Protein AF-0000000081339773 (afdb_homodimer)

Solvent-accessible surface area (backbone atoms only — not comparable to full-atom values): 35121 Å² total; per-residue (Å²): 126,81,76,62,92,57,57,43,80,43,74,49,51,43,60,60,54,52,21,23,49,39,43,53,26,52,77,70,65,38,32,59,22,33,52,34,40,26,33,59,46,64,55,74,63,57,89,65,24,71,65,46,47,41,47,45,46,28,40,67,64,67,34,52,70,58,42,56,58,70,48,53,78,47,64,78,37,86,85,46,57,55,56,63,50,50,35,49,50,44,49,55,50,37,54,53,37,49,47,33,49,47,38,88,58,91,56,30,76,31,64,63,53,51,51,53,38,51,52,37,50,58,51,39,66,75,43,42,92,42,71,65,58,40,51,54,58,56,55,57,73,74,47,73,45,69,50,76,38,83,92,23,56,84,66,44,67,50,48,52,30,51,50,46,44,56,57,46,45,76,64,43,45,88,80,38,63,60,47,72,71,58,62,71,38,80,82,70,81,42,46,54,57,59,45,44,62,37,26,42,51,32,12,25,40,34,52,11,42,43,51,23,49,51,17,55,45,73,64,37,62,70,41,47,73,61,41,56,43,64,56,64,91,52,57,91,57,78,56,74,52,38,76,75,40,49,55,58,36,44,61,74,68,53,60,71,70,63,48,61,54,87,64,72,80,43,41,57,45,77,42,76,45,74,64,74,65,45,54,71,44,59,68,56,51,60,63,69,69,46,77,67,67,36,32,43,99,58,56,68,63,76,66,66,78,79,77,77,80,75,83,122,127,80,78,62,92,57,55,44,81,44,75,50,50,43,60,59,54,50,22,23,50,39,42,51,27,53,77,70,66,38,31,61,22,33,52,34,40,26,33,58,46,64,54,75,64,57,90,66,24,72,65,45,48,42,48,46,46,29,41,66,67,65,32,51,69,58,41,57,58,68,48,52,78,48,64,77,38,88,85,47,58,54,58,63,49,51,35,50,52,44,50,55,50,36,56,52,37,49,46,33,47,48,38,86,58,91,54,30,78,30,63,64,52,52,52,52,39,49,51,40,51,58,52,39,66,75,44,42,93,42,72,66,59,40,50,56,57,58,55,56,73,74,48,73,44,69,50,76,39,84,94,24,57,84,66,45,68,51,49,52,29,51,52,45,43,56,57,44,45,77,64,42,47,88,79,37,64,61,48,73,71,58,62,71,38,82,82,70,80,42,46,56,58,59,44,44,62,36,26,40,50,32,11,26,41,34,53,10,42,42,50,23,49,52,16,54,45,72,64,37,63,70,41,48,72,61,41,56,42,66,54,64,91,53,58,89,56,79,55,76,50,38,77,74,41,50,56,57,37,46,62,74,68,52,61,72,71,63,49,61,56,86,65,71,82,42,42,57,45,77,43,76,45,74,64,72,64,44,53,71,45,58,68,56,50,59,63,68,70,46,78,69,66,36,34,44,101,58,57,68,64,76,65,67,79,77,76,76,78,76,80,122

InterPro domains:
  IPR006594 LIS1 homology motif [PS50896] (13-45)
  IPR006595 CTLH, C-terminal LisH motif [PS50897] (48-105)
  IPR006595 CTLH, C-terminal LisH motif [SM00668] (48-105)
  IPR040067 WDR47 [PTHR19863] (1-302)
  IPR057749 WDR47, cross-over region [PF25602] (193-263)

Organism: NCBI:txid860376

pLDDT: mean 90.43, std 14.97, range [18.44, 98.94]

Nearest PDB structures (foldseek):
  7wej-assembly1_A  TM=8.672E-01  e=3.872E-17  Mus musculus
  7wek-assembly1_B  TM=8.702E-01  e=2.540E-16  Mus musculus
  7wej-assembly1_B  TM=8.259E-01  e=8.843E-17  Mus musculus
  7wek-assembly1_A  TM=9.006E-01  e=6.910E-15  Mus musculus
  8jgg-assembly1_R  TM=1.680E-01  e=5.539E+00  Homo sapiens

Radius of gyration: 28.13 Å; Cα contacts (8 Å, |Δi|>4): 835; chains: 2; bounding box: 81×75×68 Å

Secondary structure (DSSP, 8-state):
----TTEEEEEEEHHHHHHHHHHHHHHTT-HHHHHHHHHHH----S---HHHHHHHHHHHTT-HHHHHHHTGGGGG-TT--HHHHHHHHHHHHHHHHHHHHHS-STTTT-HHHHHHHHHHHHHHHHH-SSHHHHHHHHHGGG-S-GGGSGGGTT--HHHHHHHHHHHHHHHHGGGSPPPHHHHHSPPPP---SSHHHHHHHHHHHHHHHHHHHHHHHHT-HHHHHH-SPPPPTT---PPS-GGGGHHHHHHTTS-HHHHTS--PPPEEEEEEE---PPPEE--HHHHHHSPPPEETTT-TTSS---------/----TTEEEEEEEHHHHHHHHHHHHHHTT-HHHHHHHHHHH----S---HHHHHHHHHHHTT-HHHHHHHTGGGGG-TT--HHHHHHHHHHHHHHHHHHHHHS-STTTT-HHHHHHHHHHHHHHHHH-SSHHHHHHHHHGGG-S-GGGSGGGTT--HHHHHHHHHHHHHHHHGGGSPPPHHHHHSPPPP---SSHHHHHHHHHHHHHHHHHHHHHHHHT-HHHHHH-SPPPPTT---PPS-GGGGHHHHHHTTS-HHHHTS--PPPEEEEEEE---PPPEE--HHHHHHSPPPEETTT-TTSS---------

Sequence (624 aa):
MSKTANSYAFSIREKDVIKVILEFLESRGLHIAQLSLERETGVINGEYSDDLLFLRQLILDGQWDNALDFVEPLKSCKEFDFRSFRYNITKYKFFELLCVKLEPGPLHDNDFAVEELVECLKDLEHICPTPEDYRQLCALLTLPKLSDHDDFKSWNPSAARCECFHKILTLCAHLLPPTAKEKSRQKEEHSQNDRLLGLLAKGQFYEGCVDFCQAQAIGDVKGIENGPASTGLLNIRPKLGSTDLSLICWLEIVGKEQFAQPFKQKQLELRVENVKKPKLEAPWTETIMATPIKPGNKFPTQSGPIFQAEIRMSKTANSYAFSIREKDVIKVILEFLESRGLHIAQLSLERETGVINGEYSDDLLFLRQLILDGQWDNALDFVEPLKSCKEFDFRSFRYNITKYKFFELLCVKLEPGPLHDNDFAVEELVECLKDLEHICPTPEDYRQLCALLTLPKLSDHDDFKSWNPSAARCECFHKILTLCAHLLPPTAKEKSRQKEEHSQNDRLLGLLAKGQFYEGCVDFCQAQAIGDVKGIENGPASTGLLNIRPKLGSTDLSLICWLEIVGKEQFAQPFKQKQLELRVENVKKPKLEAPWTETIMATPIKPGNKFPTQSGPIFQAEIR

Foldseek 3Di:
DPPPPPDDDDDDDVLQVLQLVLVVCVVQLVQVVNVVSCFVPVRDFDDAALLLLQLLVCLLQLVLVVNLVSCVVVVVPPLAPSLQLNLLSLLLNLVLLLLQCLDDDPCVPPPVSVVSNVVSLVSNCVRPPDVVVSVVSVVCNPDNHNCVDPVCVQPFSRSSSVVSSVSNCVRCRVVRDHDPVRVPPPDDHGDDDSVVVVVLQVVQLLVLQLQCVVCVVVVPPVSVVVHSDGDDSPDDDDDDDPSSCVVVVVVVVDDPVVVVDDDDDDDDDDDDDDDDDDRDDDSSNCVSPDRDRHDPPDRSPPPSDPPPPPPD/DPPPPPDDDDDDDVLQVLQLVLVVCVVQLVQVVNVVSCFVPVRDFDDAALLLLQLLVCLLQLVLVVNLVSCVVVVVPPLAPSLQLNLLSLLLNLVLLLLQCLDDDPCVPPVVSVVSNVVSLVSNCVRPPDVVRSVVSVVCNPDNHNCVDPVCVQPFSRSSSVVSSVSNCVRCRVVRDHDPVRVPPPDDHGDDDSVVVVVLQVVQLLVLQLQCVVCVVVVPPVSVVVHSDGDDSPDDDDDDDDSSCVVVVVVVPDDPVVVVDDDDDDDDDDDDDDDDDDRDDDSSNCVSPDRDRHDPPDRSPPPSDPPPPPPD

Structure (mmCIF, N/CA/C/O backbone):
data_AF-0000000081339773-model_v1
#
loop_
_entity.id
_entity.type
_entity.pdbx_description
1 polymer 'CTLH domain-containing protein'
#
loop_
_atom_site.group_PDB
_atom_site.id
_atom_site.type_symbol
_atom_site.label_atom_id
_atom_site.label_alt_id
_atom_site.label_comp_id
_atom_site.label_asym_id
_atom_site.label_entity_id
_atom_site.label_seq_id
_atom_site.pdbx_PDB_ins_code
_atom_site.Cartn_x
_atom_site.Cartn_y
_atom_site.Cartn_z
_atom_site.occupancy
_atom_site.B_iso_or_equiv
_atom_site.auth_seq_id
_atom_site.auth_comp_id
_atom_site.auth_asym_id
_atom_site.auth_atom_id
_atom_site.pdbx_PDB_model_num
ATOM 1 N N . MET A 1 1 ? -3.049 35.625 -16.797 1 27.67 1 MET A N 1
ATOM 2 C CA . MET A 1 1 ? -4.258 35.156 -16.141 1 27.67 1 MET A CA 1
ATOM 3 C C . MET A 1 1 ? -4.262 35.531 -14.664 1 27.67 1 MET A C 1
ATOM 5 O O . MET A 1 1 ? -3.314 35.219 -13.938 1 27.67 1 MET A O 1
ATOM 9 N N . SER A 1 2 ? -4.922 36.531 -14.375 1 31.47 2 SER A N 1
ATOM 10 C CA . SER A 1 2 ? -4.855 37.188 -13.07 1 31.47 2 SER A CA 1
ATOM 11 C C . SER A 1 2 ? -5.031 36.188 -11.938 1 31.47 2 SER A C 1
ATOM 13 O O . SER A 1 2 ? -6 35.406 -11.914 1 31.47 2 SER A O 1
ATOM 15 N N . LYS A 1 3 ? -4.012 35.438 -11.484 1 44 3 LYS A N 1
ATOM 16 C CA . LYS A 1 3 ? -4.059 34.781 -10.18 1 44 3 LYS A CA 1
ATOM 17 C C . LYS A 1 3 ? -5.027 35.5 -9.242 1 44 3 LYS A C 1
ATOM 19 O O . LYS A 1 3 ? -4.793 36.656 -8.867 1 44 3 LYS A O 1
ATOM 24 N N . THR A 1 4 ? -6.301 35.469 -9.336 1 48.72 4 THR A N 1
ATOM 25 C CA . THR A 1 4 ? -7.258 36.156 -8.477 1 48.72 4 THR A CA 1
ATOM 26 C C . THR A 1 4 ? -6.848 36.062 -7.016 1 48.72 4 THR A C 1
ATOM 28 O O . THR A 1 4 ? -6.426 35 -6.562 1 48.72 4 THR A O 1
ATOM 31 N N . ALA A 1 5 ? -6.629 37.25 -6.246 1 60.66 5 ALA A N 1
ATOM 32 C CA . ALA A 1 5 ? -6.066 37.719 -4.984 1 60.66 5 ALA A CA 1
ATOM 33 C C . ALA A 1 5 ? -6.555 36.875 -3.814 1 60.66 5 ALA A C 1
ATOM 35 O O . ALA A 1 5 ? -5.848 36.719 -2.818 1 60.66 5 ALA A O 1
ATOM 36 N N . ASN A 1 6 ? -7.688 36 -3.973 1 84.75 6 ASN A N 1
ATOM 37 C CA . ASN A 1 6 ? -8.273 35.375 -2.791 1 84.75 6 ASN A CA 1
ATOM 38 C C . ASN A 1 6 ? -8.258 33.875 -2.889 1 84.75 6 ASN A C 1
ATOM 40 O O . ASN A 1 6 ? -9.18 33.188 -2.414 1 84.75 6 ASN A O 1
ATOM 44 N N . SER A 1 7 ? -7.164 33.281 -3.646 1 92.25 7 SER A N 1
ATOM 45 C CA . SER A 1 7 ? -7.129 31.828 -3.793 1 92.25 7 SER A CA 1
ATOM 46 C C . SER A 1 7 ? -5.844 31.25 -3.211 1 92.25 7 SER A C 1
ATOM 48 O O . SER A 1 7 ? -4.844 31.953 -3.07 1 92.25 7 SER A O 1
ATOM 50 N N . TYR A 1 8 ? -5.926 30.062 -2.719 1 94.75 8 TYR A N 1
ATOM 51 C CA . TYR A 1 8 ? -4.789 29.266 -2.254 1 94.75 8 TYR A CA 1
ATOM 52 C C . TYR A 1 8 ? -4.559 28.062 -3.152 1 94.75 8 TYR A C 1
ATOM 54 O O . TYR A 1 8 ? -5.324 27.094 -3.109 1 94.75 8 TYR A O 1
ATOM 62 N N . ALA A 1 9 ? -3.514 28.141 -3.98 1 94.81 9 ALA A N 1
ATOM 63 C CA . ALA A 1 9 ? -3.203 27.047 -4.895 1 94.81 9 ALA A CA 1
ATOM 64 C C . ALA A 1 9 ? -2.43 25.938 -4.184 1 94.81 9 ALA A C 1
ATOM 66 O O . ALA A 1 9 ? -1.435 26.203 -3.506 1 94.81 9 ALA A O 1
ATOM 67 N N . PHE A 1 10 ? -2.896 24.75 -4.273 1 96.38 10 PHE A N 1
ATOM 68 C CA . PHE A 1 10 ? -2.242 23.594 -3.672 1 96.38 10 PHE A CA 1
ATOM 69 C C . PHE A 1 10 ? -2.266 22.406 -4.621 1 96.38 10 PHE A C 1
ATOM 71 O O . PHE A 1 10 ? -3.311 22.078 -5.188 1 96.38 10 PHE A O 1
ATOM 78 N N . SER A 1 11 ? -1.12 21.812 -4.828 1 96.44 11 SER A N 1
ATOM 79 C CA . SER A 1 11 ? -1.028 20.672 -5.723 1 96.44 11 SER A CA 1
ATOM 80 C C . SER A 1 11 ? -0.385 19.469 -5.027 1 96.44 11 SER A C 1
ATOM 82 O O . SER A 1 11 ? 0.56 19.641 -4.25 1 96.44 11 SER A O 1
ATOM 84 N N . ILE A 1 12 ? -0.918 18.375 -5.246 1 96.56 12 ILE A N 1
ATOM 85 C CA . ILE A 1 12 ? -0.366 17.125 -4.723 1 96.56 12 ILE A CA 1
ATOM 86 C C . ILE A 1 12 ? -0.204 16.109 -5.859 1 96.56 12 ILE A C 1
ATOM 88 O O . ILE A 1 12 ? -1.102 15.953 -6.691 1 96.56 12 ILE A O 1
ATOM 92 N N . ARG A 1 13 ? 0.961 15.547 -5.977 1 96.69 13 ARG A N 1
ATOM 93 C CA . ARG A 1 13 ? 1.221 14.484 -6.949 1 96.69 13 ARG A CA 1
ATOM 94 C C . ARG A 1 13 ? 1.005 13.109 -6.328 1 96.69 13 ARG A C 1
ATOM 96 O O . ARG A 1 13 ? 1.659 12.758 -5.344 1 96.69 13 ARG A O 1
ATOM 103 N N . GLU A 1 14 ? 0.217 12.281 -6.902 1 98.25 14 GLU A N 1
ATOM 104 C CA . GLU A 1 14 ? -0.052 10.953 -6.355 1 98.25 14 GLU A CA 1
ATOM 105 C C . GLU A 1 14 ? 1.201 10.086 -6.379 1 98.25 14 GLU A C 1
ATOM 107 O O . GLU A 1 14 ? 1.381 9.219 -5.516 1 98.25 14 GLU A O 1
ATOM 112 N N . LYS A 1 15 ? 2.053 10.328 -7.355 1 97.62 15 LYS A N 1
ATOM 113 C CA . LYS A 1 15 ? 3.338 9.633 -7.371 1 97.62 15 LYS A CA 1
ATOM 114 C C . LYS A 1 15 ? 4.082 9.828 -6.051 1 97.62 15 LYS A C 1
ATOM 116 O O . LYS A 1 15 ? 4.695 8.891 -5.535 1 97.62 15 LYS A O 1
ATOM 121 N N . ASP A 1 16 ? 4.055 11.039 -5.496 1 98.31 16 ASP A N 1
ATOM 122 C CA . ASP A 1 16 ? 4.711 11.344 -4.227 1 98.31 16 ASP A CA 1
ATOM 123 C C . ASP A 1 16 ? 3.998 10.648 -3.066 1 98.31 16 ASP A C 1
ATOM 125 O O . ASP A 1 16 ? 4.641 10.195 -2.117 1 98.31 16 ASP A O 1
ATOM 129 N N . VAL A 1 17 ? 2.664 10.57 -3.133 1 98.81 17 VAL A N 1
ATOM 130 C CA . VAL A 1 17 ? 1.888 9.859 -2.123 1 98.81 17 VAL A CA 1
ATOM 131 C C . VAL A 1 17 ? 2.283 8.391 -2.111 1 98.81 17 VAL A C 1
ATOM 133 O O . VAL A 1 17 ? 2.473 7.797 -1.045 1 98.81 17 VAL A O 1
ATOM 136 N N . ILE A 1 18 ? 2.455 7.816 -3.27 1 98.81 18 ILE A N 1
ATOM 137 C CA . ILE A 1 18 ? 2.842 6.414 -3.393 1 98.81 18 ILE A CA 1
ATOM 138 C C . ILE A 1 18 ? 4.234 6.211 -2.797 1 98.81 18 ILE A C 1
ATOM 140 O O . ILE A 1 18 ? 4.488 5.207 -2.127 1 98.81 18 ILE A O 1
ATOM 144 N N . LYS A 1 19 ? 5.102 7.191 -2.971 1 98.75 19 LYS A N 1
ATOM 145 C CA . LYS A 1 19 ? 6.461 7.062 -2.449 1 98.75 19 LYS A CA 1
ATOM 146 C C . LYS A 1 19 ? 6.465 7.059 -0.923 1 98.75 19 LYS A C 1
ATOM 148 O O . LYS A 1 19 ? 7.203 6.289 -0.302 1 98.75 19 LYS A O 1
ATOM 153 N N . VAL A 1 20 ? 5.652 7.895 -0.287 1 98.88 20 VAL A N 1
ATOM 154 C CA . VAL A 1 20 ? 5.629 7.891 1.172 1 98.88 20 VAL A CA 1
ATOM 155 C C . VAL A 1 20 ? 4.988 6.602 1.679 1 98.88 20 VAL A C 1
ATOM 157 O O . VAL A 1 20 ? 5.367 6.086 2.732 1 98.88 20 VAL A O 1
ATOM 160 N N . ILE A 1 21 ? 4.004 6.043 0.937 1 98.94 21 ILE A N 1
ATOM 161 C CA . ILE A 1 21 ? 3.41 4.754 1.285 1 98.94 21 ILE A CA 1
ATOM 162 C C . ILE A 1 21 ? 4.461 3.652 1.161 1 98.94 21 ILE A C 1
ATOM 164 O O . ILE A 1 21 ? 4.582 2.801 2.045 1 98.94 21 ILE A O 1
ATOM 168 N N . LEU A 1 22 ? 5.215 3.721 0.069 1 98.94 22 LEU A N 1
ATOM 169 C CA . LEU A 1 22 ? 6.234 2.701 -0.171 1 98.94 22 LEU A CA 1
ATOM 170 C C . LEU A 1 22 ? 7.281 2.711 0.936 1 98.94 22 LEU A C 1
ATOM 172 O O . LEU A 1 22 ? 7.723 1.651 1.388 1 98.94 22 LEU A O 1
ATOM 176 N N . GLU A 1 23 ? 7.676 3.885 1.385 1 98.81 23 GLU A N 1
ATOM 177 C CA . GLU A 1 23 ? 8.602 3.957 2.51 1 98.81 23 GLU A CA 1
ATOM 178 C C . GLU A 1 23 ? 8.023 3.281 3.748 1 98.81 23 GLU A C 1
ATOM 180 O O . GLU A 1 23 ? 8.719 2.547 4.449 1 98.81 23 GLU A O 1
ATOM 185 N N . PHE A 1 24 ? 6.773 3.561 4.004 1 98.81 24 PHE A N 1
ATOM 186 C CA . PHE A 1 24 ? 6.082 2.998 5.16 1 98.81 24 PHE A CA 1
ATOM 187 C C . PHE A 1 24 ? 6.047 1.477 5.082 1 98.81 24 PHE A C 1
ATOM 189 O O . PHE A 1 24 ? 6.387 0.791 6.047 1 98.81 24 PHE A O 1
ATOM 196 N N . LEU A 1 25 ? 5.668 0.949 3.945 1 98.81 25 LEU A N 1
ATOM 197 C CA . LEU A 1 25 ? 5.574 -0.495 3.76 1 98.81 25 LEU A CA 1
ATOM 198 C C . LEU A 1 25 ? 6.938 -1.155 3.924 1 98.81 25 LEU A C 1
ATOM 200 O O . LEU A 1 25 ? 7.066 -2.16 4.625 1 98.81 25 LEU A O 1
ATOM 204 N N . GLU A 1 26 ? 7.902 -0.559 3.34 1 98.31 26 GLU A N 1
ATOM 205 C CA . GLU A 1 26 ? 9.25 -1.122 3.393 1 98.31 26 GLU A CA 1
ATOM 206 C C . GLU A 1 26 ? 9.781 -1.145 4.82 1 98.31 26 GLU A C 1
ATOM 208 O O . GLU A 1 26 ? 10.32 -2.156 5.273 1 98.31 26 GLU A O 1
ATOM 213 N N . SER A 1 27 ? 9.602 -0.047 5.535 1 97.69 27 SER A N 1
ATOM 214 C CA . SER A 1 27 ? 10.172 0.091 6.871 1 97.69 27 SER A CA 1
ATOM 215 C C . SER A 1 27 ? 9.469 -0.828 7.867 1 97.69 27 SER A C 1
ATOM 217 O O . SER A 1 27 ? 10.016 -1.137 8.93 1 97.69 27 SER A O 1
ATOM 219 N N . ARG A 1 28 ? 8.297 -1.337 7.555 1 97.44 28 ARG A N 1
ATOM 220 C CA . ARG A 1 28 ? 7.555 -2.232 8.438 1 97.44 28 ARG A CA 1
ATOM 221 C C . ARG A 1 28 ? 7.629 -3.674 7.941 1 97.44 28 ARG A C 1
ATOM 223 O O . ARG A 1 28 ? 6.938 -4.551 8.469 1 97.44 28 ARG A O 1
ATOM 230 N N . GLY A 1 29 ? 8.352 -3.93 6.879 1 97.19 29 GLY A N 1
ATOM 231 C CA . GLY A 1 29 ? 8.555 -5.273 6.355 1 97.19 29 GLY A CA 1
ATOM 232 C C . GLY A 1 29 ? 7.336 -5.812 5.625 1 97.19 29 GLY A C 1
ATOM 233 O O . GLY A 1 29 ? 7.133 -7.027 5.559 1 97.19 29 GLY A O 1
ATOM 234 N N . LEU A 1 30 ? 6.48 -4.957 5.164 1 98.25 30 LEU A N 1
ATOM 235 C CA . LEU A 1 30 ? 5.332 -5.352 4.355 1 98.25 30 LEU A CA 1
ATOM 236 C C . LEU A 1 30 ? 5.707 -5.43 2.881 1 98.25 30 LEU A C 1
ATOM 238 O O . LEU A 1 30 ? 5.16 -4.691 2.059 1 98.25 30 LEU A O 1
ATOM 242 N N . HIS A 1 31 ? 6.523 -6.391 2.561 1 98.5 31 HIS A N 1
ATOM 243 C CA . HIS A 1 31 ? 7.234 -6.422 1.288 1 98.5 31 HIS A CA 1
ATOM 244 C C . HIS A 1 31 ? 6.352 -6.988 0.179 1 98.5 31 HIS A C 1
ATOM 246 O O . HIS A 1 31 ? 6.512 -6.629 -0.991 1 98.5 31 HIS A O 1
ATOM 252 N N . ILE A 1 32 ? 5.402 -7.863 0.521 1 98.44 32 ILE A N 1
ATOM 253 C CA . ILE A 1 32 ? 4.484 -8.352 -0.502 1 98.44 32 ILE A CA 1
ATOM 254 C C . ILE A 1 32 ? 3.674 -7.191 -1.067 1 98.44 32 ILE A C 1
ATOM 256 O O . ILE A 1 32 ? 3.6 -7.012 -2.285 1 98.44 32 ILE A O 1
ATOM 260 N N . ALA A 1 33 ? 3.152 -6.379 -0.165 1 98.75 33 ALA A N 1
ATOM 261 C CA . ALA A 1 33 ? 2.385 -5.203 -0.568 1 98.75 33 ALA A CA 1
ATOM 262 C C . ALA A 1 33 ? 3.279 -4.176 -1.254 1 98.75 33 ALA A C 1
ATOM 264 O O . ALA A 1 33 ? 2.887 -3.572 -2.256 1 98.75 33 ALA A O 1
ATOM 265 N N . GLN A 1 34 ? 4.461 -3.945 -0.691 1 98.81 34 GLN A N 1
ATOM 266 C CA . GLN A 1 34 ? 5.414 -3.002 -1.267 1 98.81 34 GLN A CA 1
ATOM 267 C C . GLN A 1 34 ? 5.684 -3.318 -2.734 1 98.81 34 GLN A C 1
ATOM 269 O O . GLN A 1 34 ? 5.551 -2.447 -3.598 1 98.81 34 GLN A O 1
ATOM 274 N N . LEU A 1 35 ? 6.016 -4.555 -3.014 1 98.5 35 LEU A N 1
ATOM 275 C CA . LEU A 1 35 ? 6.387 -4.945 -4.371 1 98.5 35 LEU A CA 1
ATOM 276 C C . LEU A 1 35 ? 5.176 -4.91 -5.297 1 98.5 35 LEU A C 1
ATOM 278 O O . LEU A 1 35 ? 5.293 -4.555 -6.469 1 98.5 35 LEU A O 1
ATOM 282 N N . SER A 1 36 ? 4.016 -5.297 -4.773 1 98.38 36 SER A N 1
ATOM 283 C CA . SER A 1 36 ? 2.791 -5.211 -5.566 1 98.38 36 SER A CA 1
ATOM 284 C C . SER A 1 36 ? 2.5 -3.773 -5.984 1 98.38 36 SER A C 1
ATOM 286 O O . SER A 1 36 ? 2.135 -3.518 -7.133 1 98.38 36 SER A O 1
ATOM 288 N N . LEU A 1 37 ? 2.676 -2.871 -5.078 1 98.69 37 LEU A N 1
ATOM 289 C CA . LEU A 1 37 ? 2.418 -1.462 -5.355 1 98.69 37 LEU A CA 1
ATOM 290 C C . LEU A 1 37 ? 3.424 -0.914 -6.363 1 98.69 37 LEU A C 1
ATOM 292 O O . LEU A 1 37 ? 3.053 -0.174 -7.277 1 98.69 37 LEU A O 1
ATOM 296 N N . GLU A 1 38 ? 4.664 -1.299 -6.215 1 98.31 38 GLU A N 1
ATOM 297 C CA . GLU A 1 38 ? 5.691 -0.874 -7.16 1 98.31 38 GLU A CA 1
ATOM 298 C C . GLU A 1 38 ? 5.371 -1.354 -8.57 1 98.31 38 GLU A C 1
ATOM 300 O O . GLU A 1 38 ? 5.453 -0.582 -9.531 1 98.31 38 GLU A O 1
ATOM 305 N N . ARG A 1 39 ? 4.996 -2.543 -8.656 1 96.88 39 ARG A N 1
ATOM 306 C CA . ARG A 1 39 ? 4.73 -3.131 -9.961 1 96.88 39 ARG A CA 1
ATOM 307 C C . ARG A 1 39 ? 3.475 -2.533 -10.586 1 96.88 39 ARG A C 1
ATOM 309 O O . ARG A 1 39 ? 3.449 -2.24 -11.789 1 96.88 39 ARG A O 1
ATOM 316 N N . GLU A 1 40 ? 2.459 -2.361 -9.781 1 97.25 40 GLU A N 1
ATOM 317 C CA . GLU A 1 40 ? 1.175 -1.887 -10.289 1 97.25 40 GLU A CA 1
ATOM 318 C C . GLU A 1 40 ? 1.263 -0.432 -10.742 1 97.25 40 GLU A C 1
ATOM 320 O O . GLU A 1 40 ? 0.521 -0.007 -11.633 1 97.25 40 GLU A O 1
ATOM 325 N N . THR A 1 41 ? 2.16 0.372 -10.148 1 97.38 41 THR A N 1
ATOM 326 C CA . THR A 1 41 ? 2.213 1.803 -10.43 1 97.38 41 THR A CA 1
ATOM 327 C C . THR A 1 41 ? 3.463 2.15 -11.234 1 97.38 41 THR A C 1
ATOM 329 O O . THR A 1 41 ? 3.547 3.23 -11.82 1 97.38 41 THR A O 1
ATOM 332 N N . GLY A 1 42 ? 4.441 1.312 -11.164 1 95.81 42 GLY A N 1
ATOM 333 C CA . GLY A 1 42 ? 5.73 1.628 -11.758 1 95.81 42 GLY A CA 1
ATOM 334 C C . GLY A 1 42 ? 6.547 2.604 -10.93 1 95.81 42 GLY A C 1
ATOM 335 O O . GLY A 1 42 ? 7.605 3.057 -11.367 1 95.81 42 GLY A O 1
ATOM 336 N N . VAL A 1 43 ? 6.121 2.93 -9.727 1 97.19 43 VAL A N 1
ATOM 337 C CA . VAL A 1 43 ? 6.797 3.902 -8.875 1 97.19 43 VAL A CA 1
ATOM 338 C C . VAL A 1 43 ? 7.703 3.178 -7.883 1 97.19 43 VAL A C 1
ATOM 340 O O . VAL A 1 43 ? 7.289 2.195 -7.262 1 97.19 43 VAL A O 1
ATOM 343 N N . ILE A 1 44 ? 8.945 3.545 -7.762 1 97.06 44 ILE A N 1
ATOM 344 C CA . ILE A 1 44 ? 9.914 3.008 -6.812 1 97.06 44 ILE A CA 1
ATOM 345 C C . ILE A 1 44 ? 10.422 4.125 -5.902 1 97.06 44 ILE A C 1
ATOM 347 O O . ILE A 1 44 ? 10.727 5.227 -6.375 1 97.06 44 ILE A O 1
ATOM 351 N N . ASN A 1 45 ? 10.43 3.945 -4.617 1 97.88 45 ASN A N 1
ATOM 352 C CA . ASN A 1 45 ? 10.984 4.922 -3.688 1 97.88 45 ASN A CA 1
ATOM 353 C C . ASN A 1 45 ? 12.477 4.691 -3.449 1 97.88 45 ASN A C 1
ATOM 355 O O . ASN A 1 45 ? 12.867 3.668 -2.881 1 97.88 45 ASN A O 1
ATOM 359 N N . GLY A 1 46 ? 13.266 5.504 -3.893 1 94.69 46 GLY A N 1
ATOM 360 C CA . GLY A 1 46 ? 14.703 5.41 -3.723 1 94.69 46 GLY A CA 1
ATOM 361 C C . GLY A 1 46 ? 15.477 6.172 -4.781 1 94.69 46 GLY A C 1
ATOM 362 O O . GLY A 1 46 ? 14.914 6.598 -5.789 1 94.69 46 GLY A O 1
ATOM 363 N N . GLU A 1 47 ? 16.703 6.383 -4.484 1 91.5 47 GLU A N 1
ATOM 364 C CA . GLU A 1 47 ? 17.641 6.984 -5.434 1 91.5 47 GLU A CA 1
ATOM 365 C C . GLU A 1 47 ? 18.609 5.945 -5.984 1 91.5 47 GLU A C 1
ATOM 367 O O . GLU A 1 47 ? 19.656 5.695 -5.395 1 91.5 47 GLU A O 1
ATOM 372 N N . TYR A 1 48 ? 18.234 5.336 -7.094 1 93.62 48 TYR A N 1
ATOM 373 C CA . TYR A 1 48 ? 19.031 4.277 -7.707 1 93.62 48 TYR A CA 1
ATOM 374 C C . TYR A 1 48 ? 19.453 4.66 -9.125 1 93.62 48 TYR A C 1
ATOM 376 O O . TYR A 1 48 ? 18.688 5.285 -9.859 1 93.62 48 TYR A O 1
ATOM 384 N N . SER A 1 49 ? 20.688 4.309 -9.43 1 94.56 49 SER A N 1
ATOM 385 C CA . SER A 1 49 ? 21.078 4.371 -10.836 1 94.56 49 SER A CA 1
ATOM 386 C C . SER A 1 49 ? 20.297 3.354 -11.664 1 94.56 49 SER A C 1
ATOM 388 O O . SER A 1 49 ? 19.672 2.441 -11.109 1 94.56 49 SER A O 1
ATOM 390 N N . ASP A 1 50 ? 20.344 3.557 -12.93 1 93.56 50 ASP A N 1
ATOM 391 C CA . ASP A 1 50 ? 19.656 2.611 -13.812 1 93.56 50 ASP A CA 1
ATOM 392 C C . ASP A 1 50 ? 20.234 1.203 -13.641 1 93.56 50 ASP A C 1
ATOM 394 O O . ASP A 1 50 ? 19.484 0.222 -13.641 1 93.56 50 ASP A O 1
ATOM 398 N N . ASP A 1 51 ? 21.516 1.065 -13.461 1 95.19 51 ASP A N 1
ATOM 399 C CA . ASP A 1 51 ? 22.172 -0.23 -13.273 1 95.19 51 ASP A CA 1
ATOM 400 C C . ASP A 1 51 ? 21.734 -0.873 -11.961 1 95.19 51 ASP A C 1
ATOM 402 O O . ASP A 1 51 ? 21.484 -2.08 -11.898 1 95.19 51 ASP A O 1
ATOM 406 N N . LEU A 1 52 ? 21.672 -0.058 -10.945 1 96.19 52 LEU A N 1
ATOM 407 C CA . LEU A 1 52 ? 21.234 -0.573 -9.648 1 96.19 52 LEU A CA 1
ATOM 408 C C . LEU A 1 52 ? 19.781 -1.025 -9.695 1 96.19 52 LEU A C 1
ATOM 410 O O . LEU A 1 52 ? 19.422 -2.031 -9.078 1 96.19 52 LEU A O 1
ATOM 414 N N . LEU A 1 53 ? 18.969 -0.258 -10.398 1 96.06 53 LEU A N 1
ATOM 415 C CA . LEU A 1 53 ? 17.562 -0.635 -10.555 1 96.06 53 LEU A CA 1
ATOM 416 C C . LEU A 1 53 ? 17.438 -1.961 -11.297 1 96.06 53 LEU A C 1
ATOM 418 O O . LEU A 1 53 ? 16.594 -2.787 -10.961 1 96.06 53 LEU A O 1
ATOM 422 N N . PHE A 1 54 ? 18.281 -2.123 -12.273 1 96.19 54 PHE A N 1
ATOM 423 C CA . PHE A 1 54 ? 18.266 -3.365 -13.039 1 96.19 54 PHE A CA 1
ATOM 424 C C . PHE A 1 54 ? 18.656 -4.547 -12.156 1 96.19 54 PHE A C 1
ATOM 426 O O . PHE A 1 54 ? 17.984 -5.578 -12.156 1 96.19 54 PHE A O 1
ATOM 433 N N . LEU A 1 55 ? 19.719 -4.383 -11.43 1 97.69 55 LEU A N 1
ATOM 434 C CA . LEU A 1 55 ? 20.172 -5.426 -10.516 1 97.69 55 LEU A CA 1
ATOM 435 C C . LEU A 1 55 ? 19.094 -5.734 -9.469 1 97.69 55 LEU A C 1
ATOM 437 O O . LEU A 1 55 ? 18.844 -6.898 -9.164 1 97.69 55 LEU A O 1
ATOM 441 N N . ARG A 1 56 ? 18.5 -4.645 -8.914 1 98.06 56 ARG A N 1
ATOM 442 C CA . ARG A 1 56 ? 17.391 -4.793 -7.969 1 98.06 56 ARG A CA 1
ATOM 443 C C . ARG A 1 56 ? 16.281 -5.648 -8.555 1 98.06 56 ARG A C 1
ATOM 445 O O . ARG A 1 56 ? 15.758 -6.543 -7.887 1 98.06 56 ARG A O 1
ATOM 452 N N . GLN A 1 57 ? 15.961 -5.434 -9.766 1 97.12 57 GLN A N 1
ATOM 453 C CA . GLN A 1 57 ? 14.867 -6.152 -10.406 1 97.12 57 GLN A CA 1
ATOM 454 C C . GLN A 1 57 ? 15.211 -7.621 -10.609 1 97.12 57 GLN A C 1
ATOM 456 O O . GLN A 1 57 ? 14.359 -8.5 -10.438 1 97.12 57 GLN A O 1
ATOM 461 N N . LEU A 1 58 ? 16.422 -7.895 -11.031 1 97.88 58 LEU A N 1
ATOM 462 C CA . LEU A 1 58 ? 16.859 -9.281 -11.172 1 97.88 58 LEU A CA 1
ATOM 463 C C . LEU A 1 58 ? 16.672 -10.039 -9.867 1 97.88 58 LEU A C 1
ATOM 465 O O . LEU A 1 58 ? 16.125 -11.148 -9.859 1 97.88 58 LEU A O 1
ATOM 469 N N . ILE A 1 59 ? 17.047 -9.398 -8.805 1 98.56 59 ILE A N 1
ATOM 470 C CA . ILE A 1 59 ? 16.984 -10.023 -7.484 1 98.56 59 ILE A CA 1
ATOM 471 C C . ILE A 1 59 ? 15.516 -10.172 -7.062 1 98.56 59 ILE A C 1
ATOM 473 O O . ILE A 1 59 ? 15.102 -11.242 -6.609 1 98.56 59 ILE A O 1
ATOM 477 N N . LEU A 1 60 ? 14.711 -9.117 -7.258 1 98.38 60 LEU A N 1
ATOM 478 C CA . LEU A 1 60 ? 13.32 -9.125 -6.836 1 98.38 60 LEU A CA 1
ATOM 479 C C . LEU A 1 60 ? 12.5 -10.094 -7.688 1 98.38 60 LEU A C 1
ATOM 481 O O . LEU A 1 60 ? 11.43 -10.539 -7.27 1 98.38 60 LEU A O 1
ATOM 485 N N . ASP A 1 61 ? 12.992 -10.43 -8.883 1 97.31 61 ASP A N 1
ATOM 486 C CA . ASP A 1 61 ? 12.32 -11.375 -9.758 1 97.31 61 ASP A CA 1
ATOM 487 C C . ASP A 1 61 ? 12.852 -12.797 -9.555 1 97.31 61 ASP A C 1
ATOM 489 O O . ASP A 1 61 ? 12.438 -13.727 -10.242 1 97.31 61 ASP A O 1
ATOM 493 N N . GLY A 1 62 ? 13.789 -12.977 -8.672 1 97.62 62 GLY A N 1
ATOM 494 C CA . GLY A 1 62 ? 14.352 -14.289 -8.391 1 97.62 62 GLY A CA 1
ATOM 495 C C . GLY A 1 62 ? 15.273 -14.789 -9.484 1 97.62 62 GLY A C 1
ATOM 496 O O . GLY A 1 62 ? 15.445 -16 -9.656 1 97.62 62 GLY A O 1
ATOM 497 N N . GLN A 1 63 ? 15.773 -13.883 -10.242 1 97.62 63 GLN A N 1
ATOM 498 C CA . GLN A 1 63 ? 16.703 -14.25 -11.305 1 97.62 63 GLN A CA 1
ATOM 499 C C . GLN A 1 63 ? 18.141 -14.227 -10.789 1 97.62 63 GLN A C 1
ATOM 501 O O . GLN A 1 63 ? 18.953 -13.414 -11.242 1 97.62 63 GLN A O 1
ATOM 506 N N . TRP A 1 64 ? 18.438 -15.18 -9.992 1 98.12 64 TRP A N 1
ATOM 507 C CA . TRP A 1 64 ? 19.672 -15.203 -9.211 1 98.12 64 TRP A CA 1
ATOM 508 C C . TRP A 1 64 ? 20.891 -15.352 -10.125 1 98.12 64 TRP A C 1
ATOM 510 O O . TRP A 1 64 ? 21.859 -14.609 -9.984 1 98.12 64 TRP A O 1
ATOM 520 N N . ASP A 1 65 ? 20.828 -16.25 -11.062 1 97.06 65 ASP A N 1
ATOM 521 C CA . ASP A 1 65 ? 21.969 -16.484 -11.945 1 97.06 65 ASP A CA 1
ATOM 522 C C . ASP A 1 65 ? 22.219 -15.266 -12.836 1 97.06 65 ASP A C 1
ATOM 524 O O . ASP A 1 65 ? 23.375 -14.914 -13.094 1 97.06 65 ASP A O 1
ATOM 528 N N . ASN A 1 66 ? 21.156 -14.633 -13.281 1 98 66 ASN A N 1
ATOM 529 C CA . ASN A 1 66 ? 21.281 -13.414 -14.07 1 98 66 ASN A CA 1
ATOM 530 C C . ASN A 1 66 ? 21.922 -12.289 -13.258 1 98 66 ASN A C 1
ATOM 532 O O . ASN A 1 66 ? 22.641 -11.461 -13.797 1 98 66 ASN A O 1
ATOM 536 N N . ALA A 1 67 ? 21.594 -12.219 -11.984 1 98.31 67 ALA A N 1
ATOM 537 C CA . ALA A 1 67 ? 22.203 -11.211 -11.117 1 98.31 67 ALA A CA 1
ATOM 538 C C . ALA A 1 67 ? 23.719 -11.414 -11.016 1 98.31 67 ALA A C 1
ATOM 540 O O . ALA A 1 67 ? 24.484 -10.453 -11.047 1 98.31 67 ALA A O 1
ATOM 541 N N . LEU A 1 68 ? 24.156 -12.68 -10.93 1 97.69 68 LEU A N 1
ATOM 542 C CA . LEU A 1 68 ? 25.578 -13 -10.891 1 97.69 68 LEU A CA 1
ATOM 543 C C . LEU A 1 68 ? 26.25 -12.617 -12.203 1 97.69 68 LEU A C 1
ATOM 545 O O . LEU A 1 68 ? 27.344 -12.039 -12.203 1 97.69 68 LEU A O 1
ATOM 549 N N . ASP A 1 69 ? 25.547 -12.891 -13.305 1 97.62 69 ASP A N 1
ATOM 550 C CA . ASP A 1 69 ? 26.078 -12.555 -14.617 1 97.62 69 ASP A CA 1
ATOM 551 C C . ASP A 1 69 ? 26.203 -11.047 -14.797 1 97.62 69 ASP A C 1
ATOM 553 O O . ASP A 1 69 ? 27.156 -10.562 -15.406 1 97.62 69 ASP A O 1
ATOM 557 N N . PHE A 1 70 ? 25.297 -10.344 -14.273 1 97.12 70 PHE A N 1
ATOM 558 C CA . PHE A 1 70 ? 25.219 -8.898 -14.453 1 97.12 70 PHE A CA 1
ATOM 559 C C . PHE A 1 70 ? 26.438 -8.203 -13.859 1 97.12 70 PHE A C 1
ATOM 561 O O . PHE A 1 70 ? 26.906 -7.203 -14.398 1 97.12 70 PHE A O 1
ATOM 568 N N . VAL A 1 71 ? 27.016 -8.75 -12.789 1 96.88 71 VAL A N 1
ATOM 569 C CA . VAL A 1 71 ? 28.078 -8.039 -12.086 1 96.88 71 VAL A CA 1
ATOM 570 C C . VAL A 1 71 ? 29.438 -8.578 -12.523 1 96.88 71 VAL A C 1
ATOM 572 O O . VAL A 1 71 ? 30.484 -8.18 -11.984 1 96.88 71 VAL A O 1
ATOM 575 N N . GLU A 1 72 ? 29.469 -9.469 -13.422 1 95.75 72 GLU A N 1
ATOM 576 C CA . GLU A 1 72 ? 30.703 -10.109 -13.875 1 95.75 72 GLU A CA 1
ATOM 577 C C . GLU A 1 72 ? 31.766 -9.07 -14.242 1 95.75 72 GLU A C 1
ATOM 579 O O . GLU A 1 72 ? 32.938 -9.219 -13.891 1 95.75 72 GLU A O 1
ATOM 584 N N . PRO A 1 73 ? 31.359 -7.973 -14.938 1 94.31 73 PRO A N 1
ATOM 585 C CA . PRO A 1 73 ? 32.344 -6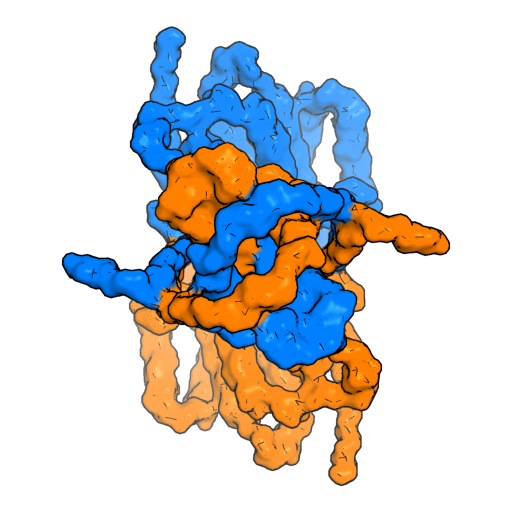.961 -15.297 1 94.31 73 PRO A CA 1
ATOM 586 C C . PRO A 1 73 ? 32.938 -6.258 -14.086 1 94.31 73 PRO A C 1
ATOM 588 O O . PRO A 1 73 ? 34.062 -5.723 -14.164 1 94.31 73 PRO A O 1
ATOM 591 N N . LEU A 1 74 ? 32.281 -6.312 -12.961 1 95.19 74 LEU A N 1
ATOM 592 C CA . LEU A 1 74 ? 32.719 -5.609 -11.766 1 95.19 74 LEU A CA 1
ATOM 593 C C . LEU A 1 74 ? 33.844 -6.387 -11.07 1 95.19 74 LEU A C 1
ATOM 595 O O . LEU A 1 74 ? 34.531 -5.848 -10.203 1 95.19 74 LEU A O 1
ATOM 599 N N . LYS A 1 75 ? 34.062 -7.598 -11.477 1 93.31 75 LYS A N 1
ATOM 600 C CA . LYS A 1 75 ? 35.062 -8.445 -10.836 1 93.31 75 LYS A CA 1
ATOM 601 C C . LYS A 1 75 ? 36.469 -7.875 -11.008 1 93.31 75 LYS A C 1
ATOM 603 O O . LYS A 1 75 ? 37.344 -8.148 -10.195 1 93.31 75 LYS A O 1
ATOM 608 N N . SER A 1 76 ? 36.594 -7.141 -12.055 1 92.44 76 SER A N 1
ATOM 609 C CA . SER A 1 76 ? 37.906 -6.547 -12.32 1 92.44 76 SER A CA 1
ATOM 610 C C . SER A 1 76 ? 38.188 -5.375 -11.383 1 92.44 76 SER A C 1
ATOM 612 O O . SER A 1 76 ? 39.312 -4.941 -11.25 1 92.44 76 SER A O 1
ATOM 614 N N . CYS A 1 77 ? 37.156 -4.898 -10.75 1 92.69 77 CYS A N 1
ATOM 615 C CA . CYS A 1 77 ? 37.312 -3.803 -9.797 1 92.69 77 CYS A CA 1
ATOM 616 C C . CYS A 1 77 ? 37.875 -4.301 -8.469 1 92.69 77 CYS A C 1
ATOM 618 O O . CYS A 1 77 ? 37.25 -5.16 -7.824 1 92.69 77 CYS A O 1
ATOM 620 N N . LYS A 1 78 ? 38.969 -3.729 -8.023 1 92.31 78 LYS A N 1
ATOM 621 C CA . LYS A 1 78 ? 39.656 -4.148 -6.797 1 92.31 78 LYS A CA 1
ATOM 622 C C . LYS A 1 78 ? 38.781 -3.922 -5.574 1 92.31 78 LYS A C 1
ATOM 624 O O . LYS A 1 78 ? 38.844 -4.664 -4.594 1 92.31 78 LYS A O 1
ATOM 629 N N . GLU A 1 79 ? 37.906 -2.975 -5.648 1 93.56 79 GLU A N 1
ATOM 630 C CA . GLU A 1 79 ? 37.062 -2.602 -4.512 1 93.56 79 GLU A CA 1
ATOM 631 C C . GLU A 1 79 ? 35.844 -3.527 -4.391 1 93.56 79 GLU A C 1
ATOM 633 O O . GLU A 1 79 ? 35.156 -3.531 -3.365 1 93.56 79 GLU A O 1
ATOM 638 N N . PHE A 1 80 ? 35.625 -4.363 -5.383 1 95.75 80 PHE A N 1
ATOM 639 C CA . PHE A 1 80 ? 34.438 -5.176 -5.41 1 95.75 80 PHE A CA 1
ATOM 640 C C . PHE A 1 80 ? 34.625 -6.488 -4.664 1 95.75 80 PHE A C 1
ATOM 642 O O . PHE A 1 80 ? 35.438 -7.316 -5.074 1 95.75 80 PHE A O 1
ATOM 649 N N . ASP A 1 81 ? 33.875 -6.645 -3.611 1 96.19 81 ASP A N 1
ATOM 650 C CA . ASP A 1 81 ? 33.906 -7.898 -2.861 1 96.19 81 ASP A CA 1
ATOM 651 C C . ASP A 1 81 ? 32.938 -8.914 -3.49 1 96.19 81 ASP A C 1
ATOM 653 O O . ASP A 1 81 ? 31.875 -9.203 -2.945 1 96.19 81 ASP A O 1
ATOM 657 N N . PHE A 1 82 ? 33.406 -9.516 -4.535 1 96.69 82 PHE A N 1
ATOM 658 C CA . PHE A 1 82 ? 32.594 -10.453 -5.293 1 96.69 82 PHE A CA 1
ATOM 659 C C . PHE A 1 82 ? 32.25 -11.672 -4.449 1 96.69 82 PHE A C 1
ATOM 661 O O . PHE A 1 82 ? 31.156 -12.234 -4.578 1 96.69 82 PHE A O 1
ATOM 668 N N . ARG A 1 83 ? 33.062 -12.117 -3.633 1 96.69 83 ARG A N 1
ATOM 669 C CA . ARG A 1 83 ? 32.812 -13.281 -2.791 1 96.69 83 ARG A CA 1
ATOM 670 C C . ARG A 1 83 ? 31.578 -13.055 -1.918 1 96.69 83 ARG A C 1
ATOM 672 O O . ARG A 1 83 ? 30.688 -13.906 -1.855 1 96.69 83 ARG A O 1
ATOM 679 N N . SER A 1 84 ? 31.547 -11.867 -1.243 1 97.69 84 SER A N 1
ATOM 680 C CA . SER A 1 84 ? 30.406 -11.539 -0.396 1 97.69 84 SER A CA 1
ATOM 681 C C . SER A 1 84 ? 29.125 -11.375 -1.222 1 97.69 84 SER A C 1
ATOM 683 O O . SER A 1 84 ? 28.047 -11.766 -0.78 1 97.69 84 SER A O 1
ATOM 685 N N . PHE A 1 85 ? 29.312 -10.766 -2.383 1 98.12 85 PHE A N 1
ATOM 686 C CA . PHE A 1 85 ? 28.188 -10.633 -3.293 1 98.12 85 PHE A CA 1
ATOM 687 C C . PHE A 1 85 ? 27.609 -12 -3.65 1 98.12 85 PHE A C 1
ATOM 689 O O . PHE A 1 85 ? 26.422 -12.25 -3.471 1 98.12 85 PHE A O 1
ATOM 696 N N . ARG A 1 86 ? 28.453 -12.898 -4.125 1 98.12 86 ARG A N 1
ATOM 697 C CA . ARG A 1 86 ? 28.062 -14.25 -4.535 1 98.12 86 ARG A CA 1
ATOM 698 C C . ARG A 1 86 ? 27.484 -15.031 -3.365 1 98.12 86 ARG A C 1
ATOM 700 O O . ARG A 1 86 ? 26.516 -15.781 -3.529 1 98.12 86 ARG A O 1
ATOM 707 N N . TYR A 1 87 ? 28.031 -14.852 -2.223 1 98.56 87 TYR A N 1
ATOM 708 C CA . TYR A 1 87 ? 27.531 -15.516 -1.024 1 98.56 87 TYR A CA 1
ATOM 709 C C . TYR A 1 87 ? 26.078 -15.156 -0.764 1 98.56 87 TYR A C 1
ATOM 711 O O . TYR A 1 87 ? 25.25 -16.031 -0.531 1 98.56 87 TYR A O 1
ATOM 719 N N . ASN A 1 88 ? 25.766 -13.859 -0.794 1 98.56 88 ASN A N 1
ATOM 720 C CA . ASN A 1 88 ? 24.406 -13.422 -0.516 1 98.56 88 ASN A CA 1
ATOM 721 C C . ASN A 1 88 ? 23.438 -13.898 -1.591 1 98.56 88 ASN A C 1
ATOM 723 O O . ASN A 1 88 ? 22.359 -14.406 -1.277 1 98.56 88 ASN A O 1
ATOM 727 N N . ILE A 1 89 ? 23.797 -13.812 -2.834 1 98.75 89 ILE A N 1
ATOM 728 C CA . ILE A 1 89 ? 22.938 -14.25 -3.926 1 98.75 89 ILE A CA 1
ATOM 729 C C . ILE A 1 89 ? 22.656 -15.742 -3.797 1 98.75 89 ILE A C 1
ATOM 731 O O . ILE A 1 89 ? 21.5 -16.172 -3.836 1 98.75 89 ILE A O 1
ATOM 735 N N . THR A 1 90 ? 23.703 -16.516 -3.611 1 98.56 90 THR A N 1
ATOM 736 C CA . THR A 1 90 ? 23.578 -17.969 -3.547 1 98.56 90 THR A CA 1
ATOM 737 C C . THR A 1 90 ? 22.797 -18.391 -2.303 1 98.56 90 THR A C 1
ATOM 739 O O . THR A 1 90 ? 22.016 -19.344 -2.344 1 98.56 90 THR A O 1
ATOM 742 N N . LYS A 1 91 ? 23.031 -17.734 -1.21 1 98.19 91 LYS A N 1
ATOM 743 C CA . LYS A 1 91 ? 22.359 -18.031 0.05 1 98.19 91 LYS A CA 1
ATOM 744 C C . LYS A 1 91 ? 20.844 -17.859 -0.079 1 98.19 91 LYS A C 1
ATOM 746 O O . LYS A 1 91 ? 20.078 -18.719 0.355 1 98.19 91 LYS A O 1
ATOM 751 N N . TYR A 1 92 ? 20.406 -16.797 -0.638 1 98.19 92 TYR A N 1
ATOM 752 C CA . TYR A 1 92 ? 18.969 -16.531 -0.754 1 98.19 92 TYR A CA 1
ATOM 753 C C . TYR A 1 92 ? 18.328 -17.406 -1.82 1 98.19 92 TYR A C 1
ATOM 755 O O . TYR A 1 92 ? 17.172 -17.812 -1.69 1 98.19 92 TYR A O 1
ATOM 763 N N . LYS A 1 93 ? 19.109 -17.719 -2.902 1 98.06 93 LYS A N 1
ATOM 764 C CA . LYS A 1 93 ? 18.672 -18.766 -3.83 1 98.06 93 LYS A CA 1
ATOM 765 C C . LYS A 1 93 ? 18.469 -20.094 -3.109 1 98.06 93 LYS A C 1
ATOM 767 O O . LYS A 1 93 ? 17.469 -20.781 -3.332 1 98.06 93 LYS A O 1
ATOM 772 N N . PHE A 1 94 ? 19.406 -20.406 -2.246 1 97.38 94 PHE A N 1
ATOM 773 C CA . PHE A 1 94 ? 19.328 -21.625 -1.447 1 97.38 94 PHE A CA 1
ATOM 774 C C . PHE A 1 94 ? 18.062 -21.641 -0.595 1 97.38 94 PHE A C 1
ATOM 776 O O . PHE A 1 94 ? 17.375 -22.656 -0.525 1 97.38 94 PHE A O 1
ATOM 783 N N . PHE A 1 95 ? 17.719 -20.516 0.076 1 96.44 95 PHE A N 1
ATOM 784 C CA . PHE A 1 95 ? 16.531 -20.438 0.9 1 96.44 95 PHE A CA 1
ATOM 785 C C . PHE A 1 95 ? 15.281 -20.75 0.08 1 96.44 95 PHE A C 1
ATOM 787 O O . PHE A 1 95 ? 14.383 -21.453 0.551 1 96.44 95 PHE A O 1
ATOM 794 N N . GLU A 1 96 ? 15.164 -20.281 -1.151 1 95.94 96 GLU A N 1
ATOM 795 C CA . GLU A 1 96 ? 14.008 -20.516 -2.01 1 95.94 96 GLU A CA 1
ATOM 796 C C . GLU A 1 96 ? 13.93 -21.984 -2.418 1 95.94 96 GLU A C 1
ATOM 798 O O . GLU A 1 96 ? 12.852 -22.594 -2.395 1 95.94 96 GLU A O 1
ATOM 803 N N . LEU A 1 97 ? 15.102 -22.531 -2.789 1 94.69 97 LEU A N 1
ATOM 804 C CA . LEU A 1 97 ? 15.141 -23.938 -3.182 1 94.69 97 LEU A CA 1
ATOM 805 C C . LEU A 1 97 ? 14.75 -24.828 -2.014 1 94.69 97 LEU A C 1
ATOM 807 O O . LEU A 1 97 ? 14.086 -25.844 -2.203 1 94.69 97 LEU A O 1
ATOM 811 N N . LEU A 1 98 ? 15.234 -24.469 -0.867 1 93.38 98 LEU A N 1
ATOM 812 C CA . LEU A 1 98 ? 14.875 -25.203 0.337 1 93.38 98 LEU A CA 1
ATOM 813 C C . LEU A 1 98 ? 13.359 -25.172 0.558 1 93.38 98 LEU A C 1
ATOM 815 O O . LEU A 1 98 ? 12.766 -26.203 0.901 1 93.38 98 LEU A O 1
ATOM 819 N N . CYS A 1 99 ? 12.719 -24.031 0.401 1 93.12 99 CYS A N 1
ATOM 820 C CA . CYS A 1 99 ? 11.266 -23.906 0.514 1 93.12 99 CYS A CA 1
ATOM 821 C C . CYS A 1 99 ? 10.562 -24.828 -0.468 1 93.12 99 CYS A C 1
ATOM 823 O O . CYS A 1 99 ? 9.609 -25.531 -0.099 1 93.12 99 CYS A O 1
ATOM 825 N N . VAL A 1 100 ? 11.016 -24.859 -1.68 1 91.94 100 VAL A N 1
ATOM 826 C CA . VAL A 1 100 ? 10.422 -25.703 -2.723 1 91.94 100 VAL A CA 1
ATOM 827 C C . VAL A 1 100 ? 10.531 -27.172 -2.332 1 91.94 100 VAL A C 1
ATOM 829 O O . VAL A 1 100 ? 9.594 -27.938 -2.541 1 91.94 100 VAL A O 1
ATOM 832 N N . LYS A 1 101 ? 11.641 -27.5 -1.764 1 89.38 101 LYS A N 1
ATOM 833 C CA . LYS A 1 101 ? 11.875 -28.891 -1.359 1 89.38 101 LYS A CA 1
ATOM 834 C C . LYS A 1 101 ? 10.984 -29.281 -0.189 1 89.38 101 LYS A C 1
ATOM 836 O O . LYS A 1 101 ? 10.484 -30.406 -0.135 1 89.38 101 LYS A O 1
ATOM 841 N N . LEU A 1 102 ? 10.789 -28.422 0.707 1 88.31 102 LEU A N 1
ATOM 842 C CA . LEU A 1 102 ? 10.133 -28.734 1.972 1 88.31 102 LEU A CA 1
ATOM 843 C C . LEU A 1 102 ? 8.617 -28.672 1.828 1 88.31 102 LEU A C 1
ATOM 845 O O . LEU A 1 102 ? 7.887 -29.297 2.6 1 88.31 102 LEU A O 1
ATOM 849 N N . GLU A 1 103 ? 8.133 -27.891 0.879 1 88.5 103 GLU A N 1
ATOM 850 C CA . GLU A 1 103 ? 6.691 -27.734 0.719 1 88.5 103 GLU A CA 1
ATOM 851 C C . GLU A 1 103 ? 6.098 -28.875 -0.092 1 88.5 103 GLU A C 1
ATOM 853 O O . GLU A 1 103 ? 6.672 -29.297 -1.102 1 88.5 103 GLU A O 1
ATOM 858 N N . PRO A 1 104 ? 4.98 -29.359 0.468 1 81.75 104 PRO A N 1
ATOM 859 C CA . PRO A 1 104 ? 4.312 -30.422 -0.296 1 81.75 104 PRO A CA 1
ATOM 860 C C . PRO A 1 104 ? 3.773 -29.922 -1.638 1 81.75 104 PRO A C 1
ATOM 862 O O . PRO A 1 104 ? 3.387 -28.766 -1.762 1 81.75 104 PRO A O 1
ATOM 865 N N . GLY A 1 105 ? 3.883 -30.703 -2.66 1 77.38 105 GLY A N 1
ATOM 866 C CA . GLY A 1 105 ? 3.379 -30.344 -3.973 1 77.38 105 GLY A CA 1
ATOM 867 C C . GLY A 1 105 ? 4.062 -31.078 -5.105 1 77.38 105 GLY A C 1
ATOM 868 O O . GLY A 1 105 ? 4.867 -31.984 -4.863 1 77.38 105 GLY A O 1
ATOM 869 N N . PRO A 1 106 ? 3.656 -30.672 -6.262 1 71.19 106 PRO A N 1
ATOM 870 C CA . PRO A 1 106 ? 4.168 -31.406 -7.426 1 71.19 106 PRO A CA 1
ATOM 871 C C . PRO A 1 106 ? 5.688 -31.297 -7.57 1 71.19 106 PRO A C 1
ATOM 873 O O . PRO A 1 106 ? 6.32 -32.156 -8.156 1 71.19 106 PRO A O 1
ATOM 876 N N . LEU A 1 107 ? 6.172 -30.266 -6.953 1 71.19 107 LEU A N 1
ATOM 877 C CA . LEU A 1 107 ? 7.602 -30.031 -7.141 1 71.19 107 LEU A CA 1
ATOM 878 C C . LEU A 1 107 ? 8.391 -30.531 -5.934 1 71.19 107 LEU A C 1
ATOM 880 O O . LEU A 1 107 ? 9.617 -30.406 -5.895 1 71.19 107 LEU A O 1
ATOM 884 N N . HIS A 1 108 ? 7.812 -31.062 -4.98 1 69.62 108 HIS A N 1
ATOM 885 C CA . HIS A 1 108 ? 8.43 -31.5 -3.732 1 69.62 108 HIS A CA 1
ATOM 886 C C . HIS A 1 108 ? 9.578 -32.469 -3.994 1 69.62 108 HIS A C 1
ATOM 888 O O . HIS A 1 108 ? 10.625 -32.375 -3.354 1 69.62 108 HIS A O 1
ATOM 894 N N . ASP A 1 109 ? 9.414 -33.281 -4.91 1 68.25 109 ASP A N 1
ATOM 895 C CA . ASP A 1 109 ? 10.461 -34.25 -5.18 1 68.25 109 ASP A CA 1
ATOM 896 C C . ASP A 1 109 ? 11.039 -34.094 -6.578 1 68.25 109 ASP A C 1
ATOM 898 O O . ASP A 1 109 ? 11.453 -35.062 -7.215 1 68.25 109 ASP A O 1
ATOM 902 N N . ASN A 1 110 ? 10.945 -32.844 -6.762 1 77.81 110 ASN A N 1
ATOM 903 C CA . ASN A 1 110 ? 11.484 -32.531 -8.086 1 77.81 110 ASN A CA 1
ATOM 904 C C . ASN A 1 110 ? 13.008 -32.688 -8.117 1 77.81 110 ASN A C 1
ATOM 906 O O . ASN A 1 110 ? 13.727 -32 -7.406 1 77.81 110 ASN A O 1
ATOM 910 N N . ASP A 1 111 ? 13.523 -33.562 -8.875 1 78.81 111 ASP A N 1
ATOM 911 C CA . ASP A 1 111 ? 14.945 -33.875 -8.969 1 78.81 111 ASP A CA 1
ATOM 912 C C . ASP A 1 111 ? 15.773 -32.656 -9.305 1 78.81 111 ASP A C 1
ATOM 914 O O . ASP A 1 111 ? 16.875 -32.469 -8.789 1 78.81 111 ASP A O 1
ATOM 918 N N . PHE A 1 112 ? 15.195 -31.844 -10.055 1 80.06 112 PHE A N 1
ATOM 919 C CA . PHE A 1 112 ? 15.922 -30.656 -10.469 1 80.06 112 PHE A CA 1
ATOM 920 C C . PHE A 1 112 ? 16.141 -29.719 -9.289 1 80.06 112 PHE A C 1
ATOM 922 O O . PHE A 1 112 ? 17.25 -29.188 -9.094 1 80.06 112 PHE A O 1
ATOM 929 N N . ALA A 1 113 ? 15.109 -29.484 -8.516 1 80.94 113 ALA A N 1
ATOM 930 C CA . ALA A 1 113 ? 15.219 -28.609 -7.359 1 80.94 113 ALA A CA 1
ATOM 931 C C . ALA A 1 113 ? 16.203 -29.156 -6.34 1 80.94 113 ALA A C 1
ATOM 933 O O . ALA A 1 113 ? 16.969 -28.406 -5.73 1 80.94 113 ALA A O 1
ATOM 934 N N . VAL A 1 114 ? 16.312 -30.422 -6.215 1 84.94 114 VAL A N 1
ATOM 935 C CA . VAL A 1 114 ? 17.234 -31.078 -5.281 1 84.94 114 VAL A CA 1
ATOM 936 C C . VAL A 1 114 ? 18.672 -30.906 -5.777 1 84.94 114 VAL A C 1
ATOM 938 O O . VAL A 1 114 ? 19.562 -30.578 -4.996 1 84.94 114 VAL A O 1
ATOM 941 N N . GLU A 1 115 ? 18.812 -31.125 -7.004 1 90.38 115 GLU A N 1
ATOM 942 C CA . GLU A 1 115 ? 20.141 -30.984 -7.578 1 90.38 115 GLU A CA 1
ATOM 943 C C . GLU A 1 115 ? 20.656 -29.562 -7.43 1 90.38 115 GLU A C 1
ATOM 945 O O . GLU A 1 115 ? 21.812 -29.344 -7.062 1 90.38 115 GLU A O 1
ATOM 950 N N . GLU A 1 116 ? 19.781 -28.625 -7.785 1 91.5 116 GLU A N 1
ATOM 951 C CA . GLU A 1 116 ? 20.156 -27.219 -7.648 1 91.5 116 GLU A CA 1
ATOM 952 C C . GLU A 1 116 ? 20.469 -26.875 -6.199 1 91.5 116 GLU A C 1
ATOM 954 O O . GLU A 1 116 ? 21.391 -26.094 -5.922 1 91.5 116 GLU A O 1
ATOM 959 N N . LEU A 1 117 ? 19.734 -27.422 -5.344 1 92.19 117 LEU A N 1
ATOM 960 C CA . LEU A 1 117 ? 19.922 -27.188 -3.914 1 92.19 117 LEU A CA 1
ATOM 961 C C . LEU A 1 117 ? 21.297 -27.688 -3.463 1 92.19 117 LEU A C 1
ATOM 963 O O . LEU A 1 117 ? 22 -27 -2.721 1 92.19 117 LEU A O 1
ATOM 967 N N . VAL A 1 118 ? 21.688 -28.812 -3.906 1 91.62 118 VAL A N 1
ATOM 968 C CA . VAL A 1 118 ? 22.969 -29.406 -3.566 1 91.62 118 VAL A CA 1
ATOM 969 C C . VAL A 1 118 ? 24.094 -28.578 -4.152 1 91.62 118 VAL A C 1
ATOM 971 O O . VAL A 1 118 ? 25.109 -28.344 -3.49 1 91.62 118 VAL A O 1
ATOM 974 N N . GLU A 1 119 ? 23.891 -28.156 -5.352 1 94.94 119 GLU A N 1
ATOM 975 C CA . GLU A 1 119 ? 24.891 -27.312 -5.988 1 94.94 119 GLU A CA 1
ATOM 976 C C . GLU A 1 119 ? 25.094 -26.016 -5.211 1 94.94 119 GLU A C 1
ATOM 978 O O . GLU A 1 119 ? 26.234 -25.562 -5.047 1 94.94 119 GLU A O 1
ATOM 983 N N . CYS A 1 120 ? 24 -25.406 -4.781 1 95.62 120 CYS A N 1
ATOM 984 C CA . CYS A 1 120 ? 24.094 -24.203 -3.969 1 95.62 120 CYS A CA 1
ATOM 985 C C . CYS A 1 120 ? 24.891 -24.469 -2.693 1 95.62 120 CYS A C 1
ATOM 987 O O . CYS A 1 120 ? 25.734 -23.656 -2.307 1 95.62 120 CYS A O 1
ATOM 989 N N . LEU A 1 121 ? 24.641 -25.578 -2.1 1 95.5 121 LEU A N 1
ATOM 990 C CA . LEU A 1 121 ? 25.312 -25.906 -0.847 1 95.5 121 LEU A CA 1
ATOM 991 C C . LEU A 1 121 ? 26.812 -26.109 -1.065 1 95.5 121 LEU A C 1
ATOM 993 O O . LEU A 1 121 ? 27.625 -25.703 -0.231 1 95.5 121 LEU A O 1
ATOM 997 N N . LYS A 1 122 ? 27.125 -26.734 -2.133 1 95.81 122 LYS A N 1
ATOM 998 C CA . LYS A 1 122 ? 28.531 -26.922 -2.465 1 95.81 122 LYS A CA 1
ATOM 999 C C . LYS A 1 122 ? 29.234 -25.578 -2.66 1 95.81 122 LYS A C 1
ATOM 1001 O O . LYS A 1 122 ? 30.344 -25.391 -2.176 1 95.81 122 LYS A O 1
ATOM 1006 N N . ASP A 1 123 ? 28.594 -24.766 -3.367 1 96.81 123 ASP A N 1
ATOM 1007 C CA . ASP A 1 123 ? 29.141 -23.422 -3.588 1 96.81 123 ASP A CA 1
ATOM 1008 C C . ASP A 1 123 ? 29.297 -22.672 -2.271 1 96.81 123 ASP A C 1
ATOM 1010 O O . ASP A 1 123 ? 30.344 -22.062 -2.014 1 96.81 123 ASP A O 1
ATOM 1014 N N . LEU A 1 124 ? 28.297 -22.672 -1.443 1 97.94 124 LEU A N 1
ATOM 1015 C CA . LEU A 1 124 ? 28.266 -21.953 -0.175 1 97.94 124 LEU A CA 1
ATOM 1016 C C . LEU A 1 124 ? 29.344 -22.469 0.77 1 97.94 124 LEU A C 1
ATOM 1018 O O . LEU A 1 124 ? 29.891 -21.703 1.569 1 97.94 124 LEU A O 1
ATOM 1022 N N . GLU A 1 125 ? 29.688 -23.688 0.657 1 97.19 125 GLU A N 1
ATOM 1023 C CA . GLU A 1 125 ? 30.75 -24.234 1.483 1 97.19 125 GLU A CA 1
ATOM 1024 C C . GLU A 1 125 ? 32.062 -23.484 1.262 1 97.19 125 GLU A C 1
ATOM 1026 O O . GLU A 1 125 ? 32.812 -23.25 2.205 1 97.19 125 GLU A O 1
ATOM 1031 N N . HIS A 1 126 ? 32.281 -23.047 0.056 1 96.62 126 HIS A N 1
ATOM 1032 C CA . HIS A 1 126 ? 33.531 -22.406 -0.32 1 96.62 126 HIS A CA 1
ATOM 1033 C C . HIS A 1 126 ? 33.5 -20.906 -0.049 1 96.62 126 HIS A C 1
ATOM 1035 O O . HIS A 1 126 ? 34.531 -20.266 0.143 1 96.62 126 HIS A O 1
ATOM 1041 N N . ILE A 1 127 ? 32.25 -20.328 -0.008 1 97.25 127 ILE A N 1
ATOM 1042 C CA . ILE A 1 127 ? 32.219 -18.875 -0.049 1 97.25 127 ILE A CA 1
ATOM 1043 C C . ILE A 1 127 ? 31.609 -18.328 1.245 1 97.25 127 ILE A C 1
ATOM 1045 O O . ILE A 1 127 ? 31.641 -17.125 1.494 1 97.25 127 ILE A O 1
ATOM 1049 N N . CYS A 1 128 ? 31.203 -19.125 2.109 1 97 128 CYS A N 1
ATOM 1050 C CA . CYS A 1 128 ? 30.672 -18.688 3.389 1 97 128 CYS A CA 1
ATOM 1051 C C . CYS A 1 128 ? 31.719 -17.906 4.176 1 97 128 CYS A C 1
ATOM 1053 O O . CYS A 1 128 ? 32.906 -18.281 4.191 1 97 128 CYS A O 1
ATOM 1055 N N . PRO A 1 129 ? 31.297 -16.891 4.855 1 96.62 129 PRO A N 1
ATOM 1056 C CA . PRO A 1 129 ? 32.25 -16.109 5.656 1 96.62 129 PRO A CA 1
ATOM 1057 C C . PRO A 1 129 ? 32.906 -16.953 6.754 1 96.62 129 PRO A C 1
ATOM 1059 O O . PRO A 1 129 ? 34.094 -16.797 7.02 1 96.62 129 PRO A O 1
ATOM 1062 N N . THR A 1 130 ? 32.125 -17.859 7.5 1 96.88 130 THR A N 1
ATOM 1063 C CA . THR A 1 130 ? 32.656 -18.734 8.547 1 96.88 130 THR A CA 1
ATOM 1064 C C . THR A 1 130 ? 32.094 -20.141 8.398 1 96.88 130 THR A C 1
ATOM 1066 O O . THR A 1 130 ? 31.016 -20.328 7.816 1 96.88 130 THR A O 1
ATOM 1069 N N . PRO A 1 131 ? 32.781 -21.031 8.922 1 96.06 131 PRO A N 1
ATOM 1070 C CA . PRO A 1 131 ? 32.25 -22.406 8.898 1 96.06 131 PRO A CA 1
ATOM 1071 C C . PRO A 1 131 ? 30.906 -22.531 9.641 1 96.06 131 PRO A C 1
ATOM 1073 O O . PRO A 1 131 ? 30.078 -23.375 9.281 1 96.06 131 PRO A O 1
ATOM 1076 N N . GLU A 1 132 ? 30.766 -21.688 10.641 1 96.88 132 GLU A N 1
ATOM 1077 C CA . GLU A 1 132 ? 29.516 -21.703 11.406 1 96.88 132 GLU A CA 1
ATOM 1078 C C . GLU A 1 132 ? 28.344 -21.297 10.539 1 96.88 132 GLU A C 1
ATOM 1080 O O . GLU A 1 132 ? 27.25 -21.844 10.672 1 96.88 132 GLU A O 1
ATOM 1085 N N . ASP A 1 133 ? 28.594 -20.328 9.695 1 96.62 133 ASP A N 1
ATOM 1086 C CA . ASP A 1 133 ? 27.547 -19.906 8.766 1 96.62 133 ASP A CA 1
ATOM 1087 C C . ASP A 1 133 ? 27.094 -21.078 7.879 1 96.62 133 ASP A C 1
ATOM 1089 O O . ASP A 1 133 ? 25.906 -21.281 7.672 1 96.62 133 ASP A O 1
ATOM 1093 N N . TYR A 1 134 ? 28.078 -21.797 7.395 1 97.44 134 TYR A N 1
ATOM 1094 C CA . TYR A 1 134 ? 27.781 -22.938 6.523 1 97.44 134 TYR A CA 1
ATOM 1095 C C . TYR A 1 134 ? 27.047 -24.031 7.285 1 97.44 134 TYR A C 1
ATOM 1097 O O . TYR A 1 134 ? 26.078 -24.609 6.773 1 97.44 134 TYR A O 1
ATOM 1105 N N . ARG A 1 135 ? 27.422 -24.312 8.484 1 96.69 135 ARG A N 1
ATOM 1106 C CA . ARG A 1 135 ? 26.766 -25.312 9.312 1 96.69 135 ARG A CA 1
ATOM 1107 C C . ARG A 1 135 ? 25.312 -24.953 9.578 1 96.69 135 ARG A C 1
ATOM 1109 O O . ARG A 1 135 ? 24.438 -25.828 9.586 1 96.69 135 ARG A O 1
ATOM 1116 N N . GLN A 1 136 ? 25.109 -23.75 9.828 1 95.25 136 GLN A N 1
ATOM 1117 C CA . GLN A 1 136 ? 23.75 -23.281 10.062 1 95.25 136 GLN A CA 1
ATOM 1118 C C . GLN A 1 136 ? 22.859 -23.516 8.844 1 95.25 136 GLN A C 1
ATOM 1120 O O . GLN A 1 136 ? 21.688 -23.891 8.977 1 95.25 136 GLN A O 1
ATOM 1125 N N . LEU A 1 137 ? 23.406 -23.219 7.668 1 96.19 137 LEU A N 1
ATOM 1126 C CA . LEU A 1 137 ? 22.672 -23.453 6.438 1 96.19 137 LEU A CA 1
ATOM 1127 C C . LEU A 1 137 ? 22.359 -24.938 6.262 1 96.19 137 LEU A C 1
ATOM 1129 O O . LEU A 1 137 ? 21.234 -25.297 5.895 1 96.19 137 LEU A O 1
ATOM 1133 N N . CYS A 1 138 ? 23.328 -25.812 6.605 1 95.5 138 CYS A N 1
ATOM 1134 C CA . CYS A 1 138 ? 23.125 -27.25 6.516 1 95.5 138 CYS A CA 1
ATOM 1135 C C . CYS A 1 138 ? 22.047 -27.719 7.484 1 95.5 138 CYS A C 1
ATOM 1137 O O . CYS A 1 138 ? 21.266 -28.609 7.164 1 95.5 138 CYS A O 1
ATOM 1139 N N . ALA A 1 139 ? 22 -27.109 8.586 1 94.62 139 ALA A N 1
ATOM 1140 C CA . ALA A 1 139 ? 21.047 -27.484 9.617 1 94.62 139 ALA A CA 1
ATOM 1141 C C . ALA A 1 139 ? 19.609 -27.219 9.156 1 94.62 139 ALA A C 1
ATOM 1143 O O . ALA A 1 139 ? 18.688 -27.922 9.562 1 94.62 139 ALA A O 1
ATOM 1144 N N . LEU A 1 140 ? 19.391 -26.312 8.273 1 94.25 140 LEU A N 1
ATOM 1145 C CA . LEU A 1 140 ? 18.062 -25.969 7.781 1 94.25 140 LEU A CA 1
ATOM 1146 C C . LEU A 1 140 ? 17.469 -27.125 6.977 1 94.25 140 LEU A C 1
ATOM 1148 O O . LEU A 1 140 ? 16.234 -27.219 6.832 1 94.25 140 LEU A O 1
ATOM 1152 N N . LEU A 1 141 ? 18.312 -28.016 6.441 1 91.25 141 LEU A N 1
ATOM 1153 C CA . LEU A 1 141 ? 17.891 -29.141 5.621 1 91.25 141 LEU A CA 1
ATOM 1154 C C . LEU A 1 141 ? 17.109 -30.156 6.453 1 91.25 141 LEU A C 1
ATOM 1156 O O . LEU A 1 141 ? 16.391 -30.984 5.906 1 91.25 141 LEU A O 1
ATOM 1160 N N . THR A 1 142 ? 17.234 -30.031 7.727 1 90.81 142 THR A N 1
ATOM 1161 C CA . THR A 1 142 ? 16.625 -31.031 8.609 1 90.81 142 THR A CA 1
ATOM 1162 C C . THR A 1 142 ? 15.25 -30.562 9.062 1 90.81 142 THR A C 1
ATOM 1164 O O . THR A 1 142 ? 14.531 -31.312 9.742 1 90.81 142 THR A O 1
ATOM 1167 N N . LEU A 1 143 ? 14.898 -29.391 8.688 1 90.69 143 LEU A N 1
ATOM 1168 C CA . LEU A 1 143 ? 13.609 -28.844 9.117 1 90.69 143 LEU A CA 1
ATOM 1169 C C . LEU A 1 143 ? 12.469 -29.438 8.289 1 90.69 143 LEU A C 1
ATOM 1171 O O . LEU A 1 143 ? 12.633 -29.688 7.094 1 90.69 143 LEU A O 1
ATOM 1175 N N . PRO A 1 144 ? 11.312 -29.609 8.961 1 86.5 144 PRO A N 1
ATOM 1176 C CA . PRO A 1 144 ? 10.133 -29.984 8.172 1 86.5 144 PRO A CA 1
ATOM 1177 C C . PRO A 1 144 ? 9.594 -28.812 7.336 1 86.5 144 PRO A C 1
ATOM 1179 O O . PRO A 1 144 ? 9.141 -29.016 6.211 1 86.5 144 PRO A O 1
ATOM 1182 N N . LYS A 1 145 ? 9.578 -27.641 7.969 1 84.88 145 LYS A N 1
ATOM 1183 C CA . LYS A 1 145 ? 9.18 -26.391 7.316 1 84.88 145 LYS A CA 1
ATOM 1184 C C . LYS A 1 145 ? 10.141 -25.266 7.664 1 84.88 145 LYS A C 1
ATOM 1186 O O . LYS A 1 145 ? 10.633 -25.188 8.797 1 84.88 145 LYS A O 1
ATOM 1191 N N . LEU A 1 146 ? 10.359 -24.406 6.691 1 86.75 146 LEU A N 1
ATOM 1192 C CA . LEU A 1 146 ? 11.281 -23.297 6.906 1 86.75 146 LEU A CA 1
ATOM 1193 C C . LEU A 1 146 ? 10.82 -22.422 8.062 1 86.75 146 LEU A C 1
ATOM 1195 O O . LEU A 1 146 ? 11.641 -21.938 8.852 1 86.75 146 LEU A O 1
ATOM 1199 N N . SER A 1 147 ? 9.469 -22.266 8.219 1 85 147 SER A N 1
ATOM 1200 C CA . SER A 1 147 ? 8.898 -21.391 9.227 1 85 147 SER A CA 1
ATOM 1201 C C . SER A 1 147 ? 9.086 -21.969 10.633 1 85 147 SER A C 1
ATOM 1203 O O . SER A 1 147 ? 8.828 -21.281 11.625 1 85 147 SER A O 1
ATOM 1205 N N . ASP A 1 148 ? 9.531 -23.109 10.766 1 87.38 148 ASP A N 1
ATOM 1206 C CA . ASP A 1 148 ? 9.766 -23.734 12.07 1 87.38 148 ASP A CA 1
ATOM 1207 C C . ASP A 1 148 ? 11.039 -23.188 12.711 1 87.38 148 ASP A C 1
ATOM 1209 O O . ASP A 1 148 ? 11.258 -23.359 13.914 1 87.38 148 ASP A O 1
ATOM 1213 N N . HIS A 1 149 ? 11.844 -22.625 11.867 1 89.75 149 HIS A N 1
ATOM 1214 C CA . HIS A 1 149 ? 13.016 -21.938 12.398 1 89.75 149 HIS A CA 1
ATOM 1215 C C . HIS A 1 149 ? 12.672 -20.531 12.844 1 89.75 149 HIS A C 1
ATOM 1217 O O . HIS A 1 149 ? 11.922 -19.828 12.164 1 89.75 149 HIS A O 1
ATOM 1223 N N . ASP A 1 150 ? 13.227 -20.078 13.914 1 87.5 150 ASP A N 1
ATOM 1224 C CA . ASP A 1 150 ? 12.906 -18.797 14.539 1 87.5 150 ASP A CA 1
ATOM 1225 C C . ASP A 1 150 ? 13.195 -17.641 13.594 1 87.5 150 ASP A C 1
ATOM 1227 O O . ASP A 1 150 ? 12.453 -16.656 13.555 1 87.5 150 ASP A O 1
ATOM 1231 N N . ASP A 1 151 ? 14.219 -17.828 12.781 1 88.44 151 ASP A N 1
ATOM 1232 C CA . ASP A 1 151 ? 14.648 -16.75 11.898 1 88.44 151 ASP A CA 1
ATOM 1233 C C . ASP A 1 151 ? 13.742 -16.641 10.672 1 88.44 151 ASP A C 1
ATOM 1235 O O . ASP A 1 151 ? 13.781 -15.656 9.945 1 88.44 151 ASP A O 1
ATOM 1239 N N . PHE A 1 152 ? 12.844 -17.688 10.562 1 91.25 152 PHE A N 1
ATOM 1240 C CA . PHE A 1 152 ? 12.062 -17.734 9.328 1 91.25 152 PHE A CA 1
ATOM 1241 C C . PHE A 1 152 ? 10.57 -17.781 9.641 1 91.25 152 PHE A C 1
ATOM 1243 O O . PHE A 1 152 ? 9.773 -18.25 8.828 1 91.25 152 PHE A O 1
ATOM 1250 N N . LYS A 1 153 ? 10.219 -17.312 10.789 1 87.31 153 LYS A N 1
ATOM 1251 C CA . LYS A 1 153 ? 8.828 -17.375 11.227 1 87.31 153 LYS A CA 1
ATOM 1252 C C . LYS A 1 153 ? 7.91 -16.656 10.242 1 87.31 153 LYS A C 1
ATOM 1254 O O . LYS A 1 153 ? 6.816 -17.141 9.938 1 87.31 153 LYS A O 1
ATOM 1259 N N . SER A 1 154 ? 8.375 -15.508 9.703 1 89.06 154 SER A N 1
ATOM 1260 C CA . SER A 1 154 ? 7.57 -14.727 8.773 1 89.06 154 SER A CA 1
ATOM 1261 C C . SER A 1 154 ? 8.227 -14.656 7.398 1 89.06 154 SER A C 1
ATOM 1263 O O . SER A 1 154 ? 8.094 -13.664 6.688 1 89.06 154 SER A O 1
ATOM 1265 N N . TRP A 1 155 ? 8.852 -15.773 7.125 1 93.38 155 TRP A N 1
ATOM 1266 C CA . TRP A 1 155 ? 9.578 -15.812 5.859 1 93.38 155 TRP A CA 1
ATOM 1267 C C . TRP A 1 155 ? 8.617 -15.883 4.68 1 93.38 155 TRP A C 1
ATOM 1269 O O . TRP A 1 155 ? 7.621 -16.609 4.727 1 93.38 155 TRP A O 1
ATOM 1279 N N . ASN A 1 156 ? 8.812 -15.203 3.682 1 95.88 156 ASN A N 1
ATOM 1280 C CA . ASN A 1 156 ? 8.211 -15.305 2.357 1 95.88 156 ASN A CA 1
ATOM 1281 C C . ASN A 1 156 ? 9.164 -14.82 1.269 1 95.88 156 ASN A C 1
ATOM 1283 O O . ASN A 1 156 ? 10.125 -14.109 1.553 1 95.88 156 ASN A O 1
ATOM 1287 N N . PRO A 1 157 ? 9 -15.219 0.067 1 97 157 PRO A N 1
ATOM 1288 C CA . PRO A 1 157 ? 9.953 -14.898 -0.998 1 97 157 PRO A CA 1
ATOM 1289 C C . PRO A 1 157 ? 10.148 -13.391 -1.182 1 97 157 PRO A C 1
ATOM 1291 O O . PRO A 1 157 ? 11.266 -12.938 -1.425 1 97 157 PRO A O 1
ATOM 1294 N N . SER A 1 158 ? 9.086 -12.617 -1.069 1 97.94 158 SER A N 1
ATOM 1295 C CA . SER A 1 158 ? 9.195 -11.172 -1.263 1 97.94 158 SER A CA 1
ATOM 1296 C C . SER A 1 158 ? 10.109 -10.539 -0.22 1 97.94 158 SER A C 1
ATOM 1298 O O . SER A 1 158 ? 10.984 -9.734 -0.557 1 97.94 158 SER A O 1
ATOM 1300 N N . ALA A 1 159 ? 9.906 -10.914 1.017 1 97.44 159 ALA A N 1
ATOM 1301 C CA . ALA A 1 159 ? 10.727 -10.391 2.104 1 97.44 159 ALA A CA 1
ATOM 1302 C C . ALA A 1 159 ? 12.188 -10.812 1.942 1 97.44 159 ALA A C 1
ATOM 1304 O O . ALA A 1 159 ? 13.102 -10.008 2.143 1 97.44 159 ALA A O 1
ATOM 1305 N N . ALA A 1 160 ? 12.398 -12.086 1.618 1 97.81 160 ALA A N 1
ATOM 1306 C CA . ALA A 1 160 ? 13.75 -12.617 1.45 1 97.81 160 ALA A CA 1
ATOM 1307 C C . ALA A 1 160 ? 14.477 -11.914 0.311 1 97.81 160 ALA A C 1
ATOM 1309 O O . ALA A 1 160 ? 15.648 -11.555 0.447 1 97.81 160 ALA A O 1
ATOM 1310 N N . ARG A 1 161 ? 13.789 -11.742 -0.783 1 98.69 161 ARG A N 1
ATOM 1311 C CA . ARG A 1 161 ? 14.383 -11.094 -1.945 1 98.69 161 ARG A CA 1
ATOM 1312 C C . ARG A 1 161 ? 14.727 -9.641 -1.646 1 98.69 161 ARG A 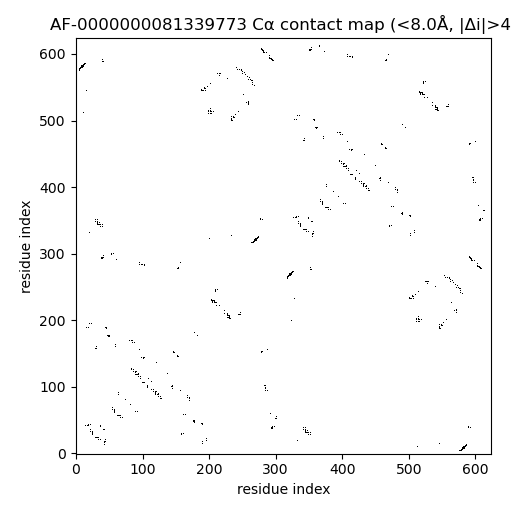C 1
ATOM 1314 O O . ARG A 1 161 ? 15.789 -9.148 -2.033 1 98.69 161 ARG A O 1
ATOM 1321 N N . CYS A 1 162 ? 13.836 -8.938 -0.967 1 98.44 162 CYS A N 1
ATOM 1322 C CA . CYS A 1 162 ? 14.109 -7.566 -0.562 1 98.44 162 CYS A CA 1
ATOM 1323 C C . CYS A 1 162 ? 15.312 -7.5 0.374 1 98.44 162 CYS A C 1
ATOM 1325 O O . CYS A 1 162 ? 16.156 -6.617 0.242 1 98.44 162 CYS A O 1
ATOM 1327 N N . GLU A 1 163 ? 15.367 -8.414 1.317 1 98 163 GLU A N 1
ATOM 1328 C CA . GLU A 1 163 ? 16.5 -8.469 2.24 1 98 163 GLU A CA 1
ATOM 1329 C C . GLU A 1 163 ? 17.812 -8.688 1.494 1 98 163 GLU A C 1
ATOM 1331 O O . GLU A 1 163 ? 18.812 -8.047 1.801 1 98 163 GLU A O 1
ATOM 1336 N N . CYS A 1 164 ? 17.781 -9.594 0.587 1 98.62 164 CYS A N 1
ATOM 1337 C CA . CYS A 1 164 ? 18.969 -9.852 -0.217 1 98.62 164 CYS A CA 1
ATOM 1338 C C . CYS A 1 164 ? 19.438 -8.578 -0.918 1 98.62 164 CYS A C 1
ATOM 1340 O O . CYS A 1 164 ? 20.609 -8.234 -0.871 1 98.62 164 CYS A O 1
ATOM 1342 N N . PHE A 1 165 ? 18.531 -7.895 -1.542 1 98.62 165 PHE A N 1
ATOM 1343 C CA . PHE A 1 165 ? 18.891 -6.68 -2.262 1 98.62 165 PHE A CA 1
ATOM 1344 C C . PHE A 1 165 ? 19.516 -5.656 -1.317 1 98.62 165 PHE A C 1
ATOM 1346 O O . PHE A 1 165 ? 20.469 -4.965 -1.68 1 98.62 165 PHE A O 1
ATOM 1353 N N . HIS A 1 166 ? 18.938 -5.484 -0.152 1 98 166 HIS A N 1
ATOM 1354 C CA . HIS A 1 166 ? 19.484 -4.531 0.807 1 98 166 HIS A CA 1
ATOM 1355 C C . HIS A 1 166 ? 20.938 -4.855 1.144 1 98 166 HIS A C 1
ATOM 1357 O O . HIS A 1 166 ? 21.766 -3.953 1.257 1 98 166 HIS A O 1
ATOM 1363 N N . LYS A 1 167 ? 21.219 -6.133 1.312 1 98 167 LYS A N 1
ATOM 1364 C CA . LYS A 1 167 ? 22.594 -6.555 1.57 1 98 167 LYS A CA 1
ATOM 1365 C C . LYS A 1 167 ? 23.5 -6.262 0.372 1 98 167 LYS A C 1
ATOM 1367 O O . LYS A 1 167 ? 24.625 -5.781 0.534 1 98 167 LYS A O 1
ATOM 1372 N N . ILE A 1 168 ? 22.984 -6.523 -0.778 1 97.94 168 ILE A N 1
ATOM 1373 C CA . ILE A 1 168 ? 23.719 -6.332 -2.021 1 97.94 168 ILE A CA 1
ATOM 1374 C C . ILE A 1 168 ? 23.984 -4.844 -2.238 1 97.94 168 ILE A C 1
ATOM 1376 O O . ILE A 1 168 ? 25.062 -4.461 -2.719 1 97.94 168 ILE A O 1
ATOM 1380 N N . LEU A 1 169 ? 23 -4.027 -1.925 1 97.12 169 LEU A N 1
ATOM 1381 C CA . LEU A 1 169 ? 23.109 -2.582 -2.08 1 97.12 169 LEU A CA 1
ATOM 1382 C C . LEU A 1 169 ? 24.312 -2.045 -1.312 1 97.12 169 LEU A C 1
ATOM 1384 O O . LEU A 1 169 ? 25.062 -1.208 -1.824 1 97.12 169 LEU A O 1
ATOM 1388 N N . THR A 1 170 ? 24.516 -2.52 -0.147 1 95.44 170 THR A N 1
ATOM 1389 C CA . THR A 1 170 ? 25.625 -2.076 0.695 1 95.44 170 THR A CA 1
ATOM 1390 C C . THR A 1 170 ? 26.969 -2.492 0.092 1 95.44 170 THR A C 1
ATOM 1392 O O . THR A 1 170 ? 27.984 -1.812 0.284 1 95.44 170 THR A O 1
ATOM 1395 N N . LEU A 1 171 ? 26.953 -3.525 -0.683 1 94.69 171 LEU A N 1
ATOM 1396 C CA . LEU A 1 171 ? 28.188 -4.105 -1.21 1 94.69 171 LEU A CA 1
ATOM 1397 C C . LEU A 1 171 ? 28.578 -3.441 -2.523 1 94.69 171 LEU A C 1
ATOM 1399 O O . LEU A 1 171 ? 29.766 -3.305 -2.822 1 94.69 171 LEU A O 1
ATOM 1403 N N . CYS A 1 172 ? 27.594 -2.957 -3.314 1 92.69 172 CYS A N 1
ATOM 1404 C CA . CYS A 1 172 ? 28.031 -2.643 -4.664 1 92.69 172 CYS A CA 1
ATOM 1405 C C . CYS A 1 172 ? 27.391 -1.361 -5.172 1 92.69 172 CYS A C 1
ATOM 1407 O O . CYS A 1 172 ? 27.609 -0.965 -6.32 1 92.69 172 CYS A O 1
ATOM 1409 N N . ALA A 1 173 ? 26.625 -0.688 -4.355 1 93.88 173 ALA A N 1
ATOM 1410 C CA . ALA A 1 173 ? 25.969 0.538 -4.809 1 93.88 173 ALA A CA 1
ATOM 1411 C C . ALA A 1 173 ? 26.984 1.56 -5.293 1 93.88 173 ALA A C 1
ATOM 1413 O O . ALA A 1 173 ? 26.781 2.23 -6.305 1 93.88 173 ALA A O 1
ATOM 1414 N N . HIS A 1 174 ? 28.141 1.708 -4.594 1 94.75 174 HIS A N 1
ATOM 1415 C CA . HIS A 1 174 ? 29.172 2.688 -4.91 1 94.75 174 HIS A CA 1
ATOM 1416 C C . HIS A 1 174 ? 29.875 2.348 -6.223 1 94.75 174 HIS A C 1
ATOM 1418 O O . HIS A 1 174 ? 30.5 3.215 -6.844 1 94.75 174 HIS A O 1
ATOM 1424 N N . LEU A 1 175 ? 29.734 1.086 -6.672 1 95.69 175 LEU A N 1
ATOM 1425 C CA . LEU A 1 175 ? 30.391 0.624 -7.895 1 95.69 175 LEU A CA 1
ATOM 1426 C C . LEU A 1 175 ? 29.469 0.8 -9.102 1 95.69 175 LEU A C 1
ATOM 1428 O O . LEU A 1 175 ? 29.891 0.606 -10.242 1 95.69 175 LEU A O 1
ATOM 1432 N N . LEU A 1 176 ? 28.25 1.254 -8.82 1 95.19 176 LEU A N 1
ATOM 1433 C CA . LEU A 1 176 ? 27.25 1.437 -9.875 1 95.19 176 LEU A CA 1
ATOM 1434 C C . LEU A 1 176 ? 26.656 2.838 -9.82 1 95.19 176 LEU A C 1
ATOM 1436 O O . LEU A 1 176 ? 25.438 2.994 -9.688 1 95.19 176 LEU A O 1
ATOM 1440 N N . PRO A 1 177 ? 27.484 3.807 -10 1 92.88 177 PRO A N 1
ATOM 1441 C CA . PRO A 1 177 ? 27.016 5.191 -9.938 1 92.88 177 PRO A CA 1
ATOM 1442 C C . PRO A 1 177 ? 26.172 5.582 -11.148 1 92.88 177 PRO A C 1
ATOM 1444 O O . PRO A 1 177 ? 26.234 4.918 -12.188 1 92.88 177 PRO A O 1
ATOM 1447 N N . PRO A 1 178 ? 25.344 6.625 -10.938 1 92.25 178 PRO A N 1
ATOM 1448 C CA . PRO A 1 178 ? 24.609 7.117 -12.102 1 92.25 178 PRO A CA 1
ATOM 1449 C C . PRO A 1 178 ? 25.516 7.652 -13.203 1 92.25 178 PRO A C 1
ATOM 1451 O O . PRO A 1 178 ? 26.562 8.242 -12.914 1 92.25 178 PRO A O 1
ATOM 1454 N N . THR A 1 179 ? 25.078 7.406 -14.414 1 90.75 179 THR A N 1
ATOM 1455 C CA . THR A 1 179 ? 25.797 7.953 -15.555 1 90.75 179 THR A CA 1
ATOM 1456 C C . THR A 1 179 ? 25.594 9.461 -15.656 1 90.75 179 THR A C 1
ATOM 1458 O O . THR A 1 179 ? 24.734 10.023 -14.969 1 90.75 179 THR A O 1
ATOM 1461 N N . ALA A 1 180 ? 26.406 10.031 -16.5 1 89.06 180 ALA A N 1
ATOM 1462 C CA . ALA A 1 180 ? 26.281 11.469 -16.734 1 89.06 180 ALA A CA 1
ATOM 1463 C C . ALA A 1 180 ? 24.875 11.812 -17.25 1 89.06 180 ALA A C 1
ATOM 1465 O O . ALA A 1 180 ? 24.297 12.828 -16.859 1 89.06 180 ALA A O 1
ATOM 1466 N N . LYS A 1 181 ? 24.438 11 -18.016 1 88.81 181 LYS A N 1
ATOM 1467 C CA . LYS A 1 181 ? 23.109 11.203 -18.578 1 88.81 181 LYS A CA 1
ATOM 1468 C C . LYS A 1 181 ? 22.031 11.141 -17.484 1 88.81 181 LYS A C 1
ATOM 1470 O O . LYS A 1 181 ? 21.094 11.938 -17.484 1 88.81 181 LYS A O 1
ATOM 1475 N N . GLU A 1 182 ? 22.203 10.219 -16.562 1 88.69 182 GLU A N 1
ATOM 1476 C CA . GLU A 1 182 ? 21.266 10.055 -15.453 1 88.69 182 GLU A CA 1
ATOM 1477 C C . GLU A 1 182 ? 21.328 11.242 -14.5 1 88.69 182 GLU A C 1
ATOM 1479 O O . GLU A 1 182 ? 20.312 11.664 -13.945 1 88.69 182 GLU A O 1
ATOM 1484 N N . LYS A 1 183 ? 22.516 11.734 -14.383 1 86.88 183 LYS A N 1
ATOM 1485 C CA . LYS A 1 183 ? 22.719 12.867 -13.484 1 86.88 183 LYS A CA 1
ATOM 1486 C C . LYS A 1 183 ? 22.078 14.133 -14.055 1 86.88 183 LYS A C 1
ATOM 1488 O O . LYS A 1 183 ? 21.688 15.023 -13.297 1 86.88 183 LYS A O 1
ATOM 1493 N N . SER A 1 184 ? 22.016 14.195 -15.32 1 86.94 184 SER A N 1
ATOM 1494 C CA . SER A 1 184 ? 21.453 15.367 -15.977 1 86.94 184 SER A CA 1
ATOM 1495 C C . SER A 1 184 ? 19.922 15.367 -15.906 1 86.94 184 SER A C 1
ATOM 1497 O O . SER A 1 184 ? 19.297 16.406 -16.062 1 86.94 184 SER A O 1
ATOM 1499 N N . ARG A 1 185 ? 19.516 14.219 -15.57 1 81.88 185 ARG A N 1
ATOM 1500 C CA . ARG A 1 185 ? 18.062 14.133 -15.383 1 81.88 185 ARG A CA 1
ATOM 1501 C C . ARG A 1 185 ? 17.641 14.758 -14.062 1 81.88 185 ARG A C 1
ATOM 1503 O O . ARG A 1 185 ? 18.422 14.773 -13.102 1 81.88 185 ARG A O 1
ATOM 1510 N N . GLN A 1 186 ? 16.594 15.438 -14.062 1 76.38 186 GLN A N 1
ATOM 1511 C CA . GLN A 1 186 ? 16.094 16.031 -12.828 1 76.38 186 GLN A CA 1
ATOM 1512 C C . GLN A 1 186 ? 16.062 15 -11.703 1 76.38 186 GLN A C 1
ATOM 1514 O O . GLN A 1 186 ? 15.555 13.891 -11.883 1 76.38 186 GLN A O 1
ATOM 1519 N N . LYS A 1 187 ? 16.734 15.375 -10.656 1 77.94 187 LYS A N 1
ATOM 1520 C CA . LYS A 1 187 ? 16.766 14.5 -9.484 1 77.94 187 LYS A CA 1
ATOM 1521 C C . LYS A 1 187 ? 15.375 14.32 -8.883 1 77.94 187 LYS A C 1
ATOM 1523 O O . LYS A 1 187 ? 14.68 15.305 -8.617 1 77.94 187 LYS A O 1
ATOM 1528 N N . GLU A 1 188 ? 14.992 13.094 -8.906 1 83.19 188 GLU A N 1
ATOM 1529 C CA . GLU A 1 188 ? 13.695 12.812 -8.289 1 83.19 188 GLU A CA 1
ATOM 1530 C C . GLU A 1 188 ? 13.844 12.609 -6.781 1 83.19 188 GLU A C 1
ATOM 1532 O O . GLU A 1 188 ? 14.734 11.883 -6.332 1 83.19 188 GLU A O 1
ATOM 1537 N N . GLU A 1 189 ? 13.047 13.305 -5.996 1 92.94 189 GLU A N 1
ATOM 1538 C CA . GLU A 1 189 ? 13.055 13.156 -4.543 1 92.94 189 GLU A CA 1
ATOM 1539 C C . GLU A 1 189 ? 12.414 11.836 -4.125 1 92.94 189 GLU A C 1
ATOM 1541 O O . GLU A 1 189 ? 11.625 11.25 -4.875 1 92.94 189 GLU A O 1
ATOM 1546 N N . HIS A 1 190 ? 12.883 11.273 -3.014 1 96.88 190 HIS A N 1
ATOM 1547 C CA . HIS A 1 190 ? 12.281 10.062 -2.459 1 96.88 190 HIS A CA 1
ATOM 1548 C C . HIS A 1 190 ? 11.922 10.25 -0.989 1 96.88 190 HIS A C 1
ATOM 1550 O O . HIS A 1 190 ? 12.391 11.195 -0.346 1 96.88 190 HIS A O 1
ATOM 1556 N N . SER A 1 191 ? 11.016 9.5 -0.547 1 98.38 191 SER A N 1
ATOM 1557 C CA . SER A 1 191 ? 10.516 9.578 0.823 1 98.38 191 SER A CA 1
ATOM 1558 C C . SER A 1 191 ? 11.523 9 1.812 1 98.38 191 SER A C 1
ATOM 1560 O O . SER A 1 191 ? 12.141 7.969 1.545 1 98.38 191 SER A O 1
ATOM 1562 N N . GLN A 1 192 ? 11.75 9.68 2.867 1 97.5 192 GLN A N 1
ATOM 1563 C CA . GLN A 1 192 ? 12.664 9.234 3.914 1 97.5 192 GLN A CA 1
ATOM 1564 C C . GLN A 1 192 ? 12.203 9.711 5.289 1 97.5 192 GLN A C 1
ATOM 1566 O O . GLN A 1 192 ? 11.328 10.57 5.391 1 97.5 192 GLN A O 1
ATOM 1571 N N . ASN A 1 193 ? 12.719 9.117 6.34 1 97.69 193 ASN A N 1
ATOM 1572 C CA . ASN A 1 193 ? 12.523 9.531 7.723 1 97.69 193 ASN A CA 1
ATOM 1573 C C . ASN A 1 193 ? 11.07 9.344 8.164 1 97.69 193 ASN A C 1
ATOM 1575 O O . ASN A 1 193 ? 10.523 10.18 8.883 1 97.69 193 ASN A O 1
ATOM 1579 N N . ASP A 1 194 ? 10.461 8.281 7.684 1 98 194 ASP A N 1
ATOM 1580 C CA . ASP A 1 194 ? 9.086 7.945 8.055 1 98 194 ASP A CA 1
ATOM 1581 C C . ASP A 1 194 ? 8.148 9.117 7.777 1 98 194 ASP A C 1
ATOM 1583 O O . ASP A 1 194 ? 7.398 9.539 8.664 1 98 194 ASP A O 1
ATOM 1587 N N . ARG A 1 195 ? 8.258 9.609 6.551 1 98.56 195 ARG A N 1
ATOM 1588 C CA . ARG A 1 195 ? 7.582 10.828 6.113 1 98.56 195 ARG A CA 1
ATOM 1589 C C . ARG A 1 195 ? 6.07 10.688 6.227 1 98.56 195 ARG A C 1
ATOM 1591 O O . ARG A 1 195 ? 5.379 11.625 6.621 1 98.56 195 ARG A O 1
ATOM 1598 N N . LEU A 1 196 ? 5.508 9.508 5.871 1 98.81 196 LEU A N 1
ATOM 1599 C CA . LEU A 1 196 ? 4.066 9.289 5.934 1 98.81 196 LEU A CA 1
ATOM 1600 C C . LEU A 1 196 ? 3.545 9.492 7.352 1 98.81 196 LEU A C 1
ATOM 1602 O O . LEU A 1 196 ? 2.6 10.258 7.566 1 98.81 196 LEU A O 1
ATOM 1606 N N . LEU A 1 197 ? 4.164 8.828 8.305 1 98.38 197 LEU A N 1
ATOM 1607 C CA . LEU A 1 197 ? 3.727 8.93 9.695 1 98.38 197 LEU A CA 1
ATOM 1608 C C . LEU A 1 197 ? 3.842 10.367 10.195 1 98.38 197 LEU A C 1
ATOM 1610 O O . LEU A 1 197 ? 2.957 10.859 10.898 1 98.38 197 LEU A O 1
ATOM 1614 N N . GLY A 1 198 ? 4.949 10.992 9.844 1 98.25 198 GLY A N 1
ATOM 1615 C CA . GLY A 1 198 ? 5.137 12.383 10.227 1 98.25 198 GLY A CA 1
ATOM 1616 C C . GLY A 1 198 ? 4.043 13.297 9.703 1 98.25 198 GLY A C 1
ATOM 1617 O O . GLY A 1 198 ? 3.504 14.125 10.445 1 98.25 198 GLY A O 1
ATOM 1618 N N . LEU A 1 199 ? 3.717 13.117 8.438 1 98.56 199 LEU A N 1
ATOM 1619 C CA . LEU A 1 199 ? 2.719 13.977 7.812 1 98.56 199 LEU A CA 1
ATOM 1620 C C . LEU A 1 199 ? 1.326 13.68 8.359 1 98.56 199 LEU A C 1
ATOM 1622 O O . LEU A 1 199 ? 0.516 14.594 8.531 1 98.56 199 LEU A O 1
ATOM 1626 N N . LEU A 1 200 ? 1.041 12.422 8.594 1 98.69 200 LEU A N 1
ATOM 1627 C CA . LEU A 1 200 ? -0.254 12.07 9.172 1 98.69 200 LEU A CA 1
ATOM 1628 C C . LEU A 1 200 ? -0.419 12.688 10.555 1 98.69 200 LEU A C 1
ATOM 1630 O O . LEU A 1 200 ? -1.471 13.25 10.867 1 98.69 200 LEU A O 1
ATOM 1634 N N . ALA A 1 201 ? 0.581 12.57 11.375 1 98.44 201 ALA A N 1
ATOM 1635 C CA . ALA A 1 201 ? 0.54 13.18 12.703 1 98.44 201 ALA A CA 1
ATOM 1636 C C . ALA A 1 201 ? 0.343 14.688 12.609 1 98.44 201 ALA A C 1
ATOM 1638 O O . ALA A 1 201 ? -0.511 15.258 13.297 1 98.44 201 ALA A O 1
ATOM 1639 N N . LYS A 1 202 ? 1.134 15.289 11.789 1 98.31 202 LYS A N 1
ATOM 1640 C CA . LYS A 1 202 ? 1.05 16.734 11.617 1 98.31 202 LYS A CA 1
ATOM 1641 C C . LYS A 1 202 ? -0.315 17.156 11.07 1 98.31 202 LYS A C 1
ATOM 1643 O O . LYS A 1 202 ? -0.828 18.219 11.414 1 98.31 202 LYS A O 1
ATOM 1648 N N . GLY A 1 203 ? -0.855 16.266 10.172 1 98.44 203 GLY A N 1
ATOM 1649 C CA . GLY A 1 203 ? -2.223 16.5 9.742 1 98.44 203 GLY A CA 1
ATOM 1650 C C . GLY A 1 203 ? -3.221 16.484 10.883 1 98.44 203 GLY A C 1
ATOM 1651 O O . GLY A 1 203 ? -4.125 17.328 10.93 1 98.44 203 GLY A O 1
ATOM 1652 N N . GLN A 1 204 ? -3.064 15.562 11.789 1 98.25 204 GLN A N 1
ATOM 1653 C CA . GLN A 1 204 ? -3.92 15.5 12.969 1 98.25 204 GLN A CA 1
ATOM 1654 C C . GLN A 1 204 ? -3.705 16.719 13.859 1 98.25 204 GLN A C 1
ATOM 1656 O O . GLN A 1 204 ? -4.66 1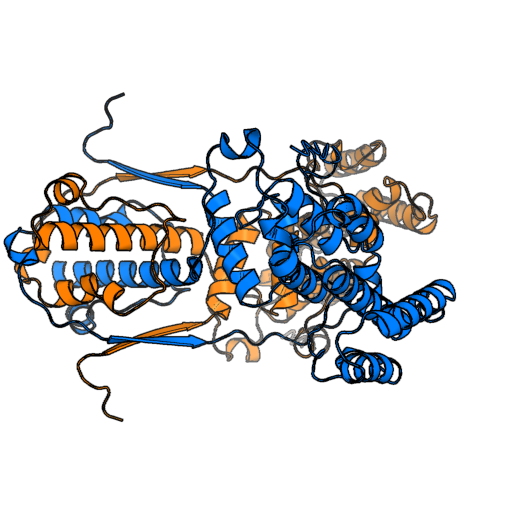7.25 14.422 1 98.25 204 GLN A O 1
ATOM 1661 N N . PHE A 1 205 ? -2.438 17.141 14.023 1 98.19 205 PHE A N 1
ATOM 1662 C CA . PHE A 1 205 ? -2.146 18.344 14.773 1 98.19 205 PHE A CA 1
ATOM 1663 C C . PHE A 1 205 ? -2.85 19.547 14.156 1 98.19 205 PHE A C 1
ATOM 1665 O O . PHE A 1 205 ? -3.438 20.375 14.867 1 98.19 205 PHE A O 1
ATOM 1672 N N . TYR A 1 206 ? -2.766 19.641 12.836 1 98.31 206 TYR A N 1
ATOM 1673 C CA . TYR A 1 206 ? -3.4 20.734 12.109 1 98.31 206 TYR A CA 1
ATOM 1674 C C . TYR A 1 206 ? -4.895 20.797 12.406 1 98.31 206 TYR A C 1
ATOM 1676 O O . TYR A 1 206 ? -5.438 21.875 12.688 1 98.31 206 TYR A O 1
ATOM 1684 N N . GLU A 1 207 ? -5.547 19.656 12.312 1 97.94 207 GLU A N 1
ATOM 1685 C CA . GLU A 1 207 ? -6.973 19.594 12.617 1 97.94 207 GLU A CA 1
ATOM 1686 C C . GLU A 1 207 ? -7.262 20.047 14.039 1 97.94 207 GLU A C 1
ATOM 1688 O O . GLU A 1 207 ? -8.242 20.75 14.289 1 97.94 207 GLU A O 1
ATOM 1693 N N . GLY A 1 208 ? -6.418 19.594 14.93 1 97.19 208 GLY A N 1
ATOM 1694 C CA . GLY A 1 208 ? -6.559 20.016 16.312 1 97.19 208 GLY A CA 1
ATOM 1695 C C . GLY A 1 208 ? -6.43 21.516 16.484 1 97.19 208 GLY A C 1
ATOM 1696 O O . GLY A 1 208 ? -7.176 22.125 17.25 1 97.19 208 GLY A O 1
ATOM 1697 N N . CYS A 1 209 ? -5.504 22.125 15.828 1 97.75 209 CYS A N 1
ATOM 1698 C CA . CYS A 1 209 ? -5.309 23.578 15.875 1 97.75 209 CYS A CA 1
ATOM 1699 C C . CYS A 1 209 ? -6.527 24.312 15.336 1 97.75 209 CYS A C 1
ATOM 1701 O O . CYS A 1 209 ? -6.98 25.281 15.922 1 97.75 209 CYS A O 1
ATOM 1703 N N . VAL A 1 210 ? -7.035 23.828 14.18 1 97.19 210 VAL A N 1
ATOM 1704 C CA . VAL A 1 210 ? -8.203 24.453 13.562 1 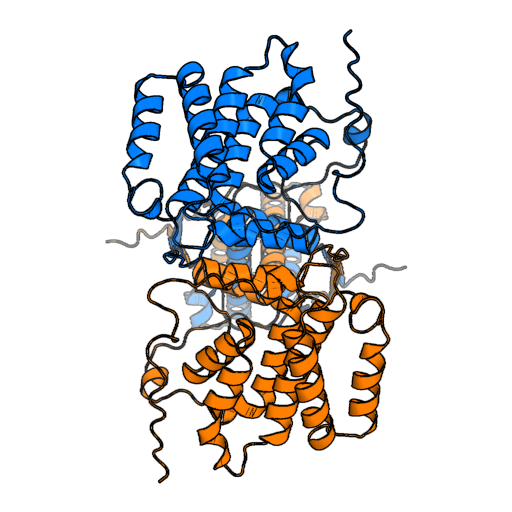97.19 210 VAL A CA 1
ATOM 1705 C C . VAL A 1 210 ? -9.391 24.391 14.523 1 97.19 210 VAL A C 1
ATOM 1707 O O . VAL A 1 210 ? -10.078 25.391 14.734 1 97.19 210 VAL A O 1
ATOM 1710 N N . ASP A 1 211 ? -9.594 23.219 15.102 1 96.56 211 ASP A N 1
ATOM 1711 C CA . ASP A 1 211 ? -10.695 23.047 16.031 1 96.56 211 ASP A CA 1
ATOM 1712 C C . ASP A 1 211 ? -10.562 23.984 17.234 1 96.56 211 ASP A C 1
ATOM 1714 O O . ASP A 1 211 ? -11.555 24.562 17.688 1 96.56 211 ASP A O 1
ATOM 1718 N N . PHE A 1 212 ? -9.375 24.141 17.781 1 96.88 212 PHE A N 1
ATOM 1719 C CA . PHE A 1 212 ? -9.102 25 18.922 1 96.88 212 PHE A CA 1
ATOM 1720 C C . PHE A 1 212 ? -9.383 26.453 18.578 1 96.88 212 PHE A C 1
ATOM 1722 O O . PHE A 1 212 ? -10.031 27.172 19.344 1 96.88 212 PHE A O 1
ATOM 1729 N N . CYS A 1 213 ? -8.875 26.891 17.406 1 95.69 213 CYS A N 1
ATOM 1730 C CA . CYS A 1 213 ? -9.086 28.266 16.969 1 95.69 213 CYS A CA 1
ATOM 1731 C C . CYS A 1 213 ? -10.578 28.562 16.812 1 95.69 213 CYS A C 1
ATOM 1733 O O . CYS A 1 213 ? -11.039 29.641 17.156 1 95.69 213 CYS A O 1
ATOM 1735 N N . GLN A 1 214 ? -11.266 27.609 16.25 1 94.56 214 GLN A N 1
ATOM 1736 C CA . GLN A 1 214 ? -12.711 27.766 16.094 1 94.56 214 GLN A CA 1
ATOM 1737 C C . GLN A 1 214 ? -13.398 27.875 17.453 1 94.56 214 GLN A C 1
ATOM 1739 O O . GLN A 1 214 ? -14.297 28.703 17.641 1 94.56 214 GLN A O 1
ATOM 1744 N N . ALA A 1 215 ? -13 27.047 18.359 1 95.75 215 ALA A N 1
ATOM 1745 C CA . ALA A 1 215 ? -13.562 27.078 19.719 1 95.75 215 ALA A CA 1
ATOM 1746 C C . ALA A 1 215 ? -13.305 28.438 20.375 1 95.75 215 ALA A C 1
ATOM 1748 O O . ALA A 1 215 ? -14.188 28.984 21.031 1 95.75 215 ALA A O 1
ATOM 1749 N N . GLN A 1 216 ? -12.109 28.984 20.25 1 94.75 216 GLN A N 1
ATOM 1750 C CA . GLN A 1 216 ? -11.758 30.297 20.797 1 94.75 216 GLN A CA 1
ATOM 1751 C C . GLN A 1 216 ? -12.617 31.391 20.172 1 94.75 216 GLN A C 1
ATOM 1753 O O . GLN A 1 216 ? -13.102 32.281 20.875 1 94.75 216 GLN A O 1
ATOM 1758 N N . ALA A 1 217 ? -12.836 31.266 18.859 1 92.62 217 ALA A N 1
ATOM 1759 C CA . ALA A 1 217 ? -13.555 32.281 18.109 1 92.62 217 ALA A CA 1
ATOM 1760 C C . ALA A 1 217 ? -15.016 32.375 18.562 1 92.62 217 ALA A C 1
ATOM 1762 O O . ALA A 1 217 ? -15.594 33.438 18.641 1 92.62 217 ALA A O 1
ATOM 1763 N N . ILE A 1 218 ? -15.586 31.234 18.844 1 93.69 218 ILE A N 1
ATOM 1764 C CA . ILE A 1 218 ? -17.016 31.234 19.125 1 93.69 218 ILE A CA 1
ATOM 1765 C C . ILE A 1 218 ? -17.25 31.125 20.625 1 93.69 218 ILE A C 1
ATOM 1767 O O . ILE A 1 218 ? -18.391 31.094 21.094 1 93.69 218 ILE A O 1
ATOM 1771 N N . GLY A 1 219 ? -16.25 31 21.406 1 93.62 219 GLY A N 1
ATOM 1772 C CA . GLY A 1 219 ? -16.359 30.953 22.859 1 93.62 219 GLY A CA 1
ATOM 1773 C C . GLY A 1 219 ? -16.859 29.609 23.375 1 93.62 219 GLY A C 1
ATOM 1774 O O . GLY A 1 219 ? -17.594 29.547 24.359 1 93.62 219 GLY A O 1
ATOM 1775 N N . ASP A 1 220 ? -16.5 28.531 22.688 1 94.88 220 ASP A N 1
ATOM 1776 C CA . ASP A 1 220 ? -16.828 27.172 23.125 1 94.88 220 ASP A CA 1
ATOM 1777 C C . ASP A 1 220 ? -15.922 26.75 24.281 1 94.88 220 ASP A C 1
ATOM 1779 O O . ASP A 1 220 ? -14.797 26.297 24.062 1 94.88 220 ASP A O 1
ATOM 1783 N N . VAL A 1 221 ? -16.391 26.734 25.484 1 94.81 221 VAL A N 1
ATOM 1784 C CA . VAL A 1 221 ? -15.617 26.547 26.719 1 94.81 221 VAL A CA 1
ATOM 1785 C C . VAL A 1 221 ? -14.969 25.156 26.703 1 94.81 221 VAL A C 1
ATOM 1787 O O . VAL A 1 221 ? -13.805 25.016 27.078 1 94.81 221 VAL A O 1
ATOM 1790 N N . LYS A 1 222 ? -15.742 24.172 26.312 1 93.81 222 LYS A N 1
ATOM 1791 C CA . LYS A 1 222 ? -15.219 22.812 26.297 1 93.81 222 LYS A CA 1
ATOM 1792 C C . LYS A 1 222 ? -14.031 22.688 25.344 1 93.81 222 LYS A C 1
ATOM 1794 O O . LYS A 1 222 ? -13.008 22.109 25.703 1 93.81 222 LYS A O 1
ATOM 1799 N N . GLY A 1 223 ? -14.18 23.203 24.188 1 92.44 223 GLY A N 1
ATOM 1800 C CA . GLY A 1 223 ? -13.109 23.172 23.188 1 92.44 223 GLY A CA 1
ATOM 1801 C C . GLY A 1 223 ? -11.875 23.938 23.625 1 92.44 223 GLY A C 1
ATOM 1802 O O . GLY A 1 223 ? -10.75 23.531 23.328 1 92.44 223 GLY A O 1
ATOM 1803 N N . ILE A 1 224 ? -12.078 25.031 24.297 1 93.06 224 ILE A N 1
ATOM 1804 C CA . ILE A 1 224 ? -10.977 25.859 24.766 1 93.06 224 ILE A CA 1
ATOM 1805 C C . ILE A 1 224 ? -10.195 25.125 25.844 1 93.06 224 ILE A C 1
ATOM 1807 O O . ILE A 1 224 ? -8.961 25.109 25.828 1 93.06 224 ILE A O 1
ATOM 1811 N N . GLU A 1 225 ? -10.883 24.469 26.703 1 92.5 225 GLU A N 1
ATOM 1812 C CA . GLU A 1 225 ? -10.242 23.75 27.797 1 92.5 225 GLU A CA 1
ATOM 1813 C C . GLU A 1 225 ? -9.445 22.547 27.281 1 92.5 225 GLU A C 1
ATOM 1815 O O . GLU A 1 225 ? -8.414 22.203 27.859 1 92.5 225 GLU A O 1
ATOM 1820 N N . ASN A 1 226 ? -9.875 21.984 26.219 1 91.19 226 ASN A N 1
ATOM 1821 C CA . ASN A 1 226 ? -9.188 20.844 25.625 1 91.19 226 ASN A CA 1
ATOM 1822 C C . ASN A 1 226 ? -7.855 21.234 25 1 91.19 226 ASN A C 1
ATOM 1824 O O . ASN A 1 226 ? -6.973 20.406 24.828 1 91.19 226 ASN A O 1
ATOM 1828 N N . GLY A 1 227 ? -7.711 22.516 24.641 1 92.31 227 GLY A N 1
ATOM 1829 C CA . GLY A 1 227 ? -6.516 22.938 23.922 1 92.31 227 GLY A CA 1
ATOM 1830 C C . GLY A 1 227 ? -6.434 22.391 22.516 1 92.31 227 GLY A C 1
ATOM 1831 O O . GLY A 1 227 ? -7.383 21.781 22.016 1 92.31 227 GLY A O 1
ATOM 1832 N N . PRO A 1 228 ? -5.383 22.625 21.828 1 93.44 228 PRO A N 1
ATOM 1833 C CA . PRO A 1 228 ? -5.184 22.078 20.484 1 93.44 228 PRO A CA 1
ATOM 1834 C C . PRO A 1 228 ? -4.844 20.594 20.5 1 93.44 228 PRO A C 1
ATOM 1836 O O . PRO A 1 228 ? -3.738 20.203 20.109 1 93.44 228 PRO A O 1
ATOM 1839 N N . ALA A 1 229 ? -5.812 19.766 20.797 1 90.19 229 ALA A N 1
ATOM 1840 C CA . ALA A 1 229 ? -5.629 18.328 20.938 1 90.19 229 ALA A CA 1
ATOM 1841 C C . ALA A 1 229 ? -5.75 17.625 19.594 1 90.19 229 ALA A C 1
ATOM 1843 O O . ALA A 1 229 ? -6.578 18 18.766 1 90.19 229 ALA A O 1
ATOM 1844 N N . SER A 1 230 ? -4.93 16.641 19.438 1 85.94 230 SER A N 1
ATOM 1845 C CA . SER A 1 230 ? -4.957 15.891 18.188 1 85.94 230 SER A CA 1
ATOM 1846 C C . SER A 1 230 ? -6.258 15.109 18.047 1 85.94 230 SER A C 1
ATOM 1848 O O . SER A 1 230 ? -6.887 14.75 19.031 1 85.94 230 SER A O 1
ATOM 1850 N N . THR A 1 231 ? -6.637 14.93 16.812 1 87 231 THR A N 1
ATOM 1851 C CA . THR A 1 231 ? -7.84 14.164 16.5 1 87 231 THR A CA 1
ATOM 1852 C C . THR A 1 231 ? -7.484 12.734 16.109 1 87 231 THR A C 1
ATOM 1854 O O . THR A 1 231 ? -6.312 12.422 15.875 1 87 231 THR A O 1
ATOM 1857 N N . GLY A 1 232 ? -8.492 11.875 16.109 1 93.75 232 GLY A N 1
ATOM 1858 C CA . GLY A 1 232 ? -8.273 10.508 15.672 1 93.75 232 GLY A CA 1
ATOM 1859 C C . GLY A 1 232 ? -7.973 10.398 14.188 1 93.75 232 GLY A C 1
ATOM 1860 O O . GLY A 1 232 ? -8.5 11.164 13.383 1 93.75 232 GLY A O 1
ATOM 1861 N N . LEU A 1 233 ? -7.18 9.484 13.844 1 97.06 233 LEU A N 1
ATOM 1862 C CA . LEU A 1 233 ? -6.723 9.32 12.469 1 97.06 233 LEU A CA 1
ATOM 1863 C C . LEU A 1 233 ? -7.887 8.984 11.547 1 97.06 233 LEU A C 1
ATOM 1865 O O . LEU A 1 233 ? -7.902 9.391 10.383 1 97.06 233 LEU A O 1
ATOM 1869 N N . LEU A 1 234 ? -8.859 8.25 12.102 1 97.69 234 LEU A N 1
ATOM 1870 C CA . LEU A 1 234 ? -9.969 7.801 11.266 1 97.69 234 LEU A CA 1
ATOM 1871 C C . LEU A 1 234 ? -11.227 8.617 11.539 1 97.69 234 LEU A C 1
ATOM 1873 O O . LEU A 1 234 ? -12.336 8.188 11.211 1 97.69 234 LEU A O 1
ATOM 1877 N N . ASN A 1 235 ? -11.062 9.758 12.227 1 95.5 235 ASN A N 1
ATOM 1878 C CA . ASN A 1 235 ? -12.211 10.633 12.43 1 95.5 235 ASN A CA 1
ATOM 1879 C C . ASN A 1 235 ? -12.883 10.992 11.102 1 95.5 235 ASN A C 1
ATOM 1881 O O . ASN A 1 235 ? -12.203 11.258 10.109 1 95.5 235 ASN A O 1
ATOM 1885 N N . ILE A 1 236 ? -14.164 10.977 11.141 1 94.56 236 ILE A N 1
ATOM 1886 C CA . ILE A 1 236 ? -14.906 11.336 9.938 1 94.56 236 ILE A CA 1
ATOM 1887 C C . ILE A 1 236 ? -14.836 12.844 9.727 1 94.56 236 ILE A C 1
ATOM 1889 O O . ILE A 1 236 ? -15.289 13.625 10.57 1 94.56 236 ILE A O 1
ATOM 1893 N N . ARG A 1 237 ? -14.211 13.242 8.734 1 94.75 237 ARG A N 1
ATOM 1894 C CA . ARG A 1 237 ? -14.094 14.633 8.305 1 94.75 237 ARG A CA 1
ATOM 1895 C C . ARG A 1 237 ? -14.461 14.789 6.832 1 94.75 237 ARG A C 1
ATOM 1897 O O . ARG A 1 237 ? -14.352 13.836 6.059 1 94.75 237 ARG A O 1
ATOM 1904 N N . PRO A 1 238 ? -14.969 15.961 6.465 1 95.62 238 PRO A N 1
ATOM 1905 C CA . PRO A 1 238 ? -15.195 16.188 5.035 1 95.62 238 PRO A CA 1
ATOM 1906 C C . PRO A 1 238 ? -13.906 16.109 4.215 1 95.62 238 PRO A C 1
ATOM 1908 O O . PRO A 1 238 ? -12.812 16.219 4.766 1 95.62 238 PRO A O 1
ATOM 1911 N N . LYS A 1 239 ? -14.133 15.906 2.943 1 96.88 239 LYS A N 1
ATOM 1912 C CA . LYS A 1 239 ? -12.984 15.977 2.039 1 96.88 239 LYS A CA 1
ATOM 1913 C C . LYS A 1 239 ? -12.297 17.328 2.137 1 96.88 239 LYS A C 1
ATOM 1915 O O . LYS A 1 239 ? -12.93 18.328 2.488 1 96.88 239 LYS A O 1
ATOM 1920 N N . LEU A 1 240 ? -11.062 17.359 1.81 1 97.31 240 LEU A N 1
ATOM 1921 C CA . LEU A 1 240 ? -10.258 18.578 1.845 1 97.31 240 LEU A CA 1
ATOM 1922 C C . LEU A 1 240 ? -10.938 19.703 1.07 1 97.31 240 LEU A C 1
ATOM 1924 O O . LEU A 1 240 ? -11.367 19.5 -0.068 1 97.31 240 LEU A O 1
ATOM 1928 N N . GLY A 1 241 ? -11.078 20.844 1.664 1 96.69 241 GLY A N 1
ATOM 1929 C CA . GLY A 1 241 ? -11.727 21.984 1.038 1 96.69 241 GLY A CA 1
ATOM 1930 C C . GLY A 1 241 ? -11.242 23.312 1.593 1 96.69 241 GLY A C 1
ATOM 1931 O O . GLY A 1 241 ? -10.273 23.359 2.346 1 96.69 241 GLY A O 1
ATOM 1932 N N . SER A 1 242 ? -11.953 24.391 1.267 1 96.69 242 SER A N 1
ATOM 1933 C CA . SER A 1 242 ? -11.547 25.75 1.604 1 96.69 242 SER A CA 1
ATOM 1934 C C . SER A 1 242 ? -11.625 26 3.107 1 96.69 242 SER A C 1
ATOM 1936 O O . SER A 1 242 ? -10.844 26.781 3.656 1 96.69 242 SER A O 1
ATOM 1938 N N . THR A 1 243 ? -12.461 25.312 3.756 1 95.25 243 THR A N 1
ATOM 1939 C CA . THR A 1 243 ? -12.617 25.484 5.195 1 95.25 243 THR A CA 1
ATOM 1940 C C . THR A 1 243 ? -11.359 25.047 5.934 1 95.25 243 THR A C 1
ATOM 1942 O O . THR A 1 243 ? -11.102 25.484 7.055 1 95.25 243 THR A O 1
ATOM 1945 N N . ASP A 1 244 ? -10.586 24.219 5.289 1 96.88 244 ASP A N 1
ATOM 1946 C CA . ASP A 1 244 ? -9.352 23.734 5.898 1 96.88 244 ASP A CA 1
ATOM 1947 C C . ASP A 1 244 ? -8.266 24.812 5.867 1 96.88 244 ASP A C 1
ATOM 1949 O O . ASP A 1 244 ? -7.211 24.656 6.488 1 96.88 244 ASP A O 1
ATOM 1953 N N . LEU A 1 245 ? -8.555 25.969 5.262 1 97.31 245 LEU A N 1
ATOM 1954 C CA . LEU A 1 245 ? -7.555 27.031 5.152 1 97.31 245 LEU A CA 1
ATOM 1955 C C . LEU A 1 245 ? -7.742 28.062 6.254 1 97.31 245 LEU A C 1
ATOM 1957 O O . LEU A 1 245 ? -7.008 29.047 6.312 1 97.31 245 LEU A O 1
ATOM 1961 N N . SER A 1 246 ? -8.688 27.875 7.133 1 96.12 246 SER A N 1
ATOM 1962 C CA . SER A 1 246 ? -9.039 28.859 8.133 1 96.12 246 SER A CA 1
ATOM 1963 C C . SER A 1 246 ? -7.84 29.234 9 1 96.12 246 SER A C 1
ATOM 1965 O O . SER A 1 246 ? -7.609 30.422 9.273 1 96.12 246 SER A O 1
ATOM 1967 N N . LEU A 1 247 ? -7.105 28.219 9.406 1 96.88 247 LEU A N 1
ATOM 1968 C CA . LEU A 1 247 ? -5.93 28.484 10.234 1 96.88 247 LEU A CA 1
ATOM 1969 C C . LEU A 1 247 ? -4.906 29.328 9.469 1 96.88 247 LEU A C 1
ATOM 1971 O O . LEU A 1 247 ? -4.324 30.266 10.023 1 96.88 247 LEU A O 1
ATOM 1975 N N . ILE A 1 248 ? -4.695 28.953 8.242 1 96.88 248 ILE A N 1
ATOM 1976 C CA . ILE A 1 248 ? -3.748 29.656 7.383 1 96.88 248 ILE A CA 1
ATOM 1977 C C . ILE A 1 248 ? -4.184 31.109 7.215 1 96.88 248 ILE A C 1
ATOM 1979 O O . ILE A 1 248 ? -3.371 32.031 7.355 1 96.88 248 ILE A O 1
ATOM 1983 N N . CYS A 1 249 ? -5.445 31.344 6.945 1 96 249 CYS A N 1
ATOM 1984 C CA . CYS A 1 249 ? -5.992 32.688 6.77 1 96 249 CYS A CA 1
ATOM 1985 C C . CYS A 1 249 ? -5.891 33.5 8.055 1 96 249 CYS A C 1
ATOM 1987 O O . CYS A 1 249 ? -5.543 34.688 8.031 1 96 249 CYS A O 1
ATOM 1989 N N . TRP A 1 250 ? -6.172 32.875 9.117 1 96.5 250 TRP A N 1
ATOM 1990 C CA . TRP A 1 250 ? -6.102 33.531 10.422 1 96.5 250 TRP A CA 1
ATOM 1991 C C . TRP A 1 250 ? -4.668 33.938 10.758 1 96.5 250 TRP A C 1
ATOM 1993 O O . TRP A 1 250 ? -4.414 35.031 11.219 1 96.5 250 TRP A O 1
ATOM 2003 N N . LEU A 1 251 ? -3.721 33.062 10.547 1 95.56 251 LEU A N 1
ATOM 2004 C CA . LEU A 1 251 ? -2.314 33.281 10.859 1 95.56 251 LEU A CA 1
ATOM 2005 C C . LEU A 1 251 ? -1.798 34.531 10.125 1 95.56 251 LEU A C 1
ATOM 2007 O O . LEU A 1 251 ? -0.927 35.25 10.633 1 95.56 251 LEU A O 1
ATOM 2011 N N . GLU A 1 252 ? -2.344 34.844 9 1 93.69 252 GLU A N 1
ATOM 2012 C CA . GLU A 1 252 ? -1.873 35.938 8.156 1 93.69 252 GLU A CA 1
ATOM 2013 C C . GLU A 1 252 ? -2.273 37.281 8.734 1 93.69 252 GLU A C 1
ATOM 2015 O O . GLU A 1 252 ? -1.702 38.312 8.375 1 93.69 252 GLU A O 1
ATOM 2020 N N . ILE A 1 253 ? -3.225 37.281 9.664 1 93.31 253 ILE A N 1
ATOM 2021 C CA . ILE A 1 253 ? -3.709 38.562 10.148 1 93.31 253 ILE A CA 1
ATOM 2022 C C . ILE A 1 253 ? -3.295 38.75 11.602 1 93.31 253 ILE A C 1
ATOM 2024 O O . ILE A 1 253 ? -3.512 39.844 12.18 1 93.31 253 ILE A O 1
ATOM 2028 N N . VAL A 1 254 ? -2.744 37.781 12.234 1 94.12 254 VAL A N 1
ATOM 2029 C CA . VAL A 1 254 ? -2.312 37.844 13.625 1 94.12 254 VAL A CA 1
ATOM 2030 C C . VAL A 1 254 ? -1.231 38.906 13.773 1 94.12 254 VAL A C 1
ATOM 2032 O O . VAL A 1 254 ? -0.366 39.062 12.906 1 94.12 254 VAL A O 1
ATOM 2035 N N . GLY A 1 255 ? -1.323 39.656 14.82 1 91.75 255 GLY A N 1
ATOM 2036 C CA . GLY A 1 255 ? -0.352 40.688 15.078 1 91.75 255 GLY A CA 1
ATOM 2037 C C . GLY A 1 255 ? 1.059 40.188 15.266 1 91.75 255 GLY A C 1
ATOM 2038 O O . GLY A 1 255 ? 1.26 39.125 15.875 1 91.75 255 GLY A O 1
ATOM 2039 N N . LYS A 1 256 ? 2.023 40.906 14.867 1 90.62 256 LYS A N 1
ATOM 2040 C CA . LYS A 1 256 ? 3.424 40.5 14.859 1 90.62 256 LYS A CA 1
ATOM 2041 C C . LYS A 1 256 ? 3.936 40.25 16.281 1 90.62 256 LYS A C 1
ATOM 2043 O O . LYS A 1 256 ? 4.777 39.406 16.516 1 90.62 256 LYS A O 1
ATOM 2048 N N . GLU A 1 257 ? 3.373 41 17.172 1 92.12 257 GLU A N 1
ATOM 2049 C CA . GLU A 1 257 ? 3.854 40.969 18.547 1 92.12 257 GLU A CA 1
ATOM 2050 C C . GLU A 1 257 ? 3.557 39.594 19.188 1 92.12 257 GLU A C 1
ATOM 2052 O O . GLU A 1 257 ? 4.27 39.156 20.109 1 92.12 257 GLU A O 1
ATOM 2057 N N . GLN A 1 258 ? 2.551 38.938 18.672 1 93.69 258 GLN A N 1
ATOM 2058 C CA . GLN A 1 258 ? 2.156 37.656 19.234 1 93.69 258 GLN A CA 1
ATOM 2059 C C . GLN A 1 258 ? 3.217 36.562 18.953 1 93.69 258 GLN A C 1
ATOM 2061 O O . GLN A 1 258 ? 3.406 35.656 19.766 1 93.69 258 GLN A O 1
ATOM 2066 N N . PHE A 1 259 ? 3.936 36.688 17.859 1 94.31 259 PHE A N 1
ATOM 2067 C CA . PHE A 1 259 ? 4.891 35.688 17.438 1 94.31 259 PHE A CA 1
ATOM 2068 C C . PHE A 1 259 ? 6.172 35.75 18.266 1 94.31 259 PHE A C 1
ATOM 2070 O O . PHE A 1 259 ? 6.961 34.812 18.281 1 94.31 259 PHE A O 1
ATOM 2077 N N . ALA A 1 260 ? 6.348 36.906 18.906 1 90.88 260 ALA A N 1
ATOM 2078 C CA . ALA A 1 260 ? 7.559 37.125 19.703 1 90.88 260 ALA A CA 1
ATOM 2079 C C . ALA A 1 260 ? 7.363 36.656 21.141 1 90.88 260 ALA A C 1
ATOM 2081 O O . ALA A 1 260 ? 8.32 36.594 21.906 1 90.88 260 ALA A O 1
ATOM 2082 N N . GLN A 1 261 ? 6.168 36.312 21.484 1 91 261 GLN A N 1
ATOM 2083 C CA . GLN A 1 261 ? 5.887 35.906 22.844 1 91 261 GLN A CA 1
ATOM 2084 C C . GLN A 1 261 ? 6.531 34.531 23.141 1 91 261 GLN A C 1
ATOM 2086 O O . GLN A 1 261 ? 6.355 33.594 22.391 1 91 261 GLN A O 1
ATOM 2091 N N . PRO A 1 262 ? 7.273 34.5 24.219 1 90.88 262 PRO A N 1
ATOM 2092 C CA . PRO A 1 262 ? 7.879 33.219 24.578 1 90.88 262 PRO A CA 1
ATOM 2093 C C . PRO A 1 262 ? 6.852 32.188 25.062 1 90.88 262 PRO A C 1
ATOM 2095 O O . PRO A 1 262 ? 5.875 32.562 25.719 1 90.88 262 PRO A O 1
ATOM 2098 N N . PHE A 1 263 ? 7.043 30.953 24.656 1 91 263 PHE A N 1
ATOM 2099 C CA . PHE A 1 263 ? 6.195 29.859 25.141 1 91 263 PHE A CA 1
ATOM 2100 C C . PHE A 1 263 ? 7.035 28.688 25.609 1 91 263 PHE A C 1
ATOM 2102 O O . PHE A 1 263 ? 8.219 28.594 25.281 1 91 263 PHE A O 1
ATOM 2109 N N . LYS A 1 264 ? 6.41 27.875 26.438 1 90.94 264 LYS A N 1
ATOM 2110 C CA . LYS A 1 264 ? 7.07 26.672 26.938 1 90.94 264 LYS A CA 1
ATOM 2111 C C . LYS A 1 264 ? 6.922 25.516 25.953 1 90.94 264 LYS A C 1
ATOM 2113 O O . LYS A 1 264 ? 5.809 25.172 25.547 1 90.94 264 LYS A O 1
ATOM 2118 N N . GLN A 1 265 ? 8.047 24.938 25.609 1 92.44 265 GLN A N 1
ATOM 2119 C CA . GLN A 1 265 ? 8.062 23.812 24.688 1 92.44 265 GLN A CA 1
ATOM 2120 C C . GLN A 1 265 ? 7.664 22.516 25.391 1 92.44 265 GLN A C 1
ATOM 2122 O O . GLN A 1 265 ? 8.227 22.172 26.438 1 92.44 265 GLN A O 1
ATOM 2127 N N . LYS A 1 266 ? 6.707 21.875 24.797 1 95 266 LYS A N 1
ATOM 2128 C CA . LYS A 1 266 ? 6.289 20.594 25.328 1 95 266 LYS A CA 1
ATOM 2129 C C . LYS A 1 266 ? 7.117 19.453 24.734 1 95 266 LYS A C 1
ATOM 2131 O O . LYS A 1 266 ? 7.621 19.562 23.609 1 95 266 LYS A O 1
ATOM 2136 N N . GLN A 1 267 ? 7.277 18.359 25.453 1 96.31 267 GLN A N 1
ATOM 2137 C CA . GLN A 1 267 ? 7.914 17.141 24.969 1 96.31 267 GLN A CA 1
ATOM 2138 C C . GLN A 1 267 ? 6.891 16.203 24.344 1 96.31 267 GLN A C 1
ATOM 2140 O O . GLN A 1 267 ? 5.875 15.883 24.953 1 96.31 267 GLN A O 1
ATOM 2145 N N . LEU A 1 268 ? 7.203 15.797 23.141 1 96.69 268 LEU A N 1
ATOM 2146 C CA . LEU A 1 268 ? 6.301 14.867 22.469 1 96.69 268 LEU A CA 1
ATOM 2147 C C . LEU A 1 268 ? 6.516 13.445 22.984 1 96.69 268 LEU A C 1
ATOM 2149 O O . LEU A 1 268 ? 7.617 12.906 22.875 1 96.69 268 LEU A O 1
ATOM 2153 N N . GLU A 1 269 ? 5.516 12.898 23.562 1 96.81 269 GLU A N 1
ATOM 2154 C CA . GLU A 1 269 ? 5.5 11.477 23.906 1 96.81 269 GLU A CA 1
ATOM 2155 C C . GLU A 1 269 ? 4.746 10.672 22.844 1 96.81 269 GLU A C 1
ATOM 2157 O O . GLU A 1 269 ? 3.547 10.422 22.984 1 96.81 269 GLU A O 1
ATOM 2162 N N . LEU A 1 270 ? 5.531 10.227 21.922 1 95.88 270 LEU A N 1
ATOM 2163 C CA . LEU A 1 270 ? 4.953 9.523 20.781 1 95.88 270 LEU A CA 1
ATOM 2164 C C . LEU A 1 270 ? 4.867 8.023 21.047 1 95.88 270 LEU A C 1
ATOM 2166 O O . LEU A 1 270 ? 5.875 7.387 21.375 1 95.88 270 LEU A O 1
ATOM 2170 N N . ARG A 1 271 ? 3.729 7.508 21.016 1 96.5 271 ARG A N 1
ATOM 2171 C CA . ARG A 1 271 ? 3.504 6.066 21.094 1 96.5 271 ARG A CA 1
ATOM 2172 C C . ARG A 1 271 ? 2.975 5.523 19.766 1 96.5 271 ARG A C 1
ATOM 2174 O O . ARG A 1 271 ? 1.917 5.945 19.297 1 96.5 271 ARG A O 1
ATOM 2181 N N . VAL A 1 272 ? 3.684 4.625 19.188 1 96.62 272 VAL A N 1
ATOM 2182 C CA . VAL A 1 272 ? 3.254 3.967 17.953 1 96.62 272 VAL A CA 1
ATOM 2183 C C . VAL A 1 272 ? 2.832 2.531 18.266 1 96.62 272 VAL A C 1
ATOM 2185 O O . VAL A 1 272 ? 3.641 1.729 18.734 1 96.62 272 VAL A O 1
ATOM 2188 N N . GLU A 1 273 ? 1.604 2.246 18.062 1 96.81 273 GLU A N 1
ATOM 2189 C CA . GLU A 1 273 ? 1.12 0.875 18.172 1 96.81 273 GLU A CA 1
ATOM 2190 C C . GLU A 1 273 ? 1.305 0.107 16.875 1 96.81 273 GLU A C 1
ATOM 2192 O O . GLU A 1 273 ? 0.547 0.302 15.922 1 96.81 273 GLU A O 1
ATOM 2197 N N . ASN A 1 274 ? 2.184 -0.796 16.828 1 95.94 274 ASN A N 1
ATOM 2198 C CA . ASN A 1 274 ? 2.506 -1.541 15.625 1 95.94 274 ASN A CA 1
ATOM 2199 C C . ASN A 1 274 ? 1.424 -2.566 15.289 1 95.94 274 ASN A C 1
ATOM 2201 O O . ASN A 1 274 ? 0.773 -3.102 16.188 1 95.94 274 ASN A O 1
ATOM 2205 N N . VAL A 1 275 ? 1.294 -2.766 14.086 1 92.81 275 VAL A N 1
ATOM 2206 C CA . VAL A 1 275 ? 0.349 -3.789 13.648 1 92.81 275 VAL A CA 1
ATOM 2207 C C . VAL A 1 275 ? 0.974 -5.172 13.82 1 92.81 275 VAL A C 1
ATOM 2209 O O . VAL A 1 275 ? 2.141 -5.379 13.477 1 92.81 275 VAL A O 1
ATOM 2212 N N . LYS A 1 276 ? 0.268 -5.98 14.445 1 90.69 276 LYS A N 1
ATOM 2213 C CA . LYS A 1 276 ? 0.728 -7.363 14.555 1 90.69 276 LYS A CA 1
ATOM 2214 C C . LYS A 1 276 ? 0.498 -8.117 13.25 1 90.69 276 LYS A C 1
ATOM 2216 O O . LYS A 1 276 ? -0.644 -8.414 12.891 1 90.69 276 LYS A O 1
ATOM 2221 N N . LYS A 1 277 ? 1.523 -8.477 12.609 1 90.88 277 LYS A N 1
ATOM 2222 C CA . LYS A 1 277 ? 1.412 -9.211 11.359 1 90.88 277 LYS A CA 1
ATOM 2223 C C . LYS A 1 277 ? 0.984 -10.656 11.602 1 90.88 277 LYS A C 1
ATOM 2225 O O . LYS A 1 277 ? 1.59 -11.359 12.422 1 90.88 277 LYS A O 1
ATOM 2230 N N . PRO A 1 278 ? 0.006 -11.07 10.859 1 93.38 278 PRO A N 1
ATOM 2231 C CA . PRO A 1 278 ? -0.375 -12.477 11 1 93.38 278 PRO A CA 1
ATOM 2232 C C . PRO A 1 278 ? 0.62 -13.422 10.344 1 93.38 278 PRO A C 1
ATOM 2234 O O . PRO A 1 278 ? 1.381 -13.016 9.461 1 93.38 278 PRO A O 1
ATOM 2237 N N . LYS A 1 279 ? 0.577 -14.625 10.867 1 91.62 279 LYS A N 1
ATOM 2238 C CA . LYS A 1 279 ? 1.282 -15.672 10.133 1 91.62 279 LYS A CA 1
ATOM 2239 C C . LYS A 1 279 ? 0.575 -15.992 8.82 1 91.62 279 LYS A C 1
ATOM 2241 O O . LYS A 1 279 ? -0.619 -16.297 8.812 1 91.62 279 LYS A O 1
ATOM 2246 N N . LEU A 1 280 ? 1.293 -15.93 7.766 1 94.19 280 LEU A N 1
ATOM 2247 C CA . LEU A 1 280 ? 0.683 -16.125 6.453 1 94.19 280 LEU A CA 1
ATOM 2248 C C . LEU A 1 280 ? 0.701 -17.594 6.059 1 94.19 280 LEU A C 1
ATOM 2250 O O . LEU A 1 280 ? 1.676 -18.297 6.324 1 94.19 280 LEU A O 1
ATOM 2254 N N . GLU A 1 281 ? -0.391 -17.984 5.531 1 91.75 281 GLU A N 1
ATOM 2255 C CA . GLU A 1 281 ? -0.505 -19.312 4.926 1 91.75 281 GLU A CA 1
ATOM 2256 C C . GLU A 1 281 ? -0.554 -19.219 3.402 1 91.75 281 GLU A C 1
ATOM 2258 O O . GLU A 1 281 ? -1.47 -18.609 2.842 1 91.75 281 GLU A O 1
ATOM 2263 N N . ALA A 1 282 ? 0.476 -19.781 2.764 1 91.94 282 ALA A N 1
ATOM 2264 C CA . ALA A 1 282 ? 0.576 -19.781 1.308 1 91.94 282 ALA A CA 1
ATOM 2265 C C . ALA A 1 282 ? 1.555 -20.828 0.814 1 91.94 282 ALA A C 1
ATOM 2267 O O . ALA A 1 282 ? 2.527 -21.156 1.5 1 91.94 282 ALA A O 1
ATOM 2268 N N . PRO A 1 283 ? 1.188 -21.422 -0.299 1 92.44 283 PRO A N 1
ATOM 2269 C CA . PRO A 1 283 ? 2.238 -22.219 -0.941 1 92.44 283 PRO A CA 1
ATOM 2270 C C . PRO A 1 283 ? 3.314 -21.344 -1.594 1 92.44 283 PRO A C 1
ATOM 2272 O O . PRO A 1 283 ? 3.207 -21.016 -2.775 1 92.44 283 PRO A O 1
ATOM 2275 N N . TRP A 1 284 ? 4.309 -21.109 -0.895 1 94.06 284 TRP A N 1
ATOM 2276 C CA . TRP A 1 284 ? 5.32 -20.156 -1.337 1 94.06 284 TRP A CA 1
ATOM 2277 C C . TRP A 1 284 ? 6.02 -20.641 -2.6 1 94.06 284 TRP A C 1
ATOM 2279 O O . TRP A 1 284 ? 6.52 -19.844 -3.393 1 94.06 284 TRP A O 1
ATOM 2289 N N . THR A 1 285 ? 6.027 -21.938 -2.84 1 93.19 285 THR A N 1
ATOM 2290 C CA . THR A 1 285 ? 6.598 -22.5 -4.062 1 93.19 285 THR A CA 1
ATOM 2291 C C . THR A 1 285 ? 5.938 -21.875 -5.293 1 93.19 285 THR A C 1
ATOM 2293 O O . THR A 1 285 ? 6.613 -21.578 -6.281 1 93.19 285 THR A O 1
ATOM 2296 N N . GLU A 1 286 ? 4.625 -21.688 -5.254 1 92.62 286 GLU A N 1
ATOM 2297 C CA . GLU A 1 286 ? 3.9 -21.062 -6.352 1 92.62 286 GLU A CA 1
ATOM 2298 C C . GLU A 1 286 ? 4.379 -19.625 -6.582 1 92.62 286 GLU A C 1
ATOM 2300 O O . GLU A 1 286 ? 4.523 -19.188 -7.727 1 92.62 286 GLU A O 1
ATOM 2305 N N . THR A 1 287 ? 4.645 -18.906 -5.48 1 93.5 287 THR A N 1
ATOM 2306 C CA . THR A 1 287 ? 5.113 -17.531 -5.562 1 93.5 287 THR A CA 1
ATOM 2307 C C . THR A 1 287 ? 6.523 -17.469 -6.141 1 93.5 287 THR A C 1
ATOM 2309 O O . THR A 1 287 ? 6.832 -16.594 -6.953 1 93.5 287 THR A O 1
ATOM 2312 N N . ILE A 1 288 ? 7.328 -18.406 -5.688 1 94.81 288 ILE A N 1
ATOM 2313 C CA . ILE A 1 288 ? 8.719 -18.469 -6.117 1 94.81 288 ILE A CA 1
ATOM 2314 C C . ILE A 1 288 ? 8.789 -18.719 -7.621 1 94.81 288 ILE A C 1
ATOM 2316 O O . ILE A 1 288 ? 9.609 -18.109 -8.32 1 94.81 288 ILE A O 1
ATOM 2320 N N . MET A 1 289 ? 7.914 -19.516 -8.109 1 92.06 289 MET A N 1
ATOM 2321 C CA . MET A 1 289 ? 7.977 -19.984 -9.492 1 92.06 289 MET A CA 1
ATOM 2322 C C . MET A 1 289 ? 7.145 -19.078 -10.406 1 92.06 289 MET A C 1
ATOM 2324 O O . MET A 1 289 ? 7.23 -19.188 -11.633 1 92.06 289 MET A O 1
ATOM 2328 N N . ALA A 1 290 ? 6.359 -18.203 -9.828 1 92.56 290 ALA A N 1
ATOM 2329 C CA . ALA A 1 290 ? 5.441 -17.391 -10.609 1 92.56 290 ALA A CA 1
ATOM 2330 C C . ALA A 1 290 ? 6.195 -16.359 -11.453 1 92.56 290 ALA A C 1
ATOM 2332 O O . ALA A 1 290 ? 7.211 -15.812 -11.008 1 92.56 290 ALA A O 1
ATOM 2333 N N . THR A 1 291 ? 5.641 -16.125 -12.648 1 92.5 291 THR A N 1
ATOM 2334 C CA . THR A 1 291 ? 6.148 -15.031 -13.461 1 92.5 291 THR A CA 1
ATOM 2335 C C . THR A 1 291 ? 5.766 -13.688 -12.859 1 92.5 291 THR A C 1
ATOM 2337 O O . THR A 1 291 ? 4.59 -13.43 -12.609 1 92.5 291 THR A O 1
ATOM 2340 N N . PRO A 1 292 ? 6.684 -12.906 -12.617 1 93.25 292 PRO A N 1
ATOM 2341 C CA . PRO A 1 292 ? 6.367 -11.625 -11.977 1 93.25 292 PRO A CA 1
ATOM 2342 C C . PRO A 1 292 ? 5.539 -10.703 -12.867 1 93.25 292 PRO A C 1
ATOM 2344 O O . PRO A 1 292 ? 5.73 -10.688 -14.086 1 93.25 292 PRO A O 1
ATOM 2347 N N . ILE A 1 293 ? 4.652 -9.906 -12.289 1 94.5 293 ILE A N 1
ATOM 2348 C CA . ILE A 1 293 ? 3.932 -8.836 -12.977 1 94.5 293 ILE A CA 1
ATOM 2349 C C . ILE A 1 293 ? 4.891 -7.691 -13.289 1 94.5 293 ILE A C 1
ATOM 2351 O O . ILE A 1 293 ? 5.645 -7.25 -12.422 1 94.5 293 ILE A O 1
ATOM 2355 N N . LYS A 1 294 ? 4.887 -7.27 -14.516 1 93.06 294 LYS A N 1
ATOM 2356 C CA . LYS A 1 294 ? 5.789 -6.199 -14.93 1 93.06 294 LYS A CA 1
ATOM 2357 C C . LYS A 1 294 ? 5.012 -5.016 -15.5 1 93.06 294 LYS A C 1
ATOM 2359 O O . LYS A 1 294 ? 4.066 -5.199 -16.266 1 93.06 294 LYS A O 1
ATOM 2364 N N . PRO A 1 295 ? 5.402 -3.783 -15 1 91.44 295 PRO A N 1
ATOM 2365 C CA . PRO A 1 295 ? 4.828 -2.615 -15.672 1 91.44 295 PRO A CA 1
ATOM 2366 C C . PRO A 1 295 ? 5.359 -2.426 -17.094 1 91.44 295 PRO A C 1
ATOM 2368 O O . PRO A 1 295 ? 6.562 -2.58 -17.328 1 91.44 295 PRO A O 1
ATOM 2371 N N . GLY A 1 296 ? 4.469 -2.307 -18.016 1 77.62 296 GLY A N 1
ATOM 2372 C CA . GLY A 1 296 ? 4.812 -2.188 -19.422 1 77.62 296 GLY A CA 1
ATOM 2373 C C . GLY A 1 296 ? 5.625 -0.943 -19.734 1 77.62 296 GLY A C 1
ATOM 2374 O O . GLY A 1 296 ? 5.586 0.033 -18.984 1 77.62 296 GLY A O 1
ATOM 2375 N N . ASN A 1 297 ? 6.43 -0.812 -20.891 1 61.22 297 ASN A N 1
ATOM 2376 C CA . ASN A 1 297 ? 7.188 0.239 -21.547 1 61.22 297 ASN A CA 1
ATO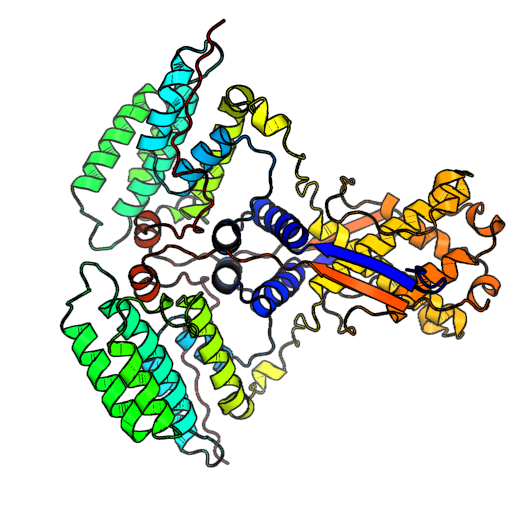M 2377 C C . ASN A 1 297 ? 8.352 0.728 -20.703 1 61.22 297 ASN A C 1
ATOM 2379 O O . ASN A 1 297 ? 9.125 1.586 -21.125 1 61.22 297 ASN A O 1
ATOM 2383 N N . LYS A 1 298 ? 8.367 0.503 -19.484 1 53.69 298 LYS A N 1
ATOM 2384 C CA . LYS A 1 298 ? 9.258 1.322 -18.672 1 53.69 298 LYS A CA 1
ATOM 2385 C C . LYS A 1 298 ? 10.352 0.471 -18.016 1 53.69 298 LYS A C 1
ATOM 2387 O O . LYS A 1 298 ? 11.219 0.993 -17.328 1 53.69 298 LYS A O 1
ATOM 2392 N N . PHE A 1 299 ? 10.039 -0.778 -17.812 1 49.81 299 PHE A N 1
ATOM 2393 C CA . PHE A 1 299 ? 10.984 -1.268 -16.828 1 49.81 299 PHE A CA 1
ATOM 2394 C C . PHE A 1 299 ? 12.398 -1.318 -17.391 1 49.81 299 PHE A C 1
ATOM 2396 O O . PHE A 1 299 ? 12.586 -1.684 -18.562 1 49.81 299 PHE A O 1
ATOM 2403 N N . PRO A 1 300 ? 13.336 -0.727 -16.781 1 46.16 300 PRO A N 1
ATOM 2404 C CA . PRO A 1 300 ? 14.719 -0.683 -17.266 1 46.16 300 PRO A CA 1
ATOM 2405 C C . PRO A 1 300 ? 15.172 -2.006 -17.891 1 46.16 300 PRO A C 1
ATOM 2407 O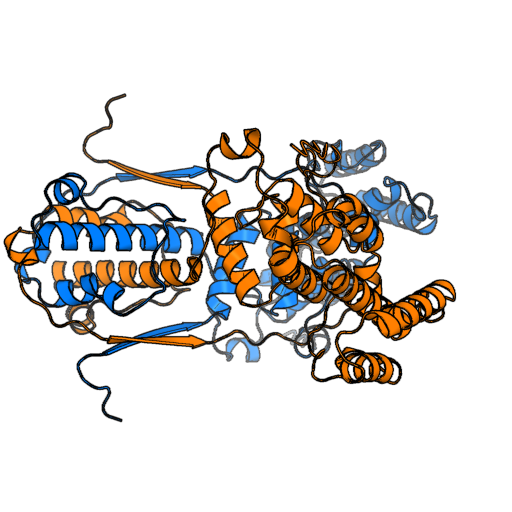 O . PRO A 1 300 ? 16.328 -2.139 -18.281 1 46.16 300 PRO A O 1
ATOM 2410 N N . THR A 1 301 ? 14.391 -2.971 -17.812 1 41.88 301 THR A N 1
ATOM 2411 C CA . THR A 1 301 ? 14.953 -4.273 -18.156 1 41.88 301 THR A CA 1
ATOM 2412 C C . THR A 1 301 ? 15.258 -4.367 -19.641 1 41.88 301 THR A C 1
ATOM 2414 O O . THR A 1 301 ? 16.031 -5.219 -20.078 1 41.88 301 THR A O 1
ATOM 2417 N N . GLN A 1 302 ? 14.406 -3.797 -20.5 1 39.22 302 GLN A N 1
ATOM 2418 C CA . GLN A 1 302 ? 14.672 -4.406 -21.812 1 39.22 302 GLN A CA 1
ATOM 2419 C C . GLN A 1 302 ? 16.062 -4.051 -22.312 1 39.22 302 GLN A C 1
ATOM 2421 O O . GLN A 1 302 ? 16.625 -4.742 -23.172 1 39.22 302 GLN A O 1
ATOM 2426 N N . SER A 1 303 ? 16.422 -2.686 -22.344 1 39.22 303 SER A N 1
ATOM 2427 C CA . SER A 1 303 ? 17.719 -2.473 -22.953 1 39.22 303 SER A CA 1
ATOM 2428 C C . SER A 1 303 ? 18.844 -2.861 -22 1 39.22 303 SER A C 1
ATOM 2430 O O . SER A 1 303 ? 18.922 -2.352 -20.875 1 39.22 303 SER A O 1
ATOM 2432 N N . GLY A 1 304 ? 19.328 -4.047 -22 1 38.81 304 GLY A N 1
ATOM 2433 C CA . GLY A 1 304 ? 20.547 -4.445 -21.297 1 38.81 304 GLY A CA 1
ATOM 2434 C C . GLY A 1 304 ? 21.547 -3.316 -21.156 1 38.81 304 GLY A C 1
ATOM 2435 O O . GLY A 1 304 ? 21.688 -2.482 -22.047 1 38.81 304 GLY A O 1
ATOM 2436 N N . PRO A 1 305 ? 21.797 -2.871 -19.938 1 38.53 305 PRO A N 1
ATOM 2437 C CA . PRO A 1 305 ? 22.797 -1.815 -19.719 1 38.53 305 PRO A CA 1
ATOM 2438 C C . PRO A 1 305 ? 24.047 -1.995 -20.578 1 38.53 305 PRO A C 1
ATOM 2440 O O . PRO A 1 305 ? 24.5 -3.123 -20.781 1 38.53 305 PRO A O 1
ATOM 2443 N N . ILE A 1 306 ? 24.266 -1.137 -21.547 1 36.59 306 ILE A N 1
ATOM 2444 C CA . ILE A 1 306 ? 25.594 -0.967 -22.141 1 36.59 306 ILE A CA 1
ATOM 2445 C C . ILE A 1 306 ? 26.594 -0.573 -21.062 1 36.59 306 ILE A C 1
ATOM 2447 O O . ILE A 1 306 ? 26.469 0.479 -20.438 1 36.59 306 ILE A O 1
ATOM 2451 N N . PHE A 1 307 ? 27.109 -1.513 -20.25 1 36 307 PHE A N 1
ATOM 2452 C CA . PHE A 1 307 ? 28.281 -1.241 -19.438 1 36 307 PHE A CA 1
ATOM 2453 C C . PHE A 1 307 ? 29.344 -0.502 -20.25 1 36 307 PHE A C 1
ATOM 2455 O O . PHE A 1 307 ? 29.812 -1.014 -21.266 1 36 307 PHE A O 1
ATOM 2462 N N . GLN A 1 308 ? 29.281 0.795 -20.531 1 30.67 308 GLN A N 1
ATOM 2463 C CA . GLN A 1 308 ? 30.5 1.466 -21 1 30.67 308 GLN A CA 1
ATOM 2464 C C . GLN A 1 308 ? 31.625 1.335 -19.984 1 30.67 308 GLN A C 1
ATOM 2466 O O . GLN A 1 308 ? 31.547 1.859 -18.875 1 30.67 308 GLN A O 1
ATOM 2471 N N . ALA A 1 309 ? 32.406 0.285 -19.891 1 28.31 309 ALA A N 1
ATOM 2472 C CA . ALA A 1 309 ? 33.781 0.199 -19.359 1 28.31 309 ALA A CA 1
ATOM 2473 C C . ALA A 1 309 ? 34.625 1.379 -19.844 1 28.31 309 ALA A C 1
ATOM 2475 O O . ALA A 1 309 ? 35.062 1.419 -21 1 28.31 309 ALA A O 1
ATOM 2476 N N . GLU A 1 310 ? 34.438 2.625 -19.75 1 27.47 310 GLU A N 1
ATOM 2477 C CA . GLU A 1 310 ? 35.625 3.471 -19.859 1 27.47 310 GLU A CA 1
ATOM 2478 C C . GLU A 1 310 ? 36.562 3.234 -18.688 1 27.47 310 GLU A C 1
ATOM 2480 O O . GLU A 1 310 ? 36.25 3.574 -17.547 1 27.47 310 GLU A O 1
ATOM 2485 N N . ILE A 1 311 ? 37.344 2.133 -18.594 1 22.33 311 ILE A N 1
ATOM 2486 C CA . ILE A 1 311 ? 38.656 1.942 -18 1 22.33 311 ILE A CA 1
ATOM 2487 C C . ILE A 1 311 ? 39.594 3.094 -18.422 1 22.33 311 ILE A C 1
ATOM 2489 O O . ILE A 1 311 ? 39.938 3.225 -19.594 1 22.33 311 ILE A O 1
ATOM 2493 N N . ARG A 1 312 ? 39.375 4.359 -18.016 1 18.44 312 ARG A N 1
ATOM 2494 C CA . ARG A 1 312 ? 40.656 5.086 -17.859 1 18.44 312 ARG A CA 1
ATOM 2495 C C . ARG A 1 312 ? 41.406 4.617 -16.641 1 18.44 312 ARG A C 1
ATOM 2497 O O . ARG A 1 312 ? 40.812 4.273 -15.609 1 18.44 312 ARG A O 1
ATOM 2504 N N . MET B 1 1 ? 1.28 7.887 38.5 1 26.5 1 MET B N 1
ATOM 2505 C CA . MET B 1 1 ? 2.377 8.391 37.656 1 26.5 1 MET B CA 1
ATOM 2506 C C . MET B 1 1 ? 2.086 9.805 37.156 1 26.5 1 MET B C 1
ATOM 2508 O O . MET B 1 1 ? 1.048 10.047 36.562 1 26.5 1 MET B O 1
ATOM 2512 N N . SER B 1 2 ? 2.568 10.742 37.812 1 31.94 2 SER B N 1
ATOM 2513 C CA . SER B 1 2 ? 2.283 12.156 37.594 1 31.94 2 SER B CA 1
ATOM 2514 C C . SER B 1 2 ? 2.398 12.523 36.125 1 31.94 2 SER B C 1
ATOM 2516 O O . SER B 1 2 ? 3.404 12.219 35.469 1 31.94 2 SER B O 1
ATOM 2518 N N . LYS B 1 3 ? 1.394 12.406 35.25 1 44.56 3 LYS B N 1
ATOM 2519 C CA . LYS B 1 3 ? 1.353 13.109 33.969 1 44.56 3 LYS B CA 1
ATOM 2520 C C . LYS B 1 3 ? 2.193 14.383 34.031 1 44.56 3 LYS B C 1
ATOM 2522 O O . LYS B 1 3 ? 1.87 15.32 34.75 1 44.56 3 LYS B O 1
ATOM 2527 N N . THR B 1 4 ? 3.463 14.359 34.125 1 48.31 4 THR B N 1
ATOM 2528 C CA . THR B 1 4 ? 4.305 15.547 34.188 1 48.31 4 THR B CA 1
ATOM 2529 C C . THR B 1 4 ? 3.822 16.594 33.188 1 48.31 4 THR B C 1
ATOM 2531 O O . THR B 1 4 ? 3.504 16.281 32.031 1 48.31 4 THR B O 1
ATOM 2534 N N . ALA B 1 5 ? 3.414 17.906 33.688 1 60.25 5 ALA B N 1
ATOM 2535 C CA . ALA B 1 5 ? 2.74 19.125 33.25 1 60.25 5 ALA B CA 1
ATOM 2536 C C . ALA B 1 5 ? 3.258 19.609 31.906 1 60.25 5 ALA B C 1
ATOM 2538 O O . ALA B 1 5 ? 2.521 20.234 31.141 1 60.25 5 ALA B O 1
ATOM 2539 N N . ASN B 1 6 ? 4.48 19.094 31.391 1 84.69 6 ASN B N 1
ATOM 2540 C CA . ASN B 1 6 ? 5.066 19.734 30.203 1 84.69 6 ASN B CA 1
ATOM 2541 C C . ASN B 1 6 ? 5.207 18.75 29.047 1 84.69 6 ASN B C 1
ATOM 2543 O O . ASN B 1 6 ? 6.168 18.812 28.281 1 84.69 6 ASN B O 1
ATOM 2547 N N . SER B 1 7 ? 4.219 17.672 28.984 1 92.19 7 SER B N 1
ATOM 2548 C CA . SER B 1 7 ? 4.332 16.688 27.922 1 92.19 7 SER B CA 1
ATOM 2549 C C . SER B 1 7 ? 3.084 16.672 27.047 1 92.19 7 SER B C 1
ATOM 2551 O O . SER B 1 7 ? 2.012 17.109 27.469 1 92.19 7 SER B O 1
ATOM 2553 N N . TYR B 1 8 ? 3.26 16.359 25.797 1 94.75 8 TYR B N 1
ATOM 2554 C CA . TYR B 1 8 ? 2.186 16.156 24.828 1 94.75 8 TYR B CA 1
ATOM 2555 C C . TYR B 1 8 ? 2.125 14.695 24.406 1 94.75 8 TYR B C 1
ATOM 2557 O O . TYR B 1 8 ? 2.98 14.227 23.641 1 94.75 8 TYR B O 1
ATOM 2565 N N . ALA B 1 9 ? 1.108 13.977 24.891 1 94.81 9 ALA B N 1
ATOM 2566 C CA . ALA B 1 9 ? 0.958 12.562 24.562 1 94.81 9 ALA B CA 1
ATOM 2567 C C . ALA B 1 9 ? 0.259 12.391 23.219 1 94.81 9 ALA B C 1
ATOM 2569 O O . ALA B 1 9 ? -0.793 12.992 22.969 1 94.81 9 ALA B O 1
ATOM 2570 N N . PHE B 1 10 ? 0.843 11.672 22.344 1 96.38 10 PHE B N 1
ATOM 2571 C CA . PHE B 1 10 ? 0.275 11.398 21.031 1 96.38 10 PHE B CA 1
ATOM 2572 C C . PHE B 1 10 ? 0.462 9.93 20.656 1 96.38 10 PHE B C 1
ATOM 2574 O O . PHE B 1 10 ? 1.56 9.383 20.781 1 96.38 10 PHE B O 1
ATOM 2581 N N . SER B 1 11 ? -0.61 9.305 20.25 1 96.44 11 SER B N 1
ATOM 2582 C CA . SER B 1 11 ? -0.544 7.902 19.859 1 96.44 11 SER B CA 1
ATOM 2583 C C . SER B 1 11 ? -1.103 7.684 18.453 1 96.44 11 SER B C 1
ATOM 2585 O O . SER B 1 11 ? -2.096 8.305 18.078 1 96.44 11 SER B O 1
ATOM 2587 N N . ILE B 1 12 ? -0.455 6.898 17.734 1 96.56 12 ILE B N 1
ATOM 2588 C CA . ILE B 1 12 ? -0.909 6.523 16.406 1 96.56 12 ILE B CA 1
ATOM 2589 C C . ILE B 1 12 ? -0.913 5 16.281 1 96.56 12 ILE B C 1
ATOM 2591 O O . ILE B 1 12 ? 0.036 4.332 16.688 1 96.56 12 ILE B O 1
ATOM 2595 N N . ARG B 1 13 ? -2.004 4.453 15.828 1 96.62 13 ARG B N 1
ATOM 2596 C CA . ARG B 1 13 ? -2.107 3.025 15.555 1 96.62 13 ARG B CA 1
ATOM 2597 C C . ARG B 1 13 ? -1.791 2.725 14.094 1 96.62 13 ARG B C 1
ATOM 2599 O O . ARG B 1 13 ? -2.455 3.238 13.195 1 96.62 13 ARG B O 1
ATOM 2606 N N . GLU B 1 14 ? -0.896 1.841 13.82 1 98.25 14 GLU B N 1
ATOM 2607 C CA . GLU B 1 14 ? -0.525 1.516 12.445 1 98.25 14 GLU B CA 1
ATOM 2608 C C . GLU B 1 14 ? -1.684 0.858 11.703 1 98.25 14 GLU B C 1
ATOM 2610 O O . GLU B 1 14 ? -1.82 1.019 10.492 1 98.25 14 GLU B O 1
ATOM 2615 N N . LYS B 1 15 ? -2.506 0.14 12.445 1 97.56 15 LYS B N 1
ATOM 2616 C CA . LYS B 1 15 ? -3.715 -0.41 11.836 1 97.56 15 LYS B CA 1
ATOM 2617 C C . LYS B 1 15 ? -4.539 0.683 11.164 1 97.56 15 LYS B C 1
ATOM 2619 O O . LYS B 1 15 ? -5.082 0.476 10.078 1 97.56 15 LYS B O 1
ATOM 2624 N N . ASP B 1 16 ? -4.66 1.849 11.797 1 98.31 16 ASP B N 1
ATOM 2625 C CA . ASP B 1 16 ? -5.402 2.977 11.242 1 98.31 16 ASP B CA 1
ATOM 2626 C C . ASP B 1 16 ? -4.684 3.562 10.031 1 98.31 16 ASP B C 1
ATOM 2628 O O . ASP B 1 16 ? -5.328 3.984 9.07 1 98.31 16 ASP B O 1
ATOM 2632 N N . VAL B 1 17 ? -3.344 3.594 10.07 1 98.81 17 VAL B N 1
ATOM 2633 C CA . VAL B 1 17 ? -2.553 4.055 8.938 1 98.81 17 VAL B CA 1
ATOM 2634 C C . VAL B 1 17 ? -2.797 3.145 7.734 1 98.81 17 VAL B C 1
ATOM 2636 O O . VAL B 1 17 ? -2.982 3.625 6.613 1 98.81 17 VAL B O 1
ATOM 2639 N N . ILE B 1 18 ? -2.855 1.869 7.965 1 98.81 18 ILE B N 1
ATOM 2640 C CA . ILE B 1 18 ? -3.094 0.899 6.902 1 98.81 18 ILE B CA 1
ATOM 2641 C C . ILE B 1 18 ? -4.484 1.114 6.309 1 98.81 18 ILE B C 1
ATOM 2643 O O . ILE B 1 18 ? -4.668 1.026 5.094 1 98.81 18 ILE B O 1
ATOM 2647 N N . LYS B 1 19 ? -5.434 1.469 7.148 1 98.75 19 LYS B N 1
ATOM 2648 C CA . LYS B 1 19 ? -6.793 1.674 6.664 1 98.75 19 LYS B CA 1
ATOM 2649 C C . LYS B 1 19 ? -6.875 2.889 5.746 1 98.75 19 LYS B C 1
ATOM 2651 O O . LYS B 1 19 ? -7.562 2.855 4.723 1 98.75 19 LYS B O 1
ATOM 2656 N N . VAL B 1 20 ? -6.18 3.977 6.066 1 98.88 20 VAL B N 1
ATOM 2657 C CA . VAL B 1 20 ? -6.23 5.145 5.191 1 98.88 20 VAL B CA 1
ATOM 2658 C C . VAL B 1 20 ? -5.492 4.844 3.891 1 98.88 20 VAL B C 1
ATOM 2660 O O . VAL B 1 20 ? -5.867 5.344 2.826 1 98.88 20 VAL B O 1
ATOM 2663 N N . ILE B 1 21 ? -4.422 4.02 3.941 1 98.94 21 ILE B N 1
ATOM 2664 C CA . ILE B 1 21 ? -3.721 3.592 2.736 1 98.94 21 ILE B CA 1
ATOM 2665 C C . ILE B 1 21 ? -4.648 2.734 1.877 1 98.94 21 ILE B C 1
ATOM 2667 O O . ILE B 1 21 ? -4.727 2.924 0.662 1 98.94 21 ILE B O 1
ATOM 2671 N N . LEU B 1 22 ? -5.359 1.826 2.551 1 98.94 22 LEU B N 1
ATOM 2672 C CA . LEU B 1 22 ? -6.254 0.928 1.831 1 98.94 22 LEU B CA 1
ATOM 2673 C C . LEU B 1 22 ? -7.355 1.711 1.121 1 98.94 22 LEU B C 1
ATOM 2675 O O . LEU B 1 22 ? -7.711 1.397 -0.018 1 98.94 22 LEU B O 1
ATOM 2679 N N . GLU B 1 23 ? -7.883 2.723 1.764 1 98.81 23 GLU B N 1
ATOM 2680 C CA . GLU B 1 23 ? -8.867 3.572 1.101 1 98.81 23 GLU B CA 1
ATOM 2681 C C . GLU B 1 23 ? -8.281 4.215 -0.154 1 98.81 23 GLU B C 1
ATOM 2683 O O . GLU B 1 23 ? -8.945 4.266 -1.195 1 98.81 23 GLU B O 1
ATOM 2688 N N . PHE B 1 24 ? -7.082 4.715 -0.022 1 98.81 24 PHE B N 1
ATOM 2689 C CA . PHE B 1 24 ? -6.402 5.371 -1.132 1 98.81 24 PHE B CA 1
ATOM 2690 C C . PHE B 1 24 ? -6.211 4.406 -2.297 1 98.81 24 PHE B C 1
ATOM 2692 O O . PHE B 1 24 ? -6.523 4.738 -3.441 1 98.81 24 PHE B O 1
ATOM 2699 N N . LEU B 1 25 ? -5.723 3.227 -2.004 1 98.88 25 LEU B N 1
ATOM 2700 C CA . LEU B 1 25 ? -5.473 2.23 -3.041 1 98.88 25 LEU B CA 1
ATOM 2701 C C . LEU B 1 25 ? -6.773 1.832 -3.732 1 98.88 25 LEU B C 1
ATOM 2703 O O . LEU B 1 25 ? -6.836 1.78 -4.965 1 98.88 25 LEU B O 1
ATOM 2707 N N . GLU B 1 26 ? -7.758 1.629 -2.961 1 98.31 26 GLU B N 1
ATOM 2708 C CA . GLU B 1 26 ? -9.047 1.2 -3.508 1 98.31 26 GLU B CA 1
ATOM 2709 C C . GLU B 1 26 ? -9.641 2.273 -4.41 1 98.31 26 GLU B C 1
ATOM 2711 O O . GLU B 1 26 ? -10.109 1.976 -5.512 1 98.31 26 GLU B O 1
ATOM 2716 N N . SER B 1 27 ? -9.609 3.504 -3.953 1 97.62 27 SER B N 1
ATOM 2717 C CA . SER B 1 27 ? -10.258 4.594 -4.676 1 97.62 27 SER B CA 1
ATOM 2718 C C . SER B 1 27 ? -9.523 4.91 -5.973 1 97.62 27 SER B C 1
ATOM 2720 O O . SER B 1 27 ? -10.094 5.512 -6.887 1 97.62 27 SER B O 1
ATOM 2722 N N . ARG B 1 28 ? -8.289 4.48 -6.137 1 97.44 28 ARG B N 1
ATOM 2723 C CA . ARG B 1 28 ? -7.512 4.719 -7.348 1 97.44 28 ARG B CA 1
ATOM 2724 C C . ARG B 1 28 ? -7.418 3.459 -8.203 1 97.44 28 ARG B C 1
ATOM 2726 O O . ARG B 1 28 ? -6.672 3.418 -9.18 1 97.44 28 ARG B O 1
ATOM 2733 N N . GLY B 1 29 ? -8.062 2.389 -7.797 1 97.19 29 GLY B N 1
ATOM 2734 C CA . GLY B 1 29 ? -8.102 1.15 -8.562 1 97.19 29 GLY B CA 1
ATOM 2735 C C . GLY B 1 29 ? -6.805 0.365 -8.484 1 97.19 29 GLY B C 1
ATOM 2736 O O . GLY B 1 29 ? -6.484 -0.397 -9.398 1 97.19 29 GLY B O 1
ATOM 2737 N N . LEU B 1 30 ? -6.016 0.593 -7.492 1 98.31 30 LEU B N 1
ATOM 2738 C CA . LEU B 1 30 ? -4.797 -0.174 -7.266 1 98.31 30 LEU B CA 1
ATOM 2739 C C . LEU B 1 30 ? -5.09 -1.436 -6.461 1 98.31 30 LEU B C 1
ATOM 2741 O O . LEU B 1 30 ? -4.578 -1.6 -5.348 1 98.31 30 LEU B O 1
ATOM 2745 N N . HIS B 1 31 ? -5.789 -2.342 -7.074 1 98.56 31 HIS B N 1
ATOM 2746 C CA . HIS B 1 31 ? -6.426 -3.449 -6.367 1 98.56 31 HIS B CA 1
ATOM 2747 C C . HIS B 1 31 ? -5.434 -4.582 -6.109 1 98.56 31 HIS B C 1
ATOM 2749 O O . HIS B 1 31 ? -5.57 -5.32 -5.133 1 98.56 31 HIS B O 1
ATOM 2755 N N . ILE B 1 32 ? -4.43 -4.734 -6.973 1 98.44 32 ILE B N 1
ATOM 2756 C CA . ILE B 1 32 ? -3.416 -5.746 -6.707 1 98.44 32 ILE B CA 1
ATOM 2757 C C . ILE B 1 32 ? -2.695 -5.426 -5.398 1 98.44 32 ILE B C 1
ATOM 2759 O O . ILE B 1 32 ? -2.576 -6.285 -4.523 1 98.44 32 ILE B O 1
ATOM 2763 N N . ALA B 1 33 ? -2.299 -4.168 -5.27 1 98.75 33 ALA B N 1
ATOM 2764 C CA . ALA B 1 33 ? -1.631 -3.717 -4.051 1 98.75 33 ALA B CA 1
ATOM 2765 C C . ALA B 1 33 ? -2.584 -3.74 -2.861 1 98.75 33 ALA B C 1
ATOM 2767 O O . ALA B 1 33 ? -2.203 -4.145 -1.761 1 98.75 33 ALA B O 1
ATOM 2768 N N . GLN B 1 34 ? -3.809 -3.273 -3.072 1 98.81 34 GLN B N 1
ATOM 2769 C CA . GLN B 1 34 ? -4.82 -3.266 -2.021 1 98.81 34 GLN B CA 1
ATOM 2770 C C . GLN B 1 34 ? -4.984 -4.652 -1.405 1 98.81 34 GLN B C 1
ATOM 2772 O O . GLN B 1 34 ? -4.898 -4.809 -0.186 1 98.81 34 GLN B O 1
ATOM 2777 N N . LEU B 1 35 ? -5.18 -5.641 -2.236 1 98.5 35 LEU B N 1
ATOM 2778 C CA . LEU B 1 35 ? -5.441 -6.992 -1.749 1 98.5 35 LEU B CA 1
ATOM 2779 C C . LEU B 1 35 ? -4.195 -7.59 -1.111 1 98.5 35 LEU B C 1
ATOM 2781 O O . LEU B 1 35 ? -4.289 -8.328 -0.128 1 98.5 35 LEU B O 1
ATOM 2785 N N . SER B 1 36 ? -3.025 -7.281 -1.672 1 98.38 36 SER B N 1
ATOM 2786 C CA . SER B 1 36 ? -1.779 -7.742 -1.067 1 98.38 36 SER B CA 1
ATOM 2787 C C . SER B 1 36 ? -1.614 -7.191 0.345 1 98.38 36 SER B C 1
ATOM 2789 O O . SER B 1 36 ? -1.222 -7.922 1.259 1 98.38 36 SER B O 1
ATOM 2791 N N . LEU B 1 37 ? -1.925 -5.949 0.516 1 98.69 37 LEU B N 1
ATOM 2792 C CA . LEU B 1 37 ? -1.794 -5.312 1.82 1 98.69 37 LEU B CA 1
ATOM 2793 C C . LEU B 1 37 ? -2.799 -5.887 2.812 1 98.69 37 LEU B C 1
ATOM 2795 O O . LEU B 1 37 ? -2.459 -6.141 3.971 1 98.69 37 LEU B O 1
ATOM 2799 N N . GLU B 1 38 ? -4 -6.129 2.352 1 98.38 38 GLU B N 1
ATOM 2800 C CA . GLU B 1 38 ? -5.016 -6.73 3.211 1 98.38 38 GLU B CA 1
ATOM 2801 C C . GLU B 1 38 ? -4.578 -8.109 3.691 1 98.38 38 GLU B C 1
ATOM 2803 O O . GLU B 1 38 ? -4.691 -8.43 4.879 1 98.38 38 GLU B O 1
ATOM 2808 N N . ARG B 1 39 ? -4.09 -8.852 2.809 1 96.94 39 ARG B N 1
ATOM 2809 C CA . ARG B 1 39 ? -3.703 -10.219 3.141 1 96.94 39 ARG B CA 1
ATOM 2810 C C . ARG B 1 39 ? -2.484 -10.234 4.055 1 96.94 39 ARG B C 1
ATOM 2812 O O . ARG B 1 39 ? -2.428 -11.016 5.012 1 96.94 39 ARG B O 1
ATOM 2819 N N . GLU B 1 40 ? -1.528 -9.391 3.762 1 97.25 40 GLU B N 1
ATOM 2820 C CA . GLU B 1 40 ? -0.274 -9.383 4.508 1 97.25 40 GLU B CA 1
ATOM 2821 C C . GLU B 1 40 ? -0.484 -8.891 5.938 1 97.25 40 GLU B C 1
ATOM 2823 O O . GLU B 1 40 ? 0.251 -9.273 6.848 1 97.25 40 GLU B O 1
ATOM 2828 N N . THR B 1 41 ? -1.483 -8.016 6.172 1 97.38 41 THR B N 1
ATOM 2829 C CA . THR B 1 41 ? -1.665 -7.391 7.477 1 97.38 41 THR B CA 1
ATOM 2830 C C . THR B 1 41 ? -2.9 -7.949 8.18 1 97.38 41 THR B C 1
ATOM 2832 O O . THR B 1 41 ? -3.064 -7.789 9.391 1 97.38 41 THR B O 1
ATOM 2835 N N . GLY B 1 42 ? -3.803 -8.492 7.422 1 95.88 42 GLY B N 1
ATOM 2836 C CA . GLY B 1 42 ? -5.086 -8.906 7.965 1 95.88 42 GLY B CA 1
ATOM 2837 C C . GLY B 1 42 ? -6.035 -7.746 8.203 1 95.88 42 GLY B C 1
ATOM 2838 O O . GLY B 1 42 ? -7.117 -7.93 8.773 1 95.88 42 GLY B O 1
ATOM 2839 N N . VAL B 1 43 ? -5.691 -6.555 7.773 1 97.19 43 VAL B N 1
ATOM 2840 C CA . VAL B 1 43 ? -6.5 -5.359 8 1 97.19 43 VAL B CA 1
ATOM 2841 C C . VAL B 1 43 ? -7.379 -5.09 6.785 1 97.19 43 VAL B C 1
ATOM 2843 O O . VAL B 1 43 ? -6.902 -5.133 5.648 1 97.19 43 VAL B O 1
ATOM 2846 N N . ILE B 1 44 ? -8.648 -4.891 6.941 1 97.06 44 ILE B N 1
ATOM 2847 C CA . ILE B 1 44 ? -9.602 -4.551 5.895 1 97.06 44 ILE B CA 1
ATOM 2848 C C . ILE B 1 44 ? -10.266 -3.211 6.215 1 97.06 44 ILE B C 1
ATOM 2850 O O . ILE B 1 44 ? -10.656 -2.961 7.359 1 97.06 44 ILE B O 1
ATOM 2854 N N . ASN B 1 45 ? -10.328 -2.293 5.285 1 97.88 45 ASN B N 1
ATOM 2855 C CA . ASN B 1 45 ? -11.023 -1.024 5.48 1 97.88 45 ASN B CA 1
ATOM 2856 C C . ASN B 1 45 ? -12.492 -1.12 5.078 1 97.88 45 ASN B C 1
ATOM 2858 O O . ASN B 1 45 ? -12.805 -1.304 3.9 1 97.88 45 ASN B O 1
ATOM 2862 N N . GLY B 1 46 ? -13.32 -1.076 5.961 1 94.69 46 GLY B N 1
ATOM 2863 C CA . GLY B 1 46 ? -14.75 -1.142 5.715 1 94.69 46 GLY B CA 1
ATOM 2864 C C . GLY B 1 46 ? -15.539 -1.614 6.922 1 94.69 46 GLY B C 1
ATOM 2865 O O . GLY B 1 46 ? -14.961 -2.117 7.891 1 94.69 46 GLY B O 1
ATOM 2866 N N . GLU B 1 47 ? -16.797 -1.365 6.867 1 91.5 47 GLU B N 1
ATOM 2867 C CA . GLU B 1 47 ? -17.734 -1.861 7.871 1 91.5 47 GLU B CA 1
ATOM 2868 C C . GLU B 1 47 ? -18.562 -3.014 7.324 1 91.5 47 GLU B C 1
ATOM 2870 O O . GLU B 1 47 ? -19.609 -2.791 6.711 1 91.5 47 GLU B O 1
ATOM 2875 N N . TYR B 1 48 ? -18.094 -4.23 7.523 1 93.62 48 TYR B N 1
ATOM 2876 C CA . TYR B 1 48 ? -18.75 -5.426 7.008 1 93.62 48 TYR B CA 1
ATOM 2877 C C . TYR B 1 48 ? -19.141 -6.367 8.141 1 93.62 48 TYR B C 1
ATOM 2879 O O . TYR B 1 48 ? -18.406 -6.504 9.125 1 93.62 48 TYR B O 1
ATOM 2887 N N . SER B 1 49 ? -20.328 -6.938 7.984 1 94.56 49 SER B N 1
ATOM 2888 C CA . SER B 1 49 ? -20.641 -8.062 8.859 1 94.56 49 SER B CA 1
ATOM 2889 C C . SER B 1 49 ? -19.719 -9.25 8.578 1 94.56 49 SER B C 1
ATOM 2891 O O . SER B 1 49 ? -19.047 -9.289 7.555 1 94.56 49 SER B O 1
ATOM 2893 N N . ASP B 1 50 ? -19.719 -10.148 9.508 1 93.62 50 ASP B N 1
ATOM 2894 C CA . ASP B 1 50 ? -18.906 -11.344 9.32 1 93.62 50 ASP B CA 1
ATOM 2895 C C . ASP B 1 50 ? -19.344 -12.102 8.07 1 93.62 50 ASP B C 1
ATOM 2897 O O . ASP B 1 50 ? -18.5 -12.617 7.32 1 93.62 50 ASP B O 1
ATOM 2901 N N . ASP B 1 51 ? -20.625 -12.172 7.793 1 95.25 51 ASP B N 1
ATOM 2902 C CA . ASP B 1 51 ? -21.141 -12.859 6.613 1 95.25 51 ASP B CA 1
ATOM 2903 C C . ASP B 1 51 ? -20.719 -12.148 5.332 1 95.25 51 ASP B C 1
ATOM 2905 O O . ASP B 1 51 ? -20.359 -12.797 4.348 1 95.25 51 ASP B O 1
ATOM 2909 N N . LEU B 1 52 ? -20.781 -10.852 5.371 1 96.19 52 LEU B N 1
ATOM 2910 C CA . LEU B 1 52 ? -20.375 -10.086 4.203 1 96.19 52 LEU B CA 1
ATOM 2911 C C . LEU B 1 52 ? -18.891 -10.242 3.938 1 96.19 52 LEU B C 1
ATOM 2913 O O . LEU B 1 52 ? -18.453 -10.312 2.781 1 96.19 52 LEU B O 1
ATOM 2917 N N . LEU B 1 53 ? -18.109 -10.266 5.012 1 96 53 LEU B N 1
ATOM 2918 C CA . LEU B 1 53 ? -16.672 -10.469 4.875 1 96 53 LEU B CA 1
ATOM 2919 C C . LEU B 1 53 ? -16.375 -11.844 4.27 1 96 53 LEU B C 1
ATOM 2921 O O . LEU B 1 53 ? -15.469 -11.977 3.447 1 96 53 LEU B O 1
ATOM 2925 N N . PHE B 1 54 ? -17.141 -12.797 4.691 1 96.25 54 PHE B N 1
ATOM 2926 C CA . PHE B 1 54 ? -16.969 -14.148 4.16 1 96.25 54 PHE B CA 1
ATOM 2927 C C . PHE B 1 54 ? -17.297 -14.188 2.67 1 96.25 54 PHE B C 1
ATOM 2929 O O . PHE B 1 54 ? -16.531 -14.727 1.876 1 96.25 54 PHE B O 1
ATOM 2936 N N . LEU B 1 55 ? -18.406 -13.617 2.303 1 97.75 55 LEU B N 1
ATOM 2937 C CA . LEU B 1 55 ? -18.797 -13.547 0.9 1 97.75 55 LEU B CA 1
ATOM 2938 C C . LEU B 1 55 ? -17.75 -12.797 0.08 1 97.75 55 LEU B C 1
ATOM 2940 O O . LEU B 1 55 ? -17.406 -13.219 -1.023 1 97.75 55 LEU B O 1
ATOM 2944 N N . ARG B 1 56 ? -17.281 -11.641 0.641 1 98.06 56 ARG B N 1
ATOM 2945 C CA . ARG B 1 56 ? -16.234 -10.859 0.005 1 98.06 56 ARG B CA 1
ATOM 2946 C C . ARG B 1 56 ? -15.008 -11.727 -0.272 1 98.06 56 ARG B C 1
ATOM 2948 O O . ARG B 1 56 ? -14.438 -11.68 -1.364 1 98.06 56 ARG B O 1
ATOM 2955 N N . GLN B 1 57 ? -14.656 -12.539 0.649 1 97.19 57 GLN B N 1
ATOM 2956 C CA . GLN B 1 57 ? -13.453 -13.359 0.512 1 97.19 57 GLN B CA 1
ATOM 2957 C C . GLN B 1 57 ? -13.648 -14.43 -0.555 1 97.19 57 GLN B C 1
ATOM 2959 O O . GLN B 1 57 ? -12.719 -14.727 -1.315 1 97.19 57 GLN B O 1
ATOM 2964 N N . LEU B 1 58 ? -14.805 -15.047 -0.586 1 97.94 58 LEU B N 1
ATOM 2965 C CA . LEU B 1 58 ? -15.086 -16.031 -1.631 1 97.94 58 LEU B CA 1
ATOM 2966 C C . LEU B 1 58 ? -14.883 -15.422 -3.014 1 97.94 58 LEU B C 1
ATOM 2968 O O . LEU B 1 58 ? -14.242 -16.016 -3.875 1 97.94 58 LEU B O 1
ATOM 2972 N N . ILE B 1 59 ? -15.383 -14.234 -3.158 1 98.62 59 ILE B N 1
ATOM 2973 C CA . ILE B 1 59 ? -15.312 -13.539 -4.441 1 98.62 59 ILE B CA 1
ATOM 2974 C C . ILE B 1 59 ? -13.875 -13.148 -4.746 1 98.62 59 ILE B C 1
ATOM 2976 O O . ILE B 1 59 ? -13.375 -13.383 -5.848 1 98.62 59 ILE B O 1
ATOM 2980 N N . LEU B 1 60 ? -13.164 -12.602 -3.746 1 98.38 60 LEU B N 1
ATOM 2981 C CA . LEU B 1 60 ? -11.797 -12.125 -3.938 1 98.38 60 LEU B CA 1
ATOM 2982 C C . LEU B 1 60 ? -10.844 -13.297 -4.156 1 98.38 60 LEU B C 1
ATOM 2984 O O . LEU B 1 60 ? -9.758 -13.125 -4.711 1 98.38 60 LEU B O 1
ATOM 2988 N N . ASP B 1 61 ? -11.25 -14.5 -3.734 1 97.38 61 ASP B N 1
ATOM 2989 C CA . ASP B 1 61 ? -10.438 -15.695 -3.934 1 97.38 61 ASP B CA 1
ATOM 2990 C C . ASP B 1 61 ? -10.844 -16.438 -5.211 1 97.38 61 ASP B C 1
ATOM 2992 O O . ASP B 1 61 ? -10.305 -17.5 -5.52 1 97.38 61 ASP B O 1
ATOM 2996 N N . GLY B 1 62 ? -11.789 -15.93 -5.938 1 97.69 62 GLY B N 1
ATOM 2997 C CA . GLY B 1 62 ? -12.242 -16.531 -7.18 1 97.69 62 GLY B CA 1
ATOM 2998 C C . GLY B 1 62 ? -13.055 -17.797 -6.969 1 97.69 62 GLY B C 1
ATOM 2999 O O . GLY B 1 62 ? -13.102 -18.672 -7.84 1 97.69 62 GLY B O 1
ATOM 3000 N N . GLN B 1 63 ? -13.602 -17.922 -5.809 1 97.69 63 GLN B N 1
ATOM 3001 C CA . GLN B 1 63 ? -14.445 -19.062 -5.508 1 97.69 63 GLN B CA 1
ATOM 3002 C C . GLN B 1 63 ? -15.906 -18.797 -5.867 1 97.69 63 GLN B C 1
ATOM 3004 O O . GLN B 1 63 ? -16.766 -18.75 -4.984 1 97.69 63 GLN B O 1
ATOM 3009 N N . TRP B 1 64 ? -16.141 -18.75 -7.117 1 98.19 64 TRP B N 1
ATOM 3010 C CA . TRP B 1 64 ? -17.406 -18.266 -7.668 1 98.19 64 TRP B CA 1
ATOM 3011 C C . TRP B 1 64 ? -18.547 -19.203 -7.293 1 98.19 64 TRP B C 1
ATOM 3013 O O . TRP B 1 64 ? -19.594 -18.75 -6.832 1 98.19 64 TRP B O 1
ATOM 3023 N N . ASP B 1 65 ? -18.359 -20.484 -7.449 1 97.12 65 ASP B N 1
ATOM 3024 C CA . ASP B 1 65 ? -19.422 -21.438 -7.152 1 97.12 65 ASP B CA 1
ATOM 3025 C C . ASP B 1 65 ? -19.75 -21.453 -5.66 1 97.12 65 ASP B C 1
ATOM 3027 O O . ASP B 1 65 ? -20.922 -21.562 -5.277 1 97.12 65 ASP B O 1
ATOM 3031 N N . ASN B 1 66 ? -18.719 -21.328 -4.84 1 98.06 66 ASN B N 1
ATOM 3032 C CA . ASN B 1 66 ? -18.938 -21.25 -3.398 1 98.06 66 ASN B CA 1
ATOM 3033 C C . ASN B 1 66 ? -19.719 -19.984 -3.018 1 98.06 66 ASN B C 1
ATOM 3035 O O . ASN B 1 66 ? -20.5 -20 -2.061 1 98.06 66 ASN B O 1
ATOM 3039 N N . ALA B 1 67 ? -19.469 -18.906 -3.709 1 98.31 67 ALA B N 1
ATOM 3040 C CA . ALA B 1 67 ? -20.203 -17.672 -3.459 1 98.31 67 ALA B CA 1
ATOM 3041 C C . ALA B 1 67 ? -21.688 -17.859 -3.756 1 98.31 67 ALA B C 1
ATOM 3043 O O . ALA B 1 67 ? -22.547 -17.391 -3 1 98.31 67 ALA B O 1
ATOM 3044 N N . LEU B 1 68 ? -22.016 -18.578 -4.844 1 97.75 68 LEU B N 1
ATOM 3045 C CA . LEU B 1 68 ? -23.391 -18.875 -5.188 1 97.75 68 LEU B CA 1
ATOM 3046 C C . LEU B 1 68 ? -24.047 -19.766 -4.125 1 97.75 68 LEU B C 1
ATOM 3048 O O . LEU B 1 68 ? -25.188 -19.531 -3.717 1 97.75 68 LEU B O 1
ATOM 3052 N N . ASP B 1 69 ? -23.266 -20.734 -3.648 1 97.62 69 ASP B N 1
ATOM 3053 C CA . ASP B 1 69 ? -23.766 -21.641 -2.619 1 97.62 69 ASP B CA 1
ATOM 3054 C C . ASP B 1 69 ? -24.031 -20.906 -1.312 1 97.62 69 ASP B C 1
ATOM 3056 O O . ASP B 1 69 ? -25 -21.203 -0.608 1 97.62 69 ASP B O 1
ATOM 3060 N N . PHE B 1 70 ? -23.219 -19.969 -1.016 1 97.25 70 PHE B N 1
ATOM 3061 C CA . PHE B 1 70 ? -23.266 -19.25 0.249 1 97.25 70 PHE B CA 1
ATOM 3062 C C . PHE B 1 70 ? -24.578 -18.484 0.382 1 97.25 70 PHE B C 1
ATOM 3064 O O . PHE B 1 70 ? -25.125 -18.359 1.48 1 97.25 70 PHE B O 1
ATOM 3071 N N . VAL B 1 71 ? -25.156 -18 -0.73 1 96.94 71 VAL B N 1
ATOM 3072 C CA . VAL B 1 71 ? -26.312 -17.125 -0.635 1 96.94 71 VAL B CA 1
ATOM 3073 C C . VAL B 1 71 ? -27.594 -17.938 -0.869 1 96.94 71 VAL B C 1
ATOM 3075 O O . VAL B 1 71 ? -28.688 -17.359 -0.923 1 96.94 71 VAL B O 1
ATOM 3078 N N . GLU B 1 72 ? -27.484 -19.172 -1.043 1 95.81 72 GLU B N 1
ATOM 3079 C CA . GLU B 1 72 ? -28.625 -20.047 -1.341 1 95.81 72 GLU B CA 1
ATOM 3080 C C . GLU B 1 72 ? -29.766 -19.828 -0.342 1 95.81 72 GLU B C 1
ATOM 3082 O O . GLU B 1 72 ? -30.938 -19.734 -0.729 1 95.81 72 GLU B O 1
ATOM 3087 N N . PRO B 1 73 ? -29.453 -19.703 0.969 1 94.38 73 PRO B N 1
ATOM 3088 C CA . PRO B 1 73 ? -30.516 -19.484 1.952 1 94.38 73 PRO B CA 1
ATOM 3089 C C . PRO B 1 73 ? -31.25 -18.156 1.754 1 94.38 73 PRO B C 1
ATOM 3091 O O . PRO B 1 73 ? -32.406 -18.016 2.176 1 94.38 73 PRO B O 1
ATOM 3094 N N . LEU B 1 74 ? -30.625 -17.219 1.074 1 95.19 74 LEU B N 1
ATOM 3095 C CA . LEU B 1 74 ? -31.203 -15.891 0.894 1 95.19 74 LEU B CA 1
ATOM 3096 C C . LEU B 1 74 ? -32.25 -15.914 -0.199 1 95.19 74 LEU B C 1
ATOM 3098 O O . LEU B 1 74 ? -33.062 -14.969 -0.322 1 95.19 74 LEU B O 1
ATOM 3102 N N . LYS B 1 75 ? -32.344 -16.984 -0.924 1 93.25 75 LYS B N 1
ATOM 3103 C CA . LYS B 1 75 ? -33.281 -17.078 -2.039 1 93.25 75 LYS B CA 1
ATOM 3104 C C . LYS B 1 75 ? -34.719 -17.016 -1.547 1 93.25 75 LYS B C 1
ATOM 3106 O O . LYS B 1 75 ? -35.625 -16.609 -2.293 1 93.25 75 LYS B O 1
ATOM 3111 N N . SER B 1 76 ? -34.875 -17.406 -0.346 1 92.44 76 SER B N 1
ATOM 3112 C CA . SER B 1 76 ? -36.219 -17.406 0.227 1 92.44 76 SER B CA 1
ATOM 3113 C C . SER B 1 76 ? -36.656 -15.984 0.585 1 92.44 76 SER B C 1
ATOM 3115 O O . SER B 1 76 ? -37.844 -15.734 0.793 1 92.44 76 SER B O 1
ATOM 3117 N N . CYS B 1 77 ? -35.75 -15.109 0.644 1 92.56 77 CYS B N 1
ATOM 3118 C CA . CYS B 1 77 ? -36.031 -13.711 0.94 1 92.56 77 CYS B CA 1
ATOM 3119 C C . CYS B 1 77 ? -36.594 -13.008 -0.285 1 92.56 77 CYS B C 1
ATOM 3121 O O . CYS B 1 77 ? -35.938 -12.938 -1.327 1 92.56 77 CYS B O 1
ATOM 3123 N N . LYS B 1 78 ? -37.781 -12.422 -0.157 1 92.25 78 LYS B N 1
ATOM 3124 C CA . LYS B 1 78 ? -38.469 -11.766 -1.263 1 92.25 78 LYS B CA 1
ATOM 3125 C C . LYS B 1 78 ? -37.688 -10.57 -1.772 1 92.25 78 LYS B C 1
ATOM 3127 O O . LYS B 1 78 ? -37.75 -10.234 -2.959 1 92.25 78 LYS B O 1
ATOM 3132 N N . GLU B 1 79 ? -36.906 -9.961 -0.931 1 93.56 79 GLU B N 1
ATOM 3133 C CA . GLU B 1 79 ? -36.188 -8.742 -1.271 1 93.56 79 GLU B CA 1
ATOM 3134 C C . GLU B 1 79 ? -34.875 -9.078 -2.023 1 93.56 79 GLU B C 1
ATOM 3136 O O . GLU B 1 79 ? -34.25 -8.188 -2.607 1 93.56 79 GLU B O 1
ATOM 3141 N N . PHE B 1 80 ? -34.531 -10.336 -2.092 1 95.75 80 PHE B N 1
ATOM 3142 C CA . PHE B 1 80 ? -33.25 -10.719 -2.662 1 95.75 80 PHE B CA 1
ATOM 3143 C C . PHE B 1 80 ? -33.375 -10.922 -4.168 1 95.75 80 PHE B C 1
ATOM 3145 O O . PHE B 1 80 ? -34.062 -11.828 -4.625 1 95.75 80 PHE B O 1
ATOM 3152 N N . ASP B 1 81 ? -32.656 -10.109 -4.902 1 96.19 81 ASP B N 1
ATOM 3153 C CA . ASP B 1 81 ? -32.562 -10.258 -6.352 1 96.19 81 ASP B CA 1
ATOM 3154 C C . ASP B 1 81 ? -31.5 -11.273 -6.742 1 96.19 81 ASP B C 1
ATOM 3156 O O . ASP B 1 81 ? -30.438 -10.906 -7.238 1 96.19 81 ASP B O 1
ATOM 3160 N N . PHE B 1 82 ? -31.859 -12.516 -6.613 1 96.69 82 PHE B N 1
ATOM 3161 C CA . PHE B 1 82 ? -30.906 -13.594 -6.859 1 96.69 82 PHE B CA 1
ATOM 3162 C C . PHE B 1 82 ? -30.484 -13.617 -8.328 1 96.69 82 PHE B C 1
ATOM 3164 O O . PHE B 1 82 ? -29.328 -13.938 -8.641 1 96.69 82 PHE B O 1
ATOM 3171 N N . ARG B 1 83 ? -31.312 -13.305 -9.203 1 96.62 83 ARG B N 1
ATOM 3172 C CA . ARG B 1 83 ? -30.969 -13.305 -10.617 1 96.62 83 ARG B CA 1
ATOM 3173 C C . ARG B 1 83 ? -29.812 -12.352 -10.906 1 96.62 83 ARG B C 1
ATOM 3175 O O . ARG B 1 83 ? -28.844 -12.727 -11.578 1 96.62 83 ARG B O 1
ATOM 3182 N N . SER B 1 84 ? -29.922 -11.102 -10.367 1 97.69 84 SER B N 1
ATOM 3183 C CA . SER B 1 84 ? -28.859 -10.117 -10.562 1 97.69 84 SER B CA 1
ATOM 3184 C C . SER B 1 84 ? -27.578 -10.555 -9.875 1 97.69 84 SER B C 1
ATOM 3186 O O . SER B 1 84 ? -26.484 -10.328 -10.391 1 97.69 84 SER B O 1
ATOM 3188 N N . PHE B 1 85 ? -27.766 -11.141 -8.703 1 98.12 85 PHE B N 1
ATOM 3189 C CA . PHE B 1 85 ? -26.609 -11.672 -7.996 1 98.12 85 PHE B CA 1
ATOM 3190 C C . PHE B 1 85 ? -25.891 -12.719 -8.844 1 98.12 85 PHE B C 1
ATOM 3192 O O . PHE B 1 85 ? -24.688 -12.609 -9.086 1 98.12 85 PHE B O 1
ATOM 3199 N N . ARG B 1 86 ? -26.609 -13.711 -9.312 1 98.12 86 ARG B N 1
ATOM 3200 C CA . ARG B 1 86 ? -26.062 -14.805 -10.117 1 98.12 86 ARG B CA 1
ATOM 3201 C C . ARG B 1 86 ? -25.469 -14.281 -11.422 1 98.12 86 ARG B C 1
ATOM 3203 O O . ARG B 1 86 ? -24.422 -14.758 -11.867 1 98.12 86 ARG B O 1
ATOM 3210 N N . TYR B 1 87 ? -26.094 -13.305 -12 1 98.56 87 TYR B N 1
ATOM 3211 C CA . TYR B 1 87 ? -25.594 -12.695 -13.227 1 98.56 87 TYR B CA 1
ATOM 3212 C C . TYR B 1 87 ? -24.203 -12.125 -13.023 1 98.56 87 TYR B C 1
ATOM 3214 O O . TYR B 1 87 ? -23.297 -12.383 -13.82 1 98.56 87 TYR B O 1
ATOM 3222 N N . ASN B 1 88 ? -24.016 -11.359 -11.945 1 98.56 88 ASN B N 1
ATOM 3223 C CA . ASN B 1 88 ? -22.719 -10.742 -11.695 1 98.56 88 ASN B CA 1
ATOM 3224 C C . ASN B 1 88 ? -21.656 -11.789 -11.383 1 98.56 88 ASN B C 1
ATOM 3226 O O . ASN B 1 88 ? -20.547 -11.734 -11.922 1 98.56 88 ASN B O 1
ATOM 3230 N N . ILE B 1 89 ? -21.953 -12.75 -10.586 1 98.75 89 ILE B N 1
ATOM 3231 C CA . ILE B 1 89 ? -21 -13.797 -10.234 1 98.75 89 ILE B CA 1
ATOM 3232 C C . ILE B 1 89 ? -20.578 -14.555 -11.492 1 98.75 89 ILE B C 1
ATOM 3234 O O . ILE B 1 89 ? -19.375 -14.719 -11.758 1 98.75 89 ILE B O 1
ATOM 3238 N N . THR B 1 90 ? -21.547 -14.977 -12.273 1 98.56 90 THR B N 1
ATOM 3239 C CA . THR B 1 90 ? -21.281 -15.781 -13.469 1 98.56 90 THR B CA 1
ATOM 3240 C C . THR B 1 90 ? -20.531 -14.961 -14.516 1 98.56 90 THR B C 1
ATOM 3242 O O . THR B 1 90 ? -19.656 -15.484 -15.211 1 98.56 90 THR B O 1
ATOM 3245 N N . LYS B 1 91 ? -20.891 -13.719 -14.656 1 98.19 91 LYS B N 1
ATOM 3246 C CA . LYS B 1 91 ? -20.25 -12.82 -15.617 1 98.19 91 LYS B CA 1
ATOM 3247 C C . LYS B 1 91 ? -18.766 -12.664 -15.32 1 98.19 91 LYS B C 1
ATOM 3249 O O . LYS B 1 91 ? -17.938 -12.758 -16.234 1 98.19 91 LYS B O 1
ATOM 3254 N N . TYR B 1 92 ? -18.391 -12.445 -14.125 1 98.19 92 TYR B N 1
ATOM 3255 C CA . TYR B 1 92 ? -17 -12.234 -13.781 1 98.19 92 TYR B CA 1
ATOM 3256 C C . TYR B 1 92 ? -16.219 -13.555 -13.812 1 98.19 92 TYR B C 1
ATOM 3258 O O . TYR B 1 92 ? -15.039 -13.57 -14.156 1 98.19 92 TYR B O 1
ATOM 3266 N N . LYS B 1 93 ? -16.906 -14.68 -13.445 1 98.06 93 LYS B N 1
ATOM 3267 C CA . LYS B 1 93 ? -16.328 -16 -13.695 1 98.06 93 LYS B CA 1
ATOM 3268 C C . LYS B 1 93 ? -16.031 -16.188 -15.18 1 98.06 93 LYS B C 1
ATOM 3270 O O . LYS B 1 93 ? -14.953 -16.672 -15.547 1 98.06 93 LYS B O 1
ATOM 3275 N N . PHE B 1 94 ? -16.953 -15.773 -15.992 1 97.38 94 PHE B N 1
ATOM 3276 C CA . PHE B 1 94 ? -16.812 -15.852 -17.438 1 97.38 94 PHE B CA 1
ATOM 3277 C C . PHE B 1 94 ? -15.594 -15.055 -17.906 1 97.38 94 PHE B C 1
ATOM 3279 O O . PHE B 1 94 ? -14.812 -15.531 -18.719 1 97.38 94 PHE B O 1
ATOM 3286 N N . PHE B 1 95 ? -15.398 -13.812 -17.391 1 96.44 95 PHE B N 1
ATOM 3287 C CA . PHE B 1 95 ? -14.258 -12.992 -17.75 1 96.44 95 PHE B CA 1
ATOM 3288 C C . PHE B 1 95 ? -12.945 -13.711 -17.469 1 96.44 95 PHE B C 1
ATOM 3290 O O . PHE B 1 95 ? -12.016 -13.664 -18.266 1 96.44 95 PHE B O 1
ATOM 3297 N N . GLU B 1 96 ? -12.82 -14.406 -16.328 1 95.88 96 GLU B N 1
ATOM 3298 C CA . GLU B 1 96 ? -11.602 -15.125 -15.961 1 95.88 96 GLU B CA 1
ATOM 3299 C C . GLU B 1 96 ? -11.359 -16.312 -16.891 1 95.88 96 GLU B C 1
ATOM 3301 O O . GLU B 1 96 ? -10.234 -16.547 -17.328 1 95.88 96 GLU B O 1
ATOM 3306 N N . LEU B 1 97 ? -12.453 -17.047 -17.156 1 94.69 97 LEU B N 1
ATOM 3307 C CA . LEU B 1 97 ? -12.328 -18.188 -18.031 1 94.69 97 LEU B CA 1
ATOM 3308 C C . LEU B 1 97 ? -11.922 -17.75 -19.438 1 94.69 97 LEU B C 1
ATOM 3310 O O . LEU B 1 97 ? -11.141 -18.453 -20.109 1 94.69 97 LEU B O 1
ATOM 3314 N N . LEU B 1 98 ? -12.492 -16.672 -19.859 1 93.31 98 LEU B N 1
ATOM 3315 C CA . LEU B 1 98 ? -12.117 -16.109 -21.156 1 93.31 98 LEU B CA 1
ATOM 3316 C C . LEU B 1 98 ? -10.633 -15.773 -21.188 1 93.31 98 LEU B C 1
ATOM 3318 O O . LEU B 1 98 ? -9.953 -16.047 -22.188 1 93.31 98 LEU B O 1
ATOM 3322 N N . CYS B 1 99 ? -10.094 -15.156 -20.141 1 93.12 99 CYS B N 1
ATOM 3323 C CA . CYS B 1 99 ? -8.672 -14.844 -20.047 1 93.12 99 CYS B CA 1
ATOM 3324 C C . CYS B 1 99 ? -7.832 -16.109 -20.156 1 93.12 99 CYS B C 1
ATOM 3326 O O . CYS B 1 99 ? -6.836 -16.125 -20.891 1 93.12 99 CYS B O 1
ATOM 3328 N N . VAL B 1 100 ? -8.219 -17.141 -19.484 1 91.88 100 VAL B N 1
ATOM 3329 C CA . VAL B 1 100 ? -7.496 -18.406 -19.5 1 91.88 100 VAL B CA 1
ATOM 3330 C C . VAL B 1 100 ? -7.473 -18.984 -20.906 1 91.88 100 VAL B C 1
ATOM 3332 O O . VAL B 1 100 ? -6.453 -19.516 -21.359 1 91.88 100 VAL B O 1
ATOM 3335 N N . LYS B 1 101 ? -8.562 -18.844 -21.578 1 89.31 101 LYS B N 1
ATOM 3336 C CA . LYS B 1 101 ? -8.688 -19.359 -22.922 1 89.31 101 LYS B CA 1
ATOM 3337 C C . LYS B 1 101 ? -7.812 -18.562 -23.906 1 89.31 101 LYS B C 1
ATOM 3339 O O . LYS B 1 101 ? -7.211 -19.141 -24.812 1 89.31 101 LYS B O 1
ATOM 3344 N N . LEU B 1 102 ? -7.766 -17.328 -23.75 1 88.19 102 LEU B N 1
ATOM 3345 C CA . LEU B 1 102 ? -7.145 -16.438 -24.719 1 88.19 102 LEU B CA 1
ATOM 3346 C C . LEU B 1 102 ? -5.637 -16.359 -24.5 1 88.19 102 LEU B C 1
ATOM 3348 O O . LEU B 1 102 ? -4.887 -16.031 -25.422 1 88.19 102 LEU B O 1
ATOM 3352 N N . GLU B 1 103 ? -5.184 -16.609 -23.281 1 88.44 103 GLU B N 1
ATOM 3353 C CA . GLU B 1 103 ? -3.756 -16.5 -22.984 1 88.44 103 GLU B CA 1
ATOM 3354 C C . GLU B 1 103 ? -3.014 -17.766 -23.391 1 88.44 103 GLU B C 1
ATOM 3356 O O . GLU B 1 103 ? -3.49 -18.875 -23.141 1 88.44 103 GLU B O 1
ATOM 3361 N N . PRO B 1 104 ? -1.876 -17.5 -24.062 1 81.5 104 PRO B N 1
ATOM 3362 C CA . PRO B 1 104 ? -1.072 -18.672 -24.406 1 81.5 104 PRO B CA 1
ATOM 3363 C C . PRO B 1 104 ? -0.518 -19.391 -23.188 1 81.5 104 PRO B C 1
ATOM 3365 O O . PRO B 1 104 ? -0.259 -18.766 -22.156 1 81.5 104 PRO B O 1
ATOM 3368 N N . GLY B 1 105 ? -0.494 -20.672 -23.203 1 77.38 105 GLY B N 1
ATOM 3369 C CA . GLY B 1 105 ? 0.037 -21.453 -22.094 1 77.38 105 GLY B CA 1
ATOM 3370 C C . GLY B 1 105 ? -0.516 -22.859 -22.047 1 77.38 105 GLY B C 1
ATOM 3371 O O . GLY B 1 105 ? -1.236 -23.297 -22.953 1 77.38 105 GLY B O 1
ATOM 3372 N N . PRO B 1 106 ? -0.099 -23.516 -21.016 1 70.81 106 PRO B N 1
ATOM 3373 C CA . PRO B 1 106 ? -0.477 -24.922 -20.906 1 70.81 106 PRO B CA 1
ATOM 3374 C C . PRO B 1 106 ? -1.987 -25.125 -20.812 1 70.81 106 PRO B C 1
ATOM 3376 O O . PRO B 1 106 ? -2.502 -26.172 -21.188 1 70.81 106 PRO B O 1
ATOM 3379 N N . LEU B 1 107 ? -2.604 -24.078 -20.391 1 71.06 107 LEU B N 1
ATOM 3380 C CA . LEU B 1 107 ? -4.039 -24.234 -20.172 1 71.06 107 LEU B CA 1
ATOM 3381 C C . LEU B 1 107 ? -4.836 -23.641 -21.328 1 71.06 107 LEU B C 1
ATOM 3383 O O . LEU B 1 107 ? -6.066 -23.672 -21.312 1 71.06 107 LEU B O 1
ATOM 3387 N N . HIS B 1 108 ? -4.262 -23.125 -22.297 1 69.44 108 HIS B N 1
ATOM 3388 C CA . HIS B 1 108 ? -4.895 -22.453 -23.422 1 69.44 108 HIS B CA 1
ATOM 3389 C C . HIS B 1 108 ? -5.934 -23.344 -24.094 1 69.44 108 HIS B C 1
ATOM 3391 O O . HIS B 1 108 ? -7.02 -22.891 -24.453 1 69.44 108 HIS B O 1
ATOM 3397 N N . ASP B 1 109 ? -5.633 -24.547 -24.188 1 67.81 109 ASP B N 1
ATOM 3398 C CA . ASP B 1 109 ? -6.562 -25.438 -24.859 1 67.81 109 ASP B CA 1
ATOM 3399 C C . ASP B 1 109 ? -7.082 -26.516 -23.922 1 67.81 109 ASP B C 1
ATOM 3401 O O . ASP B 1 109 ? -7.379 -27.641 -24.328 1 67.81 109 ASP B O 1
ATOM 3405 N N . ASN B 1 110 ? -7.113 -25.906 -22.812 1 77.44 110 ASN B N 1
ATOM 3406 C CA . ASN B 1 110 ? -7.605 -26.859 -21.812 1 77.44 110 ASN B CA 1
ATOM 3407 C C . ASN B 1 110 ? -9.094 -27.141 -22 1 77.44 110 ASN B C 1
ATOM 3409 O O . ASN B 1 110 ? -9.914 -26.219 -21.906 1 77.44 110 ASN B O 1
ATOM 3413 N N . ASP B 1 111 ? -9.484 -28.297 -22.25 1 78.5 111 ASP B N 1
ATOM 3414 C CA . ASP B 1 111 ? -10.859 -28.703 -22.531 1 78.5 111 ASP B CA 1
ATOM 3415 C C . ASP B 1 111 ? -11.789 -28.328 -21.375 1 78.5 111 ASP B C 1
ATOM 3417 O O . ASP B 1 111 ? -12.93 -27.922 -21.594 1 78.5 111 ASP B O 1
ATOM 3421 N N . PHE B 1 112 ? -11.25 -28.391 -20.266 1 79.62 112 PHE B N 1
ATOM 3422 C CA . PHE B 1 112 ? -12.07 -28.078 -19.094 1 79.62 112 PHE B CA 1
ATOM 3423 C C . PHE B 1 112 ? -12.445 -26.609 -19.062 1 79.62 112 PHE B C 1
ATOM 3425 O O . PHE B 1 112 ? -13.602 -26.25 -18.828 1 79.62 112 PHE B O 1
ATOM 3432 N N . ALA B 1 113 ? -11.484 -25.75 -19.297 1 80.25 113 ALA B N 1
ATOM 3433 C CA . ALA B 1 113 ? -11.734 -24.312 -19.281 1 80.25 113 ALA B CA 1
ATOM 3434 C C . ALA B 1 113 ? -12.727 -23.922 -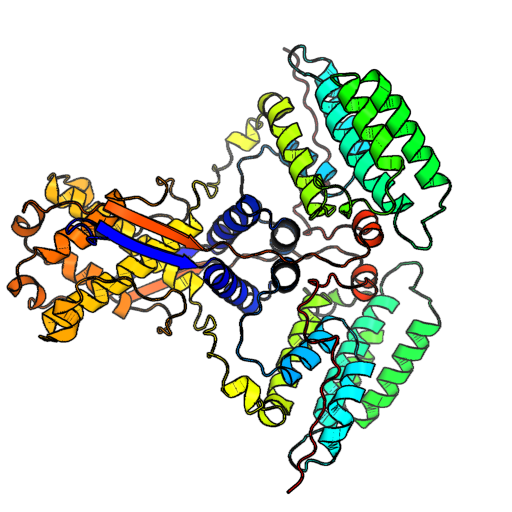20.375 1 80.25 113 ALA B C 1
ATOM 3436 O O . ALA B 1 113 ? -13.586 -23.062 -20.172 1 80.25 113 ALA B O 1
ATOM 3437 N N . VAL B 1 114 ? -12.703 -24.594 -21.469 1 84.62 114 VAL B N 1
ATOM 3438 C CA . VAL B 1 114 ? -13.602 -24.312 -22.594 1 84.62 114 VAL B CA 1
ATOM 3439 C C . VAL B 1 114 ? -15.023 -24.75 -22.234 1 84.62 114 VAL B C 1
ATOM 3441 O O . VAL B 1 114 ? -15.984 -24.031 -22.484 1 84.62 114 VAL B O 1
ATOM 3444 N N . GLU B 1 115 ? -15.078 -25.875 -21.672 1 90.25 115 GLU B N 1
ATOM 3445 C CA . GLU B 1 115 ? -16.391 -26.391 -21.281 1 90.25 115 GLU B CA 1
ATOM 3446 C C . GLU B 1 115 ? -17.047 -25.469 -20.266 1 90.25 115 GLU B C 1
ATOM 3448 O O . GLU B 1 115 ? -18.234 -25.172 -20.359 1 90.25 115 GLU B O 1
ATOM 3453 N N . GLU B 1 116 ? -16.25 -25.109 -19.266 1 91.44 116 GLU B N 1
ATOM 3454 C CA . GLU B 1 116 ? -16.766 -24.219 -18.234 1 91.44 116 GLU B CA 1
ATOM 3455 C C . GLU B 1 116 ? -17.188 -22.875 -18.844 1 91.44 116 GLU B C 1
ATOM 3457 O O . GLU B 1 116 ? -18.188 -22.281 -18.422 1 91.44 116 GLU B O 1
ATOM 3462 N N . LEU B 1 117 ? -16.453 -22.438 -19.75 1 92.12 117 LEU B N 1
ATOM 3463 C CA . LEU B 1 117 ? -16.734 -21.188 -20.438 1 92.12 117 LEU B CA 1
ATOM 3464 C C . LEU B 1 117 ? -18.062 -21.266 -21.188 1 92.12 117 LEU B C 1
ATOM 3466 O O . LEU B 1 117 ? -18.875 -20.328 -21.109 1 92.12 117 LEU B O 1
ATOM 3470 N N . VAL B 1 118 ? -18.312 -22.328 -21.828 1 91.56 118 VAL B N 1
ATOM 3471 C CA . VAL B 1 118 ? -19.547 -22.531 -22.578 1 91.56 118 VAL B CA 1
ATOM 3472 C C . VAL B 1 118 ? -20.734 -22.625 -21.609 1 91.56 118 VAL B C 1
ATOM 3474 O O . VAL B 1 118 ? -21.797 -22.062 -21.875 1 91.56 118 VAL B O 1
ATOM 3477 N N . GLU B 1 119 ? -20.5 -23.297 -20.547 1 94.88 119 GLU B N 1
ATOM 3478 C CA . GLU B 1 119 ? -21.547 -23.406 -19.531 1 94.88 119 GLU B CA 1
ATOM 3479 C C . GLU B 1 119 ? -21.922 -22.031 -18.984 1 94.88 119 GLU B C 1
ATOM 3481 O O . GLU B 1 119 ? -23.109 -21.734 -18.766 1 94.88 119 GLU B O 1
ATOM 3486 N N . CYS B 1 120 ? -20.922 -21.234 -18.688 1 95.69 120 CYS B N 1
ATOM 3487 C CA . CYS B 1 120 ? -21.172 -19.875 -18.219 1 95.69 120 CYS B CA 1
ATOM 3488 C C . CYS B 1 120 ? -22 -19.094 -19.234 1 95.69 120 CYS B C 1
ATOM 3490 O O . CYS B 1 120 ? -22.938 -18.375 -18.859 1 95.69 120 CYS B O 1
ATOM 3492 N N . LEU B 1 121 ? -21.672 -19.25 -20.469 1 95.44 121 LEU B N 1
ATOM 3493 C CA . LEU B 1 121 ? -22.375 -18.5 -21.516 1 95.44 121 LEU B CA 1
ATOM 3494 C C . LEU B 1 121 ? -23.828 -18.953 -21.625 1 95.44 121 LEU B C 1
ATOM 3496 O O . LEU B 1 121 ? -24.719 -18.125 -21.844 1 95.44 121 LEU B O 1
ATOM 3500 N N . LYS B 1 122 ? -24.031 -20.203 -21.5 1 95.88 122 LYS B N 1
ATOM 3501 C CA . LYS B 1 122 ? -25.391 -20.719 -21.516 1 95.88 122 LYS B CA 1
ATOM 3502 C C . LYS B 1 122 ? -26.219 -20.156 -20.359 1 95.88 122 LYS B C 1
ATOM 3504 O O . LYS B 1 122 ? -27.359 -19.766 -20.547 1 95.88 122 LYS B O 1
ATOM 3509 N N . ASP B 1 123 ? -25.625 -20.172 -19.25 1 96.88 123 ASP B N 1
ATOM 3510 C CA . ASP B 1 123 ? -26.297 -19.609 -18.078 1 96.88 123 ASP B CA 1
ATOM 3511 C C . ASP B 1 123 ? -26.578 -18.125 -18.281 1 96.88 123 ASP B C 1
ATOM 3513 O O . ASP B 1 123 ? -27.688 -17.656 -18 1 96.88 123 ASP B O 1
ATOM 3517 N N . LEU B 1 124 ? -25.641 -17.359 -18.719 1 97.94 124 LEU B N 1
ATOM 3518 C CA . LEU B 1 124 ? -25.734 -15.922 -18.906 1 97.94 124 LEU B CA 1
ATOM 3519 C C . LEU B 1 124 ? -26.797 -15.578 -19.938 1 97.94 124 LEU B C 1
ATOM 3521 O O . LEU B 1 124 ? -27.453 -14.531 -19.828 1 97.94 124 LEU B O 1
ATOM 3525 N N . GLU B 1 125 ? -27 -16.422 -20.859 1 97.25 125 GLU B N 1
ATOM 3526 C CA . GLU B 1 125 ? -28.062 -16.188 -21.844 1 97.25 125 GLU B CA 1
ATOM 3527 C C . GLU B 1 125 ? -29.422 -16.047 -21.172 1 97.25 125 GLU B C 1
ATOM 3529 O O . GLU B 1 125 ? -30.25 -15.234 -21.594 1 97.25 125 GLU B O 1
ATOM 3534 N N . HIS B 1 126 ? -29.609 -16.766 -20.125 1 96.69 126 HIS B N 1
ATOM 3535 C CA . HIS B 1 126 ? -30.906 -16.812 -19.438 1 96.69 126 HIS B CA 1
ATOM 3536 C C . HIS B 1 126 ? -31.016 -15.695 -18.406 1 96.69 126 HIS B C 1
ATOM 3538 O O . HIS B 1 126 ? -32.125 -15.281 -18.062 1 96.69 126 HIS B O 1
ATOM 3544 N N . ILE B 1 127 ? -29.859 -15.219 -17.906 1 97.31 127 ILE B N 1
ATOM 3545 C CA . ILE B 1 127 ? -29.969 -14.383 -16.719 1 97.31 127 ILE B CA 1
ATOM 3546 C C . ILE B 1 127 ? -29.484 -12.969 -17.031 1 97.31 127 ILE B C 1
ATOM 3548 O O . ILE B 1 127 ? -29.641 -12.055 -16.219 1 97.31 127 ILE B O 1
ATOM 3552 N N . CYS B 1 128 ? -29.031 -12.711 -18.156 1 97.06 128 CYS B N 1
ATOM 3553 C CA . CYS B 1 128 ? -28.609 -11.367 -18.547 1 97.06 128 CYS B CA 1
ATOM 3554 C C . CYS B 1 128 ? -29.781 -10.383 -18.453 1 97.06 128 CYS B C 1
ATOM 3556 O O . CYS B 1 128 ? -30.906 -10.711 -18.812 1 97.06 128 CYS B O 1
ATOM 3558 N N . PRO B 1 129 ? -29.484 -9.188 -18.031 1 96.69 129 PRO B N 1
ATOM 3559 C CA . PRO B 1 129 ? -30.547 -8.188 -17.938 1 96.69 129 PRO B CA 1
ATOM 3560 C C . PRO B 1 129 ? -31.172 -7.875 -19.297 1 96.69 129 PRO B C 1
ATOM 3562 O O . PRO B 1 129 ? -32.406 -7.691 -19.391 1 96.69 129 PRO B O 1
ATOM 3565 N N . THR B 1 130 ? -30.359 -7.738 -20.438 1 96.94 130 THR B N 1
ATOM 3566 C CA . THR B 1 130 ? -30.844 -7.484 -21.781 1 96.94 130 THR B CA 1
ATOM 3567 C C . THR B 1 130 ? -30.125 -8.383 -22.797 1 96.94 130 THR B C 1
ATOM 3569 O O . THR B 1 130 ? -29.016 -8.852 -22.547 1 96.94 130 THR B O 1
ATOM 3572 N N . PRO B 1 131 ? -30.75 -8.57 -23.859 1 96.12 131 PRO B N 1
ATOM 3573 C CA . PRO B 1 131 ? -30.094 -9.344 -24.906 1 96.12 131 PRO B CA 1
ATOM 3574 C C . PRO B 1 131 ? -28.797 -8.695 -25.391 1 96.12 131 PRO B C 1
ATOM 3576 O O . PRO B 1 131 ? -27.859 -9.398 -25.797 1 96.12 131 PRO B O 1
ATOM 3579 N N . GLU B 1 132 ? -28.781 -7.379 -25.312 1 96.94 132 GLU B N 1
ATOM 3580 C CA . GLU B 1 132 ? -27.594 -6.652 -25.719 1 96.94 132 GLU B CA 1
ATOM 3581 C C . GLU B 1 132 ? -26.406 -6.98 -24.812 1 96.94 132 GLU B C 1
ATOM 3583 O O . GLU B 1 132 ? -25.266 -7.102 -25.281 1 96.94 132 GLU B O 1
ATOM 3588 N N . ASP B 1 133 ? -26.703 -7.102 -23.547 1 96.69 133 ASP B N 1
ATOM 3589 C CA . ASP B 1 133 ? -25.672 -7.496 -22.609 1 96.69 133 ASP B CA 1
ATOM 3590 C C . ASP B 1 133 ? -25.062 -8.852 -22.984 1 96.69 133 ASP B C 1
ATOM 3592 O O . ASP B 1 133 ? -23.844 -9.016 -22.969 1 96.69 133 ASP B O 1
ATOM 3596 N N . TYR B 1 134 ? -25.938 -9.758 -23.312 1 97.5 134 TYR B N 1
ATOM 3597 C CA . TYR B 1 134 ? -25.484 -11.102 -23.688 1 97.5 134 TYR B CA 1
ATOM 3598 C C . TYR B 1 134 ? -24.672 -11.07 -24.984 1 97.5 134 TYR B C 1
ATOM 3600 O O . TYR B 1 134 ? -23.641 -11.727 -25.078 1 97.5 134 TYR B O 1
ATOM 3608 N N . ARG B 1 135 ? -25.078 -10.32 -25.953 1 96.75 135 ARG B N 1
ATOM 3609 C CA . ARG B 1 135 ? -24.375 -10.203 -27.219 1 96.75 135 ARG B CA 1
ATOM 3610 C C . ARG B 1 135 ? -22.984 -9.625 -27.016 1 96.75 135 ARG B C 1
ATOM 3612 O O . ARG B 1 135 ? -22.031 -10.055 -27.672 1 96.75 135 ARG B O 1
ATOM 3619 N N . GLN B 1 136 ? -22.906 -8.695 -26.188 1 95.31 136 GLN B N 1
ATOM 3620 C CA . GLN B 1 136 ? -21.609 -8.086 -25.891 1 95.31 136 GLN B CA 1
ATOM 3621 C C . GLN B 1 136 ? -20.641 -9.109 -25.297 1 95.31 136 GLN B C 1
ATOM 3623 O O . GLN B 1 136 ? -19.453 -9.117 -25.609 1 95.31 136 GLN B O 1
ATOM 3628 N N . LEU B 1 137 ? -21.172 -9.938 -24.391 1 96.19 137 LEU B N 1
ATOM 3629 C CA . LEU B 1 137 ? -20.344 -10.984 -23.797 1 96.19 137 LEU B CA 1
ATOM 3630 C C . LEU B 1 137 ? -19.875 -11.969 -24.859 1 96.19 137 LEU B C 1
ATOM 3632 O O . LEU B 1 137 ? -18.703 -12.367 -24.891 1 96.19 137 LEU B O 1
ATOM 3636 N N . CYS B 1 138 ? -20.781 -12.312 -25.812 1 95.5 138 CYS B N 1
ATOM 3637 C CA . CYS B 1 138 ? -20.438 -13.227 -26.906 1 95.5 138 CYS B CA 1
ATOM 3638 C C . CYS B 1 138 ? -19.375 -12.617 -27.797 1 95.5 138 CYS B C 1
ATOM 3640 O O . CYS B 1 138 ? -18.484 -13.328 -28.297 1 95.5 138 CYS B O 1
ATOM 3642 N N . ALA B 1 139 ? -19.438 -11.367 -27.984 1 94.62 139 ALA B N 1
ATOM 3643 C CA . ALA B 1 139 ? -18.484 -10.672 -28.844 1 94.62 139 ALA B CA 1
ATOM 3644 C C . ALA B 1 139 ? -17.078 -10.75 -28.297 1 94.62 139 ALA B C 1
ATOM 3646 O O . ALA B 1 139 ? -16.094 -10.75 -29.047 1 94.62 139 ALA B O 1
ATOM 3647 N N . LEU B 1 140 ? -16.891 -10.891 -27.016 1 94.31 140 LEU B N 1
ATOM 3648 C CA . LEU B 1 140 ? -15.578 -10.945 -26.391 1 94.31 140 LEU B CA 1
ATOM 3649 C C . LEU B 1 140 ? -14.836 -12.219 -26.797 1 94.31 140 LEU B C 1
ATOM 3651 O O . LEU B 1 140 ? -13.609 -12.266 -26.734 1 94.31 140 LEU B O 1
ATOM 3655 N N . LEU B 1 141 ? -15.555 -13.258 -27.219 1 91.25 141 LEU B N 1
ATOM 3656 C CA . LEU B 1 141 ? -14.984 -14.539 -27.609 1 91.25 141 LEU B CA 1
ATOM 3657 C C . LEU B 1 141 ? -14.148 -14.398 -28.891 1 91.25 141 LEU B C 1
ATOM 3659 O O . LEU B 1 141 ? -13.328 -15.258 -29.188 1 91.25 141 LEU B O 1
ATOM 3663 N N . THR B 1 142 ? -14.359 -13.328 -29.562 1 90.88 142 THR B N 1
ATOM 3664 C CA . THR B 1 142 ? -13.695 -13.156 -30.859 1 90.88 142 THR B CA 1
ATOM 3665 C C . THR B 1 142 ? -12.398 -12.375 -30.688 1 90.88 142 THR B C 1
ATOM 3667 O O . THR B 1 142 ? -11.648 -12.195 -31.656 1 90.88 142 THR B O 1
ATOM 3670 N N . LEU B 1 143 ? -12.148 -11.93 -29.516 1 90.62 143 LEU B N 1
ATOM 3671 C CA . LEU B 1 143 ? -10.945 -11.133 -29.266 1 90.62 143 LEU B CA 1
ATOM 3672 C C . LEU B 1 143 ? -9.711 -12.023 -29.188 1 90.62 143 LEU B C 1
ATOM 3674 O O . LEU B 1 143 ? -9.781 -13.148 -28.688 1 90.62 143 LEU B O 1
ATOM 3678 N N . PRO B 1 144 ? -8.578 -11.477 -29.672 1 86.5 144 PRO B N 1
ATOM 3679 C CA . PRO B 1 144 ? -7.328 -12.203 -29.438 1 86.5 144 PRO B CA 1
ATOM 3680 C C . PRO B 1 144 ? -6.863 -12.125 -27.984 1 86.5 144 PRO B C 1
ATOM 3682 O O . PRO B 1 144 ? -6.336 -13.102 -27.453 1 86.5 144 PRO B O 1
ATOM 3685 N N . LYS B 1 145 ? -7 -10.922 -27.406 1 84.62 145 LYS B N 1
ATOM 3686 C CA . LYS B 1 145 ? -6.699 -10.672 -26 1 84.62 145 LYS B CA 1
ATOM 3687 C C . LYS B 1 145 ? -7.781 -9.82 -25.359 1 84.62 145 LYS B C 1
ATOM 3689 O O . LYS B 1 145 ? -8.344 -8.93 -26 1 84.62 145 LYS B O 1
ATOM 3694 N N . LEU B 1 146 ? -8.023 -10.109 -24.094 1 86.81 146 LEU B N 1
ATOM 3695 C CA . LEU B 1 146 ? -9.062 -9.375 -23.391 1 86.81 146 LEU B CA 1
ATOM 3696 C C . LEU B 1 146 ? -8.742 -7.879 -23.359 1 86.81 146 LEU B C 1
ATOM 3698 O O . LEU B 1 146 ? -9.648 -7.047 -23.484 1 86.81 146 LEU B O 1
ATOM 3702 N N . SER B 1 147 ? -7.438 -7.535 -23.266 1 85.31 147 SER B N 1
ATOM 3703 C CA . SER B 1 147 ? -7.012 -6.145 -23.141 1 85.31 147 SER B CA 1
ATOM 3704 C C . SER B 1 147 ? -7.211 -5.387 -24.453 1 85.31 147 SER B C 1
ATOM 3706 O O . SER B 1 147 ? -7.078 -4.164 -24.5 1 85.31 147 SER B O 1
ATOM 3708 N N . ASP B 1 148 ? -7.547 -6 -25.484 1 87.56 148 ASP B N 1
ATOM 3709 C CA . ASP B 1 148 ? -7.793 -5.359 -26.766 1 87.56 148 ASP B CA 1
ATOM 3710 C C . ASP B 1 148 ? -9.148 -4.648 -26.781 1 87.56 148 ASP B C 1
ATOM 3712 O O . ASP B 1 148 ? -9.406 -3.816 -27.656 1 87.56 148 ASP B O 1
ATOM 3716 N N . HIS B 1 149 ? -9.953 -5.078 -25.859 1 89.81 149 HIS B N 1
ATOM 3717 C CA . HIS B 1 149 ? -11.211 -4.359 -25.688 1 89.81 149 HIS B CA 1
ATOM 3718 C C . HIS B 1 149 ? -11.031 -3.129 -24.812 1 89.81 149 HIS B C 1
ATOM 3720 O O . HIS B 1 149 ? -10.312 -3.176 -23.812 1 89.81 149 HIS B O 1
ATOM 3726 N N . ASP B 1 150 ? -11.68 -2.066 -25.125 1 87.62 150 ASP B N 1
ATOM 3727 C CA . ASP B 1 150 ? -11.516 -0.775 -24.469 1 87.62 150 ASP B CA 1
ATOM 3728 C C . ASP B 1 150 ? -11.867 -0.868 -22.984 1 87.62 150 ASP B C 1
ATOM 3730 O O . ASP B 1 150 ? -11.227 -0.235 -22.141 1 87.62 150 ASP B O 1
ATOM 3734 N N . ASP B 1 151 ? -12.82 -1.719 -22.688 1 88.56 151 ASP B N 1
ATOM 3735 C CA . ASP B 1 151 ? -13.312 -1.832 -21.328 1 88.56 151 ASP B CA 1
ATOM 3736 C C . ASP B 1 151 ? -12.352 -2.654 -20.469 1 88.56 151 ASP B C 1
ATOM 3738 O O . ASP B 1 151 ? -12.453 -2.645 -19.234 1 88.56 151 ASP B O 1
ATOM 3742 N N . PHE B 1 152 ? -11.359 -3.285 -21.188 1 91.31 152 PHE B N 1
ATOM 3743 C CA . PHE B 1 152 ? -10.516 -4.215 -20.453 1 91.31 152 PHE B CA 1
ATOM 3744 C C . PHE B 1 152 ? -9.047 -3.844 -20.594 1 91.31 152 PHE B C 1
ATOM 3746 O O . PHE B 1 152 ? -8.172 -4.695 -20.438 1 91.31 152 PHE B O 1
ATOM 3753 N N . LYS B 1 153 ? -8.789 -2.613 -20.891 1 87.44 153 LYS B N 1
ATOM 3754 C CA . LYS B 1 153 ? -7.426 -2.164 -21.141 1 87.44 153 LYS B CA 1
ATOM 3755 C C . LYS B 1 153 ? -6.535 -2.436 -19.922 1 87.44 153 LYS B C 1
ATOM 3757 O O . LYS B 1 153 ? -5.387 -2.855 -20.078 1 87.44 153 LYS B O 1
ATOM 3762 N N . SER B 1 154 ? -7.078 -2.229 -18.719 1 89.25 154 SER B N 1
ATOM 3763 C CA . SER B 1 154 ? -6.309 -2.43 -17.484 1 89.25 154 SER B CA 1
ATOM 3764 C C . SER B 1 154 ? -6.895 -3.559 -16.656 1 89.25 154 SER B C 1
ATOM 3766 O O . SER B 1 154 ? -6.828 -3.521 -15.422 1 89.25 154 SER B O 1
ATOM 3768 N N . TRP B 1 155 ? -7.398 -4.496 -17.406 1 93.5 155 TRP B N 1
ATOM 3769 C CA . TRP B 1 155 ? -8.055 -5.605 -16.719 1 93.5 155 TRP B CA 1
ATOM 3770 C C . TRP B 1 155 ? -7.031 -6.492 -16.016 1 93.5 155 TRP B C 1
ATOM 3772 O O . TRP B 1 155 ? -5.969 -6.781 -16.578 1 93.5 155 TRP B O 1
ATOM 3782 N N . ASN B 1 156 ? -7.25 -6.902 -14.883 1 95.94 156 ASN B N 1
ATOM 3783 C CA . ASN B 1 156 ? -6.574 -7.961 -14.141 1 95.94 156 ASN B CA 1
ATOM 3784 C C . ASN B 1 156 ? -7.516 -8.641 -13.148 1 95.94 156 ASN B C 1
ATOM 3786 O O . ASN B 1 156 ? -8.562 -8.086 -12.805 1 95.94 156 ASN B O 1
ATOM 3790 N N . PRO B 1 157 ? -7.242 -9.805 -12.742 1 97 157 PRO B N 1
ATOM 3791 C CA . PRO B 1 157 ? -8.172 -10.562 -11.898 1 97 157 PRO B CA 1
ATOM 3792 C C . PRO B 1 157 ? -8.508 -9.836 -10.594 1 97 157 PRO B C 1
ATOM 3794 O O . PRO B 1 157 ? -9.648 -9.875 -10.141 1 97 157 PRO B O 1
ATOM 3797 N N . SER B 1 158 ? -7.539 -9.18 -9.984 1 97.94 158 SER B N 1
ATOM 3798 C CA . SER B 1 158 ? -7.785 -8.484 -8.727 1 97.94 158 SER B CA 1
ATOM 3799 C C . SER B 1 158 ? -8.812 -7.371 -8.898 1 97.94 158 SER B C 1
ATOM 3801 O O . SER B 1 158 ? -9.742 -7.25 -8.094 1 97.94 158 SER B O 1
ATOM 3803 N N . ALA B 1 159 ? -8.625 -6.594 -9.922 1 97.44 159 ALA B N 1
ATOM 3804 C CA . ALA B 1 159 ? -9.547 -5.496 -10.195 1 97.44 159 ALA B CA 1
ATOM 3805 C C . ALA B 1 159 ? -10.945 -6.023 -10.508 1 97.44 159 ALA B C 1
ATOM 3807 O O . ALA B 1 159 ? -11.945 -5.477 -10.031 1 97.44 159 ALA B O 1
ATOM 3808 N N . ALA B 1 160 ? -11.016 -7.059 -11.336 1 97.81 160 ALA B N 1
ATOM 3809 C CA . ALA B 1 160 ? -12.297 -7.641 -11.727 1 97.81 160 ALA B CA 1
ATOM 3810 C C . ALA B 1 160 ? -13.039 -8.203 -10.516 1 97.81 160 ALA B C 1
ATOM 3812 O O . ALA B 1 160 ? -14.242 -7.992 -10.367 1 97.81 160 ALA B O 1
ATOM 3813 N N . ARG B 1 161 ? -12.312 -8.914 -9.695 1 98.69 161 ARG B N 1
ATOM 3814 C CA . ARG B 1 161 ? -12.906 -9.516 -8.508 1 98.69 161 ARG B CA 1
ATOM 3815 C C . ARG B 1 161 ? -13.406 -8.438 -7.543 1 98.69 161 ARG B C 1
ATOM 3817 O O . ARG B 1 161 ? -14.492 -8.57 -6.973 1 98.69 161 ARG B O 1
ATOM 3824 N N . CYS B 1 162 ? -12.633 -7.398 -7.348 1 98.44 162 CYS B N 1
ATOM 3825 C CA . CYS B 1 162 ? -13.062 -6.289 -6.504 1 98.44 162 CYS B CA 1
ATOM 3826 C C . CYS B 1 162 ? -14.312 -5.621 -7.074 1 98.44 162 CYS B C 1
ATOM 3828 O O . CYS B 1 162 ? -15.234 -5.281 -6.328 1 98.44 162 CYS B O 1
ATOM 3830 N N . GLU B 1 163 ? -14.32 -5.41 -8.375 1 98.06 163 GLU B N 1
ATOM 3831 C CA . GLU B 1 163 ? -15.484 -4.816 -9.023 1 98.06 163 GLU B CA 1
ATOM 3832 C C . GLU B 1 163 ? -16.719 -5.672 -8.82 1 98.06 163 GLU B C 1
ATOM 3834 O O . GLU B 1 163 ? -17.812 -5.152 -8.547 1 98.06 163 GLU B O 1
ATOM 3839 N N . CYS B 1 164 ? -16.547 -6.938 -8.992 1 98.62 164 CYS B N 1
ATOM 3840 C CA . CYS B 1 164 ? -17.672 -7.848 -8.773 1 98.62 164 CYS B CA 1
ATOM 3841 C C . CYS B 1 164 ? -18.219 -7.699 -7.359 1 98.62 164 CYS B C 1
ATOM 3843 O O . CYS B 1 164 ? -19.438 -7.574 -7.176 1 98.62 164 CYS B O 1
ATOM 3845 N N . PHE B 1 165 ? -17.375 -7.695 -6.391 1 98.62 165 PHE B N 1
ATOM 3846 C CA . PHE B 1 165 ? -17.812 -7.582 -5.008 1 98.62 165 PHE B CA 1
ATOM 3847 C C . PHE B 1 165 ? -18.578 -6.281 -4.789 1 98.62 165 PHE B C 1
ATOM 3849 O O . PHE B 1 165 ? -19.578 -6.254 -4.07 1 98.62 165 PHE B O 1
ATOM 3856 N N . HIS B 1 166 ? -18.078 -5.199 -5.324 1 98 166 HIS B N 1
ATOM 3857 C CA . HIS B 1 166 ? -18.75 -3.92 -5.168 1 98 166 HIS B CA 1
ATOM 3858 C C . HIS B 1 166 ? -20.188 -3.99 -5.699 1 98 166 HIS B C 1
ATOM 3860 O O . HIS B 1 166 ? -21.109 -3.443 -5.09 1 98 166 HIS B O 1
ATOM 3866 N N . LYS B 1 167 ? -20.359 -4.633 -6.836 1 98 167 LYS B N 1
ATOM 3867 C CA . LYS B 1 167 ? -21.688 -4.812 -7.391 1 98 167 LYS B CA 1
ATOM 3868 C C . LYS B 1 167 ? -22.562 -5.688 -6.484 1 98 167 LYS B C 1
ATOM 3870 O O . LYS B 1 167 ? -23.734 -5.387 -6.254 1 98 167 LYS B O 1
ATOM 3875 N N . ILE B 1 168 ? -21.969 -6.711 -5.98 1 97.94 168 ILE B N 1
ATOM 3876 C CA . ILE B 1 168 ? -22.656 -7.664 -5.113 1 97.94 168 ILE B CA 1
ATOM 3877 C C . ILE B 1 168 ? -23.062 -6.977 -3.811 1 97.94 168 ILE B C 1
ATOM 3879 O O . ILE B 1 168 ? -24.141 -7.242 -3.27 1 97.94 168 ILE B O 1
ATOM 3883 N N . LEU B 1 169 ? -22.172 -6.148 -3.295 1 97.12 169 LEU B N 1
ATOM 3884 C CA . LEU B 1 169 ? -22.422 -5.426 -2.053 1 97.12 169 LEU B CA 1
ATOM 3885 C C . LEU B 1 169 ? -23.703 -4.609 -2.145 1 97.12 169 LEU B C 1
ATOM 3887 O O . LEU B 1 169 ? -24.516 -4.602 -1.207 1 97.12 169 LEU B O 1
ATOM 3891 N N . THR B 1 170 ? -23.922 -3.973 -3.23 1 95.44 170 THR B N 1
ATOM 3892 C CA . THR B 1 170 ? -25.109 -3.146 -3.438 1 95.44 170 THR B CA 1
ATOM 3893 C C . THR B 1 170 ? -26.359 -4.004 -3.473 1 95.44 170 THR B C 1
ATOM 3895 O O . THR B 1 170 ? -27.453 -3.545 -3.096 1 95.44 170 THR B O 1
ATOM 3898 N N . LEU B 1 171 ? -26.219 -5.242 -3.824 1 94.69 171 LEU B N 1
ATOM 3899 C CA . LEU B 1 171 ? -27.359 -6.129 -4.031 1 94.69 171 LEU B CA 1
ATOM 3900 C C . LEU B 1 171 ? -27.75 -6.82 -2.73 1 94.69 171 LEU B C 1
ATOM 3902 O O . LEU B 1 171 ? -28.922 -7.098 -2.498 1 94.69 171 LEU B O 1
ATOM 3906 N N . CYS B 1 172 ? -26.766 -7.066 -1.823 1 92.62 172 CYS B N 1
ATOM 3907 C CA . CYS B 1 172 ? -27.172 -8.008 -0.785 1 92.62 172 CYS B CA 1
ATOM 3908 C C . CYS B 1 172 ? -26.641 -7.582 0.576 1 92.62 172 CYS B C 1
ATOM 3910 O O . CYS B 1 172 ? -26.828 -8.281 1.571 1 92.62 172 CYS B O 1
ATOM 3912 N N . ALA B 1 173 ? -25.984 -6.457 0.666 1 93.88 173 ALA B N 1
ATOM 3913 C CA . ALA B 1 173 ? -25.438 -6.023 1.949 1 93.88 173 ALA B CA 1
ATOM 3914 C C . ALA B 1 173 ? -26.531 -5.906 3.002 1 93.88 173 ALA B C 1
ATOM 3916 O O . ALA B 1 173 ? -26.344 -6.293 4.156 1 93.88 173 ALA B O 1
ATOM 3917 N N . HIS B 1 174 ? -27.719 -5.371 2.639 1 94.75 174 HIS B N 1
ATOM 3918 C CA . HIS B 1 174 ? -28.828 -5.141 3.559 1 94.75 174 HIS B CA 1
ATOM 3919 C C . HIS B 1 174 ? -29.422 -6.461 4.043 1 94.75 174 HIS B C 1
ATOM 3921 O O . HIS B 1 174 ? -30.094 -6.5 5.074 1 94.75 174 HIS B O 1
ATOM 3927 N N . LEU B 1 175 ? -29.141 -7.559 3.324 1 95.75 175 LEU B N 1
ATOM 3928 C CA . LEU B 1 175 ? -29.672 -8.875 3.66 1 95.75 175 LEU B CA 1
ATOM 3929 C C . LEU B 1 175 ? -28.719 -9.633 4.566 1 95.75 175 LEU B C 1
ATOM 3931 O O . LEU B 1 175 ? -29.062 -10.703 5.078 1 95.75 175 LEU B O 1
ATOM 3935 N N . LEU B 1 176 ? -27.562 -9.031 4.82 1 95.25 176 LEU B N 1
ATOM 3936 C CA . LEU B 1 176 ? -26.547 -9.656 5.645 1 95.25 176 LEU B CA 1
ATOM 3937 C C . LEU B 1 176 ? -26.078 -8.719 6.758 1 95.25 176 LEU B C 1
ATOM 3939 O O . LEU B 1 176 ? -24.891 -8.406 6.863 1 95.25 176 LEU B O 1
ATOM 3943 N N . PRO B 1 177 ? -27 -8.375 7.598 1 93 177 PRO B N 1
ATOM 3944 C CA . PRO B 1 177 ? -26.672 -7.449 8.688 1 93 177 PRO B CA 1
ATOM 3945 C C . PRO B 1 177 ? -25.812 -8.102 9.773 1 93 177 PRO B C 1
ATOM 3947 O O . PRO B 1 177 ? -25.75 -9.336 9.859 1 93 177 PRO B O 1
ATOM 3950 N N . PRO B 1 178 ? -25.109 -7.227 10.516 1 92.38 178 PRO B N 1
ATOM 3951 C CA . PRO B 1 178 ? -24.359 -7.793 11.641 1 92.38 178 PRO B CA 1
ATOM 3952 C C . PRO B 1 178 ? -25.266 -8.438 12.688 1 92.38 178 PRO B C 1
ATOM 3954 O O . PRO B 1 178 ? -26.375 -7.949 12.93 1 92.38 178 PRO B O 1
ATOM 3957 N N . THR B 1 179 ? -24.75 -9.508 13.234 1 91 179 THR B N 1
ATOM 3958 C CA . THR B 1 179 ? -25.469 -10.164 14.32 1 91 179 THR B CA 1
ATOM 3959 C C . THR B 1 179 ? -25.391 -9.328 15.594 1 91 179 THR B C 1
ATOM 3961 O O . THR B 1 179 ? -24.625 -8.367 15.672 1 91 179 THR B O 1
ATOM 3964 N N . ALA B 1 180 ? -26.203 -9.75 16.516 1 89.38 180 ALA B N 1
ATOM 3965 C CA . ALA B 1 180 ? -26.203 -9.07 17.812 1 89.38 180 ALA B CA 1
ATOM 3966 C C . ALA B 1 180 ? -24.828 -9.141 18.469 1 89.38 180 ALA B C 1
ATOM 3968 O O . ALA B 1 180 ? -24.359 -8.172 19.062 1 89.38 180 ALA B O 1
ATOM 3969 N N . LYS B 1 181 ? -24.281 -10.203 18.297 1 89 181 LYS B N 1
ATOM 3970 C CA . LYS B 1 181 ? -22.938 -10.406 18.844 1 89 181 LYS B CA 1
ATOM 3971 C C . LYS B 1 181 ? -21.922 -9.469 18.203 1 89 181 LYS B C 1
ATOM 3973 O O . LYS B 1 181 ? -21.062 -8.906 18.875 1 89 181 LYS B O 1
ATOM 3978 N N . GLU B 1 182 ? -22.047 -9.281 16.906 1 88.88 182 GLU B N 1
ATOM 3979 C CA . GLU B 1 182 ? -21.156 -8.406 16.156 1 88.88 182 GLU B CA 1
ATOM 3980 C C . GLU B 1 182 ? -21.391 -6.941 16.531 1 88.88 182 GLU B C 1
ATOM 3982 O O . GLU B 1 182 ? -20.438 -6.156 16.594 1 88.88 182 GLU B O 1
ATOM 3987 N N . LYS B 1 183 ? -22.609 -6.668 16.797 1 87.12 183 LYS B N 1
ATOM 3988 C CA . LYS B 1 183 ? -22.969 -5.297 17.156 1 87.12 183 LYS B CA 1
ATOM 3989 C C . LYS B 1 183 ? -22.422 -4.938 18.531 1 87.12 183 LYS B C 1
ATOM 3991 O O . LYS B 1 183 ? -22.156 -3.768 18.812 1 87.12 183 LYS B O 1
ATOM 3996 N N . SER B 1 184 ? -22.297 -5.91 19.344 1 87.31 184 SER B N 1
ATOM 3997 C CA . SER B 1 184 ? -21.812 -5.68 20.703 1 87.31 184 SER B CA 1
ATOM 3998 C C . SER B 1 184 ? -20.312 -5.477 20.719 1 87.31 184 SER B C 1
ATOM 4000 O O . SER B 1 184 ? -19.766 -4.93 21.688 1 87.31 184 SER B O 1
ATOM 4002 N N . ARG B 1 185 ? -19.797 -5.848 19.609 1 82.69 185 ARG B N 1
ATOM 4003 C CA . ARG B 1 185 ? -18.375 -5.613 19.5 1 82.69 185 ARG B CA 1
ATOM 4004 C C . ARG B 1 185 ? -18.078 -4.141 19.219 1 82.69 185 ARG B C 1
ATOM 4006 O O . ARG B 1 185 ? -18.906 -3.438 18.641 1 82.69 185 ARG B O 1
ATOM 4013 N N . GLN B 1 186 ? -17.094 -3.627 19.812 1 77.31 186 GLN B N 1
ATOM 4014 C CA . GLN B 1 186 ? -16.719 -2.24 19.578 1 77.31 186 GLN B CA 1
ATOM 4015 C C . GLN B 1 186 ? -16.641 -1.949 18.078 1 77.31 186 GLN B C 1
ATOM 4017 O O . GLN B 1 186 ? -16 -2.691 17.328 1 77.31 186 GLN B O 1
ATOM 4022 N N . LYS B 1 187 ? -17.391 -0.958 17.703 1 78.5 187 LYS B N 1
ATOM 4023 C CA . LYS B 1 187 ? -17.391 -0.557 16.312 1 78.5 187 LYS B CA 1
ATOM 4024 C C . LYS B 1 187 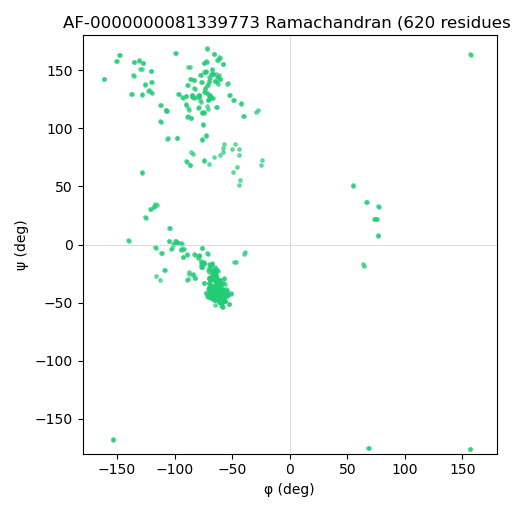? -16.031 -0.041 15.867 1 78.5 187 LYS B C 1
ATOM 4026 O O . LYS B 1 187 ? -15.445 0.821 16.531 1 78.5 187 LYS B O 1
ATOM 4031 N N . GLU B 1 188 ? -15.531 -0.748 14.93 1 83.25 188 GLU B N 1
ATOM 4032 C CA . GLU B 1 188 ? -14.25 -0.286 14.398 1 83.25 188 GLU B CA 1
ATOM 4033 C C . GLU B 1 188 ? -14.453 0.778 13.328 1 83.25 188 GLU B C 1
ATOM 4035 O O . GLU B 1 188 ? -15.289 0.614 12.43 1 83.25 188 GLU B O 1
ATOM 4040 N N . GLU B 1 189 ? -13.781 1.893 13.445 1 93.06 189 GLU B N 1
ATOM 4041 C CA . GLU B 1 189 ? -13.844 2.963 12.453 1 93.06 189 GLU B CA 1
ATOM 4042 C C . GLU B 1 189 ? -13.094 2.578 11.18 1 93.06 189 GLU B C 1
ATOM 4044 O O . GLU B 1 189 ? -12.219 1.71 11.211 1 93.06 189 GLU B O 1
ATOM 4049 N N . HIS B 1 190 ? -13.555 3.08 10.047 1 96.88 190 HIS B N 1
ATOM 4050 C CA . HIS B 1 190 ? -12.867 2.867 8.781 1 96.88 190 HIS B CA 1
ATOM 4051 C C . HIS B 1 190 ? -12.609 4.188 8.062 1 96.88 190 HIS B C 1
ATOM 4053 O O . HIS B 1 190 ? -13.211 5.211 8.406 1 96.88 190 HIS B O 1
ATOM 4059 N N . SER B 1 191 ? -11.656 4.188 7.246 1 98.38 191 SER B N 1
ATOM 4060 C CA . SER B 1 191 ? -11.242 5.383 6.512 1 98.38 191 SER B CA 1
ATOM 4061 C C . SER B 1 191 ? -12.242 5.723 5.41 1 98.38 191 SER B C 1
ATOM 4063 O O . SER B 1 191 ? -12.734 4.832 4.715 1 98.38 191 SER B O 1
ATOM 4065 N N . GLN B 1 192 ? -12.586 6.938 5.297 1 97.5 192 GLN B N 1
ATOM 4066 C CA . GLN B 1 192 ? -13.508 7.414 4.266 1 97.5 192 GLN B CA 1
ATOM 4067 C C . GLN B 1 192 ? -13.164 8.844 3.846 1 97.5 192 GLN B C 1
ATOM 4069 O O . GLN B 1 192 ? -12.383 9.523 4.512 1 97.5 192 GLN B O 1
ATOM 4074 N N . ASN B 1 193 ? -13.672 9.281 2.707 1 97.69 193 ASN B N 1
ATOM 4075 C CA . ASN B 1 193 ? -13.586 10.648 2.215 1 97.69 193 ASN B CA 1
ATOM 4076 C C . ASN B 1 193 ? -12.148 11.039 1.875 1 97.69 193 ASN B C 1
ATOM 4078 O O . ASN B 1 193 ? -11.727 12.164 2.135 1 97.69 193 ASN B O 1
ATOM 4082 N N . ASP B 1 194 ? -11.414 10.078 1.352 1 98 194 ASP B N 1
ATOM 4083 C CA . ASP B 1 194 ? -10.031 10.312 0.929 1 98 194 ASP B CA 1
ATOM 4084 C C . ASP B 1 194 ? -9.203 10.883 2.072 1 98 194 ASP B C 1
ATOM 4086 O O . ASP B 1 194 ? -8.539 11.914 1.913 1 98 194 ASP B O 1
ATOM 4090 N N . ARG B 1 195 ? -9.297 10.195 3.197 1 98.56 195 ARG B N 1
ATOM 4091 C CA . ARG B 1 195 ? -8.727 10.633 4.465 1 98.56 195 ARG B CA 1
ATOM 4092 C C . ARG B 1 195 ? -7.215 10.789 4.359 1 98.56 195 ARG B C 1
ATOM 4094 O O . ARG B 1 195 ? -6.641 11.734 4.906 1 98.56 195 ARG B O 1
ATOM 4101 N N . LEU B 1 196 ? -6.52 9.867 3.658 1 98.81 196 LEU B N 1
ATOM 4102 C CA . LEU B 1 196 ? -5.066 9.93 3.521 1 98.81 196 LEU B CA 1
ATOM 4103 C C . LEU B 1 196 ? -4.641 11.234 2.857 1 98.81 196 LEU B C 1
ATOM 4105 O O . LEU B 1 196 ? -3.787 11.953 3.383 1 98.81 196 LEU B O 1
ATOM 4109 N N . LEU B 1 197 ? -5.242 11.531 1.719 1 98.44 197 LEU B N 1
ATOM 4110 C CA . LEU B 1 197 ? -4.887 12.742 0.989 1 98.44 197 LEU B CA 1
ATOM 4111 C C . LEU B 1 197 ? -5.168 13.984 1.829 1 98.44 197 LEU B C 1
ATOM 4113 O O . LEU B 1 197 ? -4.375 14.93 1.838 1 98.44 197 LEU B O 1
ATOM 4117 N N . GLY B 1 198 ? -6.32 13.969 2.488 1 98.25 198 GLY B N 1
ATOM 4118 C CA . GLY B 1 198 ? -6.66 15.086 3.361 1 98.25 198 GLY B CA 1
ATOM 4119 C C . GLY B 1 198 ? -5.637 15.312 4.457 1 98.25 198 GLY B C 1
ATOM 4120 O O . GLY B 1 198 ? -5.219 16.453 4.695 1 98.25 198 GLY B O 1
ATOM 4121 N N . LEU B 1 199 ? -5.227 14.227 5.086 1 98.56 199 LEU B N 1
ATOM 4122 C CA . LEU B 1 199 ? -4.285 14.344 6.195 1 98.56 199 LEU B CA 1
ATOM 4123 C C . LEU B 1 199 ? -2.9 14.742 5.699 1 98.56 199 LEU B C 1
ATOM 4125 O O . LEU B 1 199 ? -2.193 15.5 6.359 1 98.56 199 LEU B O 1
ATOM 4129 N N . LEU B 1 200 ? -2.504 14.211 4.566 1 98.69 200 LEU B N 1
ATOM 4130 C CA . LEU B 1 200 ? -1.212 14.586 4.004 1 98.69 200 LEU B CA 1
ATOM 4131 C C . LEU B 1 200 ? -1.178 16.078 3.674 1 98.69 200 LEU B C 1
ATOM 4133 O O . LEU B 1 200 ? -0.202 16.766 3.984 1 98.69 200 LEU B O 1
ATOM 4137 N N . ALA B 1 201 ? -2.205 16.578 3.049 1 98.44 201 ALA B N 1
ATOM 4138 C CA . ALA B 1 201 ? -2.291 18 2.74 1 98.44 201 ALA B CA 1
ATOM 4139 C C . ALA B 1 201 ? -2.238 18.844 4.012 1 98.44 201 ALA B C 1
ATOM 4141 O O . ALA B 1 201 ? -1.478 19.797 4.094 1 98.44 201 ALA B O 1
ATOM 4142 N N . LYS B 1 202 ? -3.031 18.453 4.941 1 98.31 202 LYS B N 1
ATOM 4143 C CA . LYS B 1 202 ? -3.084 19.188 6.207 1 98.31 202 LYS B CA 1
ATOM 4144 C C . LYS B 1 202 ? -1.74 19.141 6.926 1 98.31 202 LYS B C 1
ATOM 4146 O O . LYS B 1 202 ? -1.354 20.094 7.602 1 98.31 202 LYS B O 1
ATOM 4151 N N . GLY B 1 203 ? -1.073 17.953 6.785 1 98.44 203 GLY B N 1
ATOM 4152 C CA . GLY B 1 203 ? 0.284 17.875 7.305 1 98.44 203 GLY B CA 1
ATOM 4153 C C . GLY B 1 203 ? 1.219 18.891 6.66 1 98.44 203 GLY B C 1
ATOM 4154 O O . GLY B 1 203 ? 2.031 19.516 7.344 1 98.44 203 GLY B O 1
ATOM 4155 N N . GLN B 1 204 ? 1.109 19.031 5.367 1 98.31 204 GLN B N 1
ATOM 4156 C CA . GLN B 1 204 ? 1.907 20.016 4.656 1 98.31 204 GLN B CA 1
ATOM 4157 C C . GLN B 1 204 ? 1.529 21.438 5.078 1 98.31 204 GLN B C 1
ATOM 4159 O O . GLN B 1 204 ? 2.396 22.312 5.215 1 98.31 204 GLN B O 1
ATOM 4164 N N . PHE B 1 205 ? 0.222 21.688 5.25 1 98.25 205 PHE B N 1
ATOM 4165 C CA . PHE B 1 205 ? -0.226 22.984 5.75 1 98.25 205 PHE B CA 1
ATOM 4166 C C . PHE B 1 205 ? 0.384 23.266 7.117 1 98.25 205 PHE B C 1
ATOM 4168 O O . PHE B 1 205 ? 0.851 24.391 7.371 1 98.25 205 PHE B O 1
ATOM 4175 N N . TYR B 1 206 ? 0.356 22.266 7.98 1 98.31 206 TYR B N 1
ATOM 4176 C CA . TYR B 1 206 ? 0.912 22.406 9.32 1 98.31 206 TYR B CA 1
ATOM 4177 C C . TYR B 1 206 ? 2.377 22.828 9.266 1 98.31 206 TYR B C 1
ATOM 4179 O O . TYR B 1 206 ? 2.799 23.734 9.977 1 98.31 206 TYR B O 1
ATOM 4187 N N . GLU B 1 207 ? 3.139 22.141 8.453 1 97.94 207 GLU B N 1
ATOM 4188 C CA . GLU B 1 207 ? 4.551 22.469 8.289 1 97.94 207 GLU B CA 1
ATOM 4189 C C . GLU B 1 207 ? 4.723 23.906 7.809 1 97.94 207 GLU B C 1
ATOM 4191 O O . GLU B 1 207 ? 5.617 24.625 8.273 1 97.94 207 GLU B O 1
ATOM 4196 N N . GLY B 1 208 ? 3.889 24.266 6.867 1 97.25 208 GLY B N 1
ATOM 4197 C CA . GLY B 1 208 ? 3.914 25.641 6.391 1 97.25 208 GLY B CA 1
ATOM 4198 C C . GLY B 1 208 ? 3.631 26.656 7.48 1 97.25 208 GLY B C 1
ATOM 4199 O O . GLY B 1 208 ? 4.273 27.703 7.543 1 97.25 208 GLY B O 1
ATOM 4200 N N . CYS B 1 209 ? 2.689 26.406 8.312 1 97.75 209 CYS B N 1
ATOM 4201 C CA . CYS B 1 209 ? 2.348 27.281 9.422 1 97.75 209 CYS B CA 1
ATOM 4202 C C . CYS B 1 209 ? 3.51 27.406 10.398 1 97.75 209 CYS B C 1
ATOM 4204 O O . CYS B 1 209 ? 3.838 28.5 10.852 1 97.75 209 CYS B O 1
ATOM 4206 N N . VAL B 1 210 ? 4.117 26.25 10.734 1 97.19 210 VAL B N 1
ATOM 4207 C CA . VAL B 1 210 ? 5.25 26.234 11.656 1 97.19 210 VAL B CA 1
ATOM 4208 C C . VAL B 1 210 ? 6.387 27.094 11.094 1 97.19 210 VAL B C 1
ATOM 4210 O O . VAL B 1 210 ? 6.961 27.906 11.805 1 97.19 210 VAL B O 1
ATOM 4213 N N . ASP B 1 211 ? 6.684 26.875 9.836 1 96.56 211 ASP B N 1
ATOM 4214 C CA . ASP B 1 211 ? 7.75 27.625 9.188 1 96.56 211 ASP B CA 1
ATOM 4215 C C . ASP B 1 211 ? 7.461 29.125 9.219 1 96.56 211 ASP B C 1
ATOM 4217 O O . ASP B 1 211 ? 8.367 29.938 9.453 1 96.56 211 ASP B O 1
ATOM 4221 N N . PHE B 1 212 ? 6.25 29.531 8.938 1 96.88 212 PHE B N 1
ATOM 4222 C CA . PHE B 1 212 ? 5.836 30.938 8.93 1 96.88 212 PHE B CA 1
ATOM 4223 C C . PHE B 1 212 ? 5.977 31.547 10.312 1 96.88 212 PHE B C 1
ATOM 4225 O O . PHE B 1 212 ? 6.508 32.656 10.461 1 96.88 212 PHE B O 1
ATOM 4232 N N . CYS B 1 213 ? 5.484 30.828 11.336 1 95.69 213 CYS B N 1
ATOM 4233 C CA . CYS B 1 213 ? 5.582 31.312 12.711 1 95.69 213 CYS B CA 1
ATOM 4234 C C . CYS B 1 213 ? 7.039 31.5 13.117 1 95.69 213 CYS B C 1
ATOM 4236 O O . CYS B 1 213 ? 7.375 32.469 13.789 1 95.69 213 CYS B O 1
ATOM 4238 N N . GLN B 1 214 ? 7.848 30.562 12.734 1 94.56 214 GLN B N 1
ATOM 4239 C CA . GLN B 1 214 ? 9.273 30.672 13.023 1 94.56 214 GLN B CA 1
ATOM 4240 C C . GLN B 1 214 ? 9.883 31.891 12.336 1 94.56 214 GLN B C 1
ATOM 4242 O O . GLN B 1 214 ? 10.68 32.625 12.93 1 94.56 214 GLN B O 1
ATOM 4247 N N . ALA B 1 215 ? 9.523 32.094 11.102 1 95.75 215 ALA B N 1
ATOM 4248 C CA . ALA B 1 215 ? 10.016 33.25 10.352 1 95.75 215 ALA B CA 1
ATOM 4249 C C . ALA B 1 215 ? 9.586 34.531 11.016 1 95.75 215 ALA B C 1
ATOM 4251 O O . ALA B 1 215 ? 10.375 35.5 11.109 1 95.75 215 ALA B O 1
ATOM 4252 N N . GLN B 1 216 ? 8.352 34.656 11.477 1 94.69 216 GLN B N 1
ATOM 4253 C CA . GLN B 1 216 ? 7.844 35.844 12.18 1 94.69 216 GLN B CA 1
ATOM 4254 C C . GLN B 1 216 ? 8.609 36.062 13.477 1 94.69 216 GLN B C 1
ATOM 4256 O O . GLN B 1 216 ? 8.969 37.219 13.789 1 94.69 216 GLN B O 1
ATOM 4261 N N . ALA B 1 217 ? 8.906 34.969 14.172 1 92.62 217 ALA B N 1
ATOM 4262 C CA . ALA B 1 217 ? 9.555 35.062 15.477 1 92.62 217 ALA B CA 1
ATOM 4263 C C . ALA B 1 217 ? 10.969 35.594 15.352 1 92.62 217 ALA B C 1
ATOM 4265 O O . ALA B 1 217 ? 11.43 36.375 16.203 1 92.62 217 ALA B O 1
ATOM 4266 N N . ILE B 1 218 ? 11.633 35.219 14.32 1 93.75 218 ILE B N 1
ATOM 4267 C CA . ILE B 1 218 ? 13.047 35.594 14.219 1 93.75 218 ILE B CA 1
ATOM 4268 C C . ILE B 1 218 ? 13.211 36.75 13.242 1 93.75 218 ILE B C 1
ATOM 4270 O O . ILE B 1 218 ? 14.328 37.219 13 1 93.75 218 ILE B O 1
ATOM 4274 N N . GLY B 1 219 ? 12.195 37.188 12.609 1 93.56 219 GLY B N 1
ATOM 4275 C CA . GLY B 1 219 ? 12.242 38.344 11.703 1 93.56 219 GLY B CA 1
ATOM 4276 C C . GLY B 1 219 ? 12.844 38 10.352 1 93.56 219 GLY B C 1
ATOM 4277 O O . GLY B 1 219 ? 13.523 38.812 9.75 1 93.56 219 GLY B O 1
ATOM 4278 N N . ASP B 1 220 ? 12.648 36.781 9.883 1 94.81 220 ASP B N 1
ATOM 4279 C CA . ASP B 1 220 ? 13.086 36.344 8.562 1 94.81 220 ASP B CA 1
ATOM 4280 C C . ASP B 1 220 ? 12.188 36.906 7.473 1 94.81 220 ASP B C 1
ATOM 4282 O O . ASP B 1 220 ? 11.117 36.375 7.191 1 94.81 220 ASP B O 1
ATOM 4286 N N . VAL B 1 221 ? 12.586 37.906 6.758 1 94.88 221 VAL B N 1
ATOM 4287 C CA . VAL B 1 221 ? 11.781 38.688 5.828 1 94.88 221 VAL B CA 1
ATOM 4288 C C . VAL B 1 221 ? 11.281 37.812 4.695 1 94.88 221 VAL B C 1
ATOM 4290 O O . VAL B 1 221 ? 10.117 37.906 4.301 1 94.88 221 VAL B O 1
ATOM 4293 N N . LYS B 1 222 ? 12.172 36.969 4.188 1 93.81 222 LYS B N 1
ATOM 4294 C CA . LYS B 1 222 ? 11.781 36.094 3.086 1 93.81 222 LYS B CA 1
ATOM 4295 C C . LYS B 1 222 ? 10.656 35.156 3.502 1 93.81 222 LYS B C 1
ATOM 4297 O O . LYS B 1 222 ? 9.68 34.969 2.768 1 93.81 222 LYS B O 1
ATOM 4302 N N . GLY B 1 223 ? 10.805 34.562 4.621 1 92.5 223 GLY B N 1
ATOM 4303 C CA . GLY B 1 223 ? 9.789 33.625 5.137 1 92.5 223 GLY B CA 1
ATOM 4304 C C . GLY B 1 223 ? 8.469 34.312 5.422 1 92.5 223 GLY B C 1
ATOM 4305 O O . GLY B 1 223 ? 7.402 33.75 5.211 1 92.5 223 GLY B O 1
ATOM 4306 N N . ILE B 1 224 ? 8.531 35.531 5.902 1 93 224 ILE B N 1
ATOM 4307 C CA . ILE B 1 224 ? 7.336 36.281 6.223 1 93 224 ILE B CA 1
ATOM 4308 C C . ILE B 1 224 ? 6.582 36.625 4.938 1 93 224 ILE B C 1
ATOM 4310 O O . ILE B 1 224 ? 5.359 36.5 4.875 1 93 224 ILE B O 1
ATOM 4314 N N . GLU B 1 225 ? 7.281 36.969 3.936 1 92.44 225 GLU B N 1
ATOM 4315 C CA . GLU B 1 225 ? 6.676 37.375 2.666 1 92.44 225 GLU B CA 1
ATOM 4316 C C . GLU B 1 225 ? 6.023 36.156 1.98 1 92.44 225 GLU B C 1
ATOM 4318 O O . GLU B 1 225 ? 5.008 36.312 1.301 1 92.44 225 GLU B O 1
ATOM 4323 N N . ASN B 1 226 ? 6.555 35.031 2.199 1 91.12 226 ASN B N 1
ATOM 4324 C CA . ASN B 1 226 ? 6.02 33.812 1.603 1 91.12 226 ASN B CA 1
ATOM 4325 C C . ASN B 1 226 ? 4.684 33.406 2.227 1 91.12 226 ASN B C 1
ATOM 4327 O O . ASN B 1 226 ? 3.902 32.688 1.621 1 91.12 226 ASN B O 1
ATOM 4331 N N . GLY B 1 227 ? 4.422 33.875 3.445 1 92.31 227 GLY B N 1
ATOM 4332 C CA . GLY B 1 227 ? 3.227 33.438 4.152 1 92.31 227 GLY B CA 1
ATOM 4333 C C . GLY B 1 227 ? 3.266 31.984 4.559 1 92.31 227 GLY B C 1
ATOM 4334 O O . GLY B 1 227 ? 4.293 31.312 4.414 1 92.31 227 GLY B O 1
ATOM 4335 N N . PRO B 1 228 ? 2.23 31.469 5.102 1 93.38 228 PRO B N 1
ATOM 4336 C CA . PRO B 1 228 ? 2.154 30.062 5.461 1 93.38 228 PRO B CA 1
ATOM 4337 C C . PRO B 1 228 ? 1.964 29.156 4.246 1 93.38 228 PRO B C 1
ATOM 4339 O O . PRO B 1 228 ? 0.923 28.5 4.113 1 93.38 228 PRO B O 1
ATOM 4342 N N . ALA B 1 229 ? 2.988 29 3.447 1 90.31 229 ALA B N 1
ATOM 4343 C CA . ALA B 1 229 ? 2.943 28.234 2.203 1 90.31 229 ALA B CA 1
ATOM 4344 C C . ALA B 1 229 ? 3.197 26.75 2.463 1 90.31 229 ALA B C 1
ATOM 4346 O O . ALA B 1 229 ? 4.02 26.391 3.311 1 90.31 229 ALA B O 1
ATOM 4347 N N . SER B 1 230 ? 2.486 25.969 1.731 1 86.06 230 SER B N 1
ATOM 4348 C CA . SER B 1 230 ? 2.646 24.531 1.885 1 86.06 230 SER B CA 1
ATOM 4349 C C . SER B 1 230 ? 4.023 24.078 1.415 1 86.06 230 SER B C 1
ATOM 4351 O O . SER B 1 230 ? 4.641 24.719 0.565 1 86.06 230 SER B O 1
ATOM 4353 N N . THR B 1 231 ? 4.477 23.016 2.023 1 87 231 THR B N 1
ATOM 4354 C CA . THR B 1 231 ? 5.762 22.438 1.656 1 87 231 THR B CA 1
ATOM 4355 C C . THR B 1 231 ? 5.57 21.234 0.733 1 87 231 THR B C 1
ATOM 4357 O O . THR B 1 231 ? 4.453 20.734 0.58 1 87 231 THR B O 1
ATOM 4360 N N . GLY B 1 232 ? 6.652 20.828 0.086 1 93.81 232 GLY B N 1
ATOM 4361 C CA . GLY B 1 232 ? 6.59 19.641 -0.752 1 93.81 232 GLY B CA 1
ATOM 4362 C C . GLY B 1 232 ? 6.379 18.359 0.037 1 93.81 232 GLY B C 1
ATOM 4363 O O . GLY B 1 232 ? 6.887 18.234 1.152 1 93.81 232 GLY B O 1
ATOM 4364 N N . LEU B 1 233 ? 5.707 17.469 -0.51 1 97.06 233 LEU B N 1
ATOM 4365 C CA . LEU B 1 233 ? 5.34 16.234 0.16 1 97.06 233 LEU B CA 1
ATOM 4366 C C . LEU B 1 233 ? 6.578 15.414 0.503 1 97.06 233 LEU B C 1
ATOM 4368 O O . LEU B 1 233 ? 6.617 14.734 1.531 1 97.06 233 LEU B O 1
ATOM 4372 N N . LEU B 1 234 ? 7.586 15.5 -0.367 1 97.69 234 LEU B N 1
ATOM 4373 C CA . LEU B 1 234 ? 8.773 14.68 -0.173 1 97.69 234 LEU B CA 1
ATOM 4374 C C . LEU B 1 234 ? 9.93 15.508 0.37 1 97.69 234 LEU B C 1
ATOM 4376 O O . LEU B 1 234 ? 11.086 15.094 0.29 1 97.69 234 LEU B O 1
ATOM 4380 N N . ASN B 1 235 ? 9.617 16.734 0.848 1 95.5 235 ASN B N 1
ATOM 4381 C CA . ASN B 1 235 ? 10.664 17.531 1.48 1 95.5 235 ASN B CA 1
ATOM 4382 C C . ASN B 1 235 ? 11.352 16.75 2.602 1 95.5 235 ASN B C 1
ATOM 4384 O O . ASN B 1 235 ? 10.703 16.062 3.379 1 95.5 235 ASN B O 1
ATOM 4388 N N . ILE B 1 236 ? 12.617 16.906 2.633 1 94.56 236 ILE B N 1
ATOM 4389 C CA . ILE B 1 236 ? 13.383 16.234 3.682 1 94.56 236 ILE B CA 1
ATOM 4390 C C . ILE B 1 236 ? 13.172 16.953 5.012 1 94.56 236 ILE B C 1
ATOM 4392 O O . ILE B 1 236 ? 13.492 18.141 5.141 1 94.56 236 ILE B O 1
ATOM 4396 N N . ARG B 1 237 ? 12.578 16.328 5.895 1 94.75 237 ARG B N 1
ATOM 4397 C CA . ARG B 1 237 ? 12.344 16.812 7.254 1 94.75 237 ARG B CA 1
ATOM 4398 C C . ARG B 1 237 ? 12.766 15.766 8.281 1 94.75 237 ARG B C 1
ATOM 4400 O O . ARG B 1 237 ? 12.797 14.57 7.977 1 94.75 237 ARG B O 1
ATOM 4407 N N . PRO B 1 238 ? 13.164 16.219 9.461 1 95.69 238 PRO B N 1
ATOM 4408 C CA . PRO B 1 238 ? 13.438 15.227 10.508 1 95.69 238 PRO B CA 1
ATOM 4409 C C . PRO B 1 238 ? 12.211 14.398 10.875 1 95.69 238 PRO B C 1
ATOM 4411 O O . PRO B 1 238 ? 11.078 14.797 10.578 1 95.69 238 PRO B O 1
ATOM 4414 N N . LYS B 1 239 ? 12.508 13.289 11.492 1 96.81 239 LYS B N 1
ATOM 4415 C CA . LYS B 1 239 ? 11.414 12.5 12.031 1 96.81 239 LYS B CA 1
ATOM 4416 C C . LYS B 1 239 ? 10.586 13.312 13.023 1 96.81 239 LYS B C 1
ATOM 4418 O O . LYS B 1 239 ? 11.094 14.25 13.641 1 96.81 239 LYS B O 1
ATOM 4423 N N . LEU B 1 240 ? 9.375 12.938 13.18 1 97.31 240 LEU B N 1
ATOM 4424 C CA . LEU B 1 240 ? 8.453 13.609 14.086 1 97.31 240 LEU B CA 1
ATOM 4425 C C . LEU B 1 240 ? 9.055 13.727 15.484 1 97.31 240 LEU B C 1
ATOM 4427 O O . LEU B 1 240 ? 9.562 12.742 16.031 1 97.31 240 LEU B O 1
ATOM 4431 N N . GLY B 1 241 ? 9.055 14.898 16.047 1 96.75 241 GLY B N 1
ATOM 4432 C CA . GLY B 1 241 ? 9.617 15.148 17.359 1 96.75 241 GLY B CA 1
ATOM 4433 C C . GLY B 1 241 ? 8.984 16.328 18.078 1 96.75 241 GLY B C 1
ATOM 4434 O O . GLY B 1 241 ? 7.973 16.859 17.609 1 96.75 241 GLY B O 1
ATOM 4435 N N . SER B 1 242 ? 9.594 16.766 19.156 1 96.69 242 SER B N 1
ATOM 4436 C CA . SER B 1 242 ? 9.047 17.812 20.016 1 96.69 242 SER B CA 1
ATOM 4437 C C . SER B 1 242 ? 9.023 19.156 19.312 1 96.69 242 SER B C 1
ATOM 4439 O O . SER B 1 242 ? 8.141 19.984 19.578 1 96.69 242 SER B O 1
ATOM 4441 N N . THR B 1 243 ? 9.891 19.359 18.422 1 95.25 243 THR B N 1
ATOM 4442 C CA . THR B 1 243 ? 9.953 20.625 17.703 1 95.25 243 THR B CA 1
ATOM 4443 C C . THR B 1 243 ? 8.711 20.828 16.844 1 95.25 243 THR B C 1
ATOM 4445 O O . THR B 1 243 ? 8.352 21.969 16.516 1 95.25 243 THR B O 1
ATOM 4448 N N . ASP B 1 244 ? 8.055 19.75 16.547 1 96.88 244 ASP B N 1
ATOM 4449 C CA . ASP B 1 244 ? 6.84 19.828 15.742 1 96.88 244 ASP B CA 1
ATOM 4450 C C . ASP B 1 244 ? 5.66 20.328 16.562 1 96.88 244 ASP B C 1
ATOM 4452 O O . ASP B 1 244 ? 4.594 20.625 16.016 1 96.88 244 ASP B O 1
ATOM 4456 N N . LEU B 1 245 ? 5.863 20.562 17.859 1 97.31 245 LEU B N 1
ATOM 4457 C CA . LEU B 1 245 ? 4.773 21 18.719 1 97.31 245 LEU B CA 1
ATOM 4458 C C . LEU B 1 245 ? 4.801 22.516 18.906 1 97.31 245 LEU B C 1
ATOM 4460 O O . LEU B 1 245 ? 3.967 23.078 19.625 1 97.31 245 LEU B O 1
ATOM 4464 N N . SER B 1 246 ? 5.719 23.188 18.266 1 96.12 246 SER B N 1
ATOM 4465 C CA . SER B 1 246 ? 5.926 24.625 18.484 1 96.12 246 SER B CA 1
ATOM 4466 C C . SER B 1 246 ? 4.648 25.406 18.203 1 96.12 246 SER B C 1
ATOM 4468 O O . SER B 1 246 ? 4.289 26.297 18.969 1 96.12 246 SER B O 1
ATOM 4470 N N . LEU B 1 247 ? 3.998 25.062 17.109 1 96.88 247 LEU B N 1
ATOM 4471 C CA . LEU B 1 247 ? 2.762 25.75 16.766 1 96.88 247 LEU B CA 1
ATOM 4472 C C . LEU B 1 247 ? 1.701 25.547 17.844 1 96.88 247 LEU B C 1
ATOM 4474 O O . LEU B 1 247 ? 1.001 26.484 18.234 1 96.88 247 LEU B O 1
ATOM 4478 N N . ILE B 1 248 ? 1.587 24.328 18.281 1 96.88 248 ILE B N 1
ATOM 4479 C CA . ILE B 1 248 ? 0.619 23.969 19.312 1 96.88 248 ILE B CA 1
ATOM 4480 C C . ILE B 1 248 ? 0.915 24.734 20.594 1 96.88 248 ILE B C 1
ATOM 4482 O O . ILE B 1 248 ? 0.01 25.312 21.203 1 96.88 248 ILE B O 1
ATOM 4486 N N . CYS B 1 249 ? 2.166 24.781 21.016 1 95.94 249 CYS B N 1
ATOM 4487 C CA . CYS B 1 249 ? 2.586 25.5 22.219 1 95.94 249 CYS B CA 1
ATOM 4488 C C . CYS B 1 249 ? 2.336 27 22.078 1 95.94 249 CYS B C 1
ATOM 4490 O O . CYS B 1 249 ? 1.873 27.641 23.016 1 95.94 249 CYS B O 1
ATOM 4492 N N . TRP B 1 250 ? 2.629 27.5 20.969 1 96.5 250 TRP B N 1
ATOM 4493 C CA . TRP B 1 250 ? 2.428 28.922 20.703 1 96.5 250 TRP B CA 1
ATOM 4494 C C . TRP B 1 250 ? 0.946 29.281 20.75 1 96.5 250 TRP B C 1
ATOM 4496 O O . TRP B 1 250 ? 0.56 30.281 21.344 1 96.5 250 TRP B O 1
ATOM 4506 N N . LEU B 1 251 ? 0.093 28.5 20.125 1 95.5 251 LEU B N 1
ATOM 4507 C CA . LEU B 1 251 ? -1.343 28.75 20.062 1 95.5 251 LEU B CA 1
ATOM 4508 C C . LEU B 1 251 ? -1.941 28.844 21.453 1 95.5 251 LEU B C 1
ATOM 4510 O O . LEU B 1 251 ? -2.904 29.578 21.672 1 95.5 251 LEU B O 1
ATOM 4514 N N . GLU B 1 252 ? -1.367 28.172 22.406 1 93.56 252 GLU B N 1
ATOM 4515 C CA . GLU B 1 252 ? -1.9 28.109 23.766 1 93.56 252 GLU B CA 1
ATOM 4516 C C . GLU B 1 252 ? -1.665 29.406 24.516 1 93.56 252 GLU B C 1
ATOM 4518 O O . GLU B 1 252 ? -2.32 29.688 25.531 1 93.56 252 GLU B O 1
ATOM 4523 N N . ILE B 1 253 ? -0.756 30.234 24.016 1 93.25 253 ILE B N 1
ATOM 4524 C CA . ILE B 1 253 ? -0.425 31.438 24.766 1 93.25 253 ILE B CA 1
ATOM 4525 C C . ILE B 1 253 ? -0.93 32.688 24.031 1 93.25 253 ILE B C 1
ATOM 4527 O O . ILE B 1 253 ? -0.851 33.781 24.547 1 93.25 253 ILE B O 1
ATOM 4531 N N . VAL B 1 254 ? -1.416 32.531 22.828 1 94.06 254 VAL B N 1
ATOM 4532 C CA . VAL B 1 254 ? -1.921 33.656 22.047 1 94.06 254 VAL B CA 1
ATOM 4533 C C . VAL B 1 254 ? -3.111 34.281 22.75 1 94.06 254 VAL B C 1
ATOM 4535 O O . VAL B 1 254 ? -3.941 33.594 23.344 1 94.06 254 VAL B O 1
ATOM 4538 N N . GLY B 1 255 ? -3.146 35.594 22.703 1 91.69 255 GLY B N 1
ATOM 4539 C CA . GLY B 1 255 ? -4.227 36.312 23.344 1 91.69 255 GLY B CA 1
ATOM 4540 C C . GLY B 1 255 ? -5.586 36.031 22.734 1 91.69 255 GLY B C 1
ATOM 4541 O O . GLY B 1 255 ? -5.711 35.875 21.516 1 91.69 255 GLY B O 1
ATOM 4542 N N . LYS B 1 256 ? -6.602 36.031 23.531 1 90.56 256 LYS B N 1
ATOM 4543 C CA . LYS B 1 256 ? -7.953 35.625 23.125 1 90.56 256 LYS B CA 1
ATOM 4544 C C . LYS B 1 256 ? -8.5 36.594 22.078 1 90.56 256 LYS B C 1
ATOM 4546 O O . LYS B 1 256 ? -9.266 36.188 21.203 1 90.56 256 LYS B O 1
ATOM 4551 N N . GLU B 1 257 ? -8.062 37.812 22.156 1 92.12 257 GLU B N 1
ATOM 4552 C CA . GLU B 1 257 ? -8.602 38.844 21.266 1 92.12 257 GLU B CA 1
ATOM 4553 C C . GLU B 1 257 ? -8.211 38.562 19.828 1 92.12 257 GLU B C 1
ATOM 4555 O O . GLU B 1 257 ? -8.914 38.969 18.891 1 92.12 257 GLU B O 1
ATOM 4560 N N . GLN B 1 258 ? -7.113 37.844 19.641 1 93.69 258 GLN B N 1
ATOM 4561 C CA . GLN B 1 258 ? -6.625 37.594 18.297 1 93.69 258 GLN B CA 1
ATOM 4562 C C . GLN B 1 258 ? -7.562 36.625 17.562 1 93.69 258 GLN B C 1
ATOM 4564 O O . GLN B 1 258 ? -7.695 36.719 16.328 1 93.69 258 GLN B O 1
ATOM 4569 N N . PHE B 1 259 ? -8.234 35.75 18.281 1 94.31 259 PHE B N 1
ATOM 4570 C CA . PHE B 1 259 ? -9.07 34.719 17.672 1 94.31 259 PHE B CA 1
ATOM 4571 C C . PHE B 1 259 ? -10.391 35.312 17.188 1 94.31 259 PHE B C 1
ATOM 4573 O O . PHE B 1 259 ? -11.094 34.688 16.375 1 94.31 259 PHE B O 1
ATOM 4580 N N . ALA B 1 260 ? -10.711 36.469 17.688 1 90.81 260 ALA B N 1
ATOM 4581 C CA . ALA B 1 260 ? -11.969 37.125 17.328 1 90.81 260 ALA B CA 1
ATOM 4582 C C . ALA B 1 260 ? -11.805 38 16.109 1 90.81 260 ALA B C 1
ATOM 4584 O O . ALA B 1 260 ? -12.789 38.5 15.547 1 90.81 260 ALA B O 1
ATOM 4585 N N . GLN B 1 261 ? -10.594 38.188 15.688 1 91.06 261 GLN B N 1
ATOM 4586 C CA . GLN B 1 261 ? -10.344 39.062 14.539 1 91.06 261 GLN B CA 1
ATOM 4587 C C . GLN B 1 261 ? -10.859 38.438 13.25 1 91.06 261 GLN B C 1
ATOM 4589 O O . GLN B 1 261 ? -10.562 37.281 12.961 1 91.06 261 GLN B O 1
ATOM 4594 N N . PRO B 1 262 ? -11.625 39.188 12.523 1 91.06 262 PRO B N 1
ATOM 4595 C CA . PRO B 1 262 ? -12.117 38.656 11.25 1 91.06 262 PRO B CA 1
ATOM 4596 C C . PRO B 1 262 ? -11.016 38.531 10.195 1 91.06 262 PRO B C 1
ATOM 4598 O O . PRO B 1 262 ? -10.109 39.344 10.141 1 91.06 262 PRO B O 1
ATOM 4601 N N . PHE B 1 263 ? -11.07 37.438 9.445 1 91.38 263 PHE B N 1
ATOM 4602 C CA . PHE B 1 263 ? -10.141 37.25 8.336 1 91.38 263 PHE B CA 1
ATOM 4603 C C . PHE B 1 263 ? -10.883 36.844 7.066 1 91.38 263 PHE B C 1
ATOM 4605 O O . PHE B 1 263 ? -12.039 36.438 7.129 1 91.38 263 PHE B O 1
ATOM 4612 N N . LYS B 1 264 ? -10.219 37.094 5.938 1 91.25 264 LYS B N 1
ATOM 4613 C CA . LYS B 1 264 ? -10.781 36.719 4.645 1 91.25 264 LYS B CA 1
ATOM 4614 C C . LYS B 1 264 ? -10.477 35.25 4.32 1 91.25 264 LYS B C 1
ATOM 4616 O O . LYS B 1 264 ? -9.312 34.844 4.336 1 91.25 264 LYS B O 1
ATOM 4621 N N . GLN B 1 265 ? -11.539 34.531 4.016 1 92.62 265 GLN B N 1
ATOM 4622 C CA . GLN B 1 265 ? -11.398 33.125 3.672 1 92.62 265 GLN B CA 1
ATOM 4623 C C . GLN B 1 265 ? -10.914 32.969 2.234 1 92.62 265 GLN B C 1
ATOM 4625 O O . GLN B 1 265 ? -11.508 33.5 1.305 1 92.62 265 GLN B O 1
ATOM 4630 N N . LYS B 1 266 ? -9.852 32.219 2.121 1 95.12 266 LYS B N 1
ATOM 4631 C CA . LYS B 1 266 ? -9.336 31.906 0.79 1 95.12 266 LYS B CA 1
ATOM 4632 C C . LYS B 1 266 ? -10.023 30.688 0.203 1 95.12 266 LYS B C 1
ATOM 4634 O O . LYS B 1 266 ? -10.484 29.812 0.943 1 95.12 266 LYS B O 1
ATOM 4639 N N . GLN B 1 267 ? -10.102 30.594 -1.105 1 96.44 267 GLN B N 1
ATOM 4640 C CA . GLN B 1 267 ? -10.586 29.422 -1.821 1 96.44 267 GLN B CA 1
ATOM 4641 C C . GLN B 1 267 ? -9.445 28.453 -2.143 1 96.44 267 GLN B C 1
ATOM 4643 O O . GLN B 1 267 ? -8.438 28.859 -2.723 1 96.44 267 GLN B O 1
ATOM 4648 N N . LEU B 1 268 ? -9.664 27.234 -1.767 1 96.75 268 LEU B N 1
ATOM 4649 C CA . LEU B 1 268 ? -8.648 26.234 -2.066 1 96.75 268 LEU B CA 1
ATOM 4650 C C . LEU B 1 268 ? -8.742 25.766 -3.518 1 96.75 268 LEU B C 1
ATOM 4652 O O . LEU B 1 268 ? -9.781 25.266 -3.943 1 96.75 268 LEU B O 1
ATOM 4656 N N . GLU B 1 269 ? -7.719 26 -4.258 1 96.81 269 GLU B N 1
ATOM 4657 C CA . GLU B 1 269 ? -7.582 25.422 -5.59 1 96.81 269 GLU B CA 1
ATOM 4658 C C . GLU B 1 269 ? -6.703 24.172 -5.57 1 96.81 269 GLU B C 1
ATOM 4660 O O . GLU B 1 269 ? -5.492 24.266 -5.793 1 96.81 269 GLU B O 1
ATOM 4665 N N . LEU B 1 270 ? -7.398 23.094 -5.406 1 95.94 270 LEU B N 1
ATOM 4666 C CA . LEU B 1 270 ? -6.707 21.828 -5.254 1 95.94 270 LEU B CA 1
ATOM 4667 C C . LEU B 1 270 ? -6.488 21.156 -6.605 1 95.94 270 LEU B C 1
ATOM 4669 O O . LEU B 1 270 ? -7.445 20.938 -7.355 1 95.94 270 LEU B O 1
ATOM 4673 N N . ARG B 1 271 ? -5.297 20.922 -6.926 1 96.56 271 ARG B N 1
ATOM 4674 C CA . ARG B 1 271 ? -4.938 20.156 -8.109 1 96.56 271 ARG B CA 1
ATOM 4675 C C . ARG B 1 271 ? -4.293 18.828 -7.723 1 96.56 271 ARG B C 1
ATOM 4677 O O . ARG B 1 271 ? -3.256 18.812 -7.055 1 96.56 271 ARG B O 1
ATOM 4684 N N . VAL B 1 272 ? -4.887 17.75 -8.133 1 96.62 272 VAL B N 1
ATOM 4685 C CA . VAL B 1 272 ? -4.332 16.422 -7.895 1 96.62 272 VAL B CA 1
ATOM 4686 C C . VAL B 1 272 ? -3.787 15.852 -9.203 1 96.62 272 VAL B C 1
ATOM 4688 O O . VAL B 1 272 ? -4.535 15.672 -10.164 1 96.62 272 VAL B O 1
ATOM 4691 N N . GLU B 1 273 ? -2.527 15.656 -9.25 1 96.88 273 GLU B N 1
ATOM 4692 C CA . GLU B 1 273 ? -1.917 14.984 -10.398 1 96.88 273 GLU B CA 1
ATOM 4693 C C . GLU B 1 273 ? -1.955 13.469 -10.234 1 96.88 273 GLU B C 1
ATOM 4695 O O . GLU B 1 273 ? -1.18 12.898 -9.461 1 96.88 273 GLU B O 1
ATOM 4700 N N . ASN B 1 274 ? -2.732 12.805 -10.969 1 96.06 274 ASN B N 1
ATOM 4701 C CA . ASN B 1 274 ? -2.912 11.359 -10.859 1 96.06 274 ASN B CA 1
ATOM 4702 C C . ASN B 1 274 ? -1.715 10.602 -11.414 1 96.06 274 ASN B C 1
ATOM 4704 O O . ASN B 1 274 ? -1.056 11.07 -12.344 1 96.06 274 ASN B O 1
ATOM 4708 N N . VAL B 1 275 ? -1.505 9.531 -10.844 1 93.06 275 VAL B N 1
ATOM 4709 C CA . VAL B 1 275 ? -0.438 8.672 -11.352 1 93.06 275 VAL B CA 1
ATOM 4710 C C . VAL B 1 275 ? -0.924 7.918 -12.586 1 93.06 275 VAL B C 1
ATOM 4712 O O . VAL B 1 275 ? -2.047 7.406 -12.602 1 93.06 275 VAL B O 1
ATOM 4715 N N . LYS B 1 276 ? -0.172 8.008 -13.57 1 90.81 276 LYS B N 1
ATOM 4716 C CA . LYS B 1 276 ? -0.494 7.227 -14.758 1 90.81 276 LYS B CA 1
ATOM 4717 C C . LYS B 1 276 ? -0.131 5.754 -14.562 1 90.81 276 LYS B C 1
ATOM 4719 O O . LYS B 1 276 ? 1.049 5.402 -14.508 1 90.81 276 LYS B O 1
ATOM 4724 N N . LYS B 1 277 ? -1.093 4.93 -14.531 1 91.06 277 LYS B N 1
ATOM 4725 C CA . LYS B 1 277 ? -0.85 3.502 -14.359 1 91.06 277 LYS B CA 1
ATOM 4726 C C . LYS B 1 277 ? -0.297 2.881 -15.641 1 91.06 277 LYS B C 1
ATOM 4728 O O . LYS B 1 277 ? -0.873 3.051 -16.719 1 91.06 277 LYS B O 1
ATOM 4733 N N . PRO B 1 278 ? 0.755 2.145 -15.461 1 93.44 278 PRO B N 1
ATOM 4734 C CA . PRO B 1 278 ? 1.263 1.461 -16.656 1 93.44 278 PRO B CA 1
ATOM 4735 C C . PRO B 1 278 ? 0.398 0.271 -17.062 1 93.44 278 PRO B C 1
ATOM 4737 O O . PRO B 1 278 ? -0.352 -0.264 -16.25 1 93.44 278 PRO B O 1
ATOM 4740 N N . LYS B 1 279 ? 0.522 -0.018 -18.328 1 91.75 279 LYS B N 1
ATOM 4741 C CA . LYS B 1 279 ? -0.047 -1.292 -18.75 1 91.75 279 LYS B CA 1
ATOM 4742 C C . LYS B 1 279 ? 0.751 -2.467 -18.203 1 91.75 279 LYS B C 1
ATOM 4744 O O . LYS B 1 279 ? 1.963 -2.557 -18.406 1 91.75 279 LYS B O 1
ATOM 4749 N N . LEU B 1 280 ? 0.096 -3.332 -17.531 1 94.25 280 LEU B N 1
ATOM 4750 C CA . LEU B 1 280 ? 0.786 -4.434 -16.875 1 94.25 280 LEU B CA 1
ATOM 4751 C C . LEU B 1 280 ? 0.931 -5.625 -17.812 1 94.25 280 LEU B C 1
ATOM 4753 O O . LEU B 1 280 ? 0.017 -5.93 -18.594 1 94.25 280 LEU B O 1
ATOM 4757 N N . GLU B 1 281 ? 2.086 -6.172 -17.766 1 91.81 281 GLU B N 1
ATOM 4758 C CA . GLU B 1 281 ? 2.359 -7.43 -18.453 1 91.81 281 GLU B CA 1
ATOM 4759 C C . GLU B 1 281 ? 2.475 -8.586 -17.469 1 91.81 281 GLU B C 1
ATOM 4761 O O . GLU B 1 281 ? 3.354 -8.586 -16.594 1 91.81 281 GLU B O 1
ATOM 4766 N N . ALA B 1 282 ? 1.532 -9.531 -17.578 1 91.88 282 ALA B N 1
ATOM 4767 C CA . ALA B 1 282 ? 1.504 -10.695 -16.703 1 91.88 282 ALA B CA 1
ATOM 4768 C C . ALA B 1 282 ? 0.661 -11.82 -17.297 1 91.88 282 ALA B C 1
ATOM 4770 O O . ALA B 1 282 ? -0.308 -11.562 -18.016 1 91.88 282 ALA B O 1
ATOM 4771 N N . PRO B 1 283 ? 1.147 -13.016 -17.078 1 92.44 283 PRO B N 1
ATOM 4772 C CA . PRO B 1 283 ? 0.217 -14.109 -17.375 1 92.44 283 PRO B CA 1
ATOM 4773 C C . PRO B 1 283 ? -0.907 -14.227 -16.344 1 92.44 283 PRO B C 1
ATOM 4775 O O . PRO B 1 283 ? -0.774 -14.953 -15.359 1 92.44 283 PRO B O 1
ATOM 4778 N N . TRP B 1 284 ? -1.963 -13.617 -16.625 1 94.12 284 TRP B N 1
ATOM 4779 C CA . TRP B 1 284 ? -3.041 -13.5 -15.648 1 94.12 284 TRP B CA 1
ATOM 4780 C C . TRP B 1 284 ? -3.623 -14.875 -15.32 1 94.12 284 TRP B C 1
ATOM 4782 O O . TRP B 1 284 ? -4.156 -15.086 -14.227 1 94.12 284 TRP B O 1
ATOM 4792 N N . THR B 1 285 ? -3.502 -15.828 -16.219 1 93.19 285 THR B N 1
ATOM 4793 C CA . THR B 1 285 ? -3.951 -17.188 -15.953 1 93.19 285 THR B CA 1
ATOM 4794 C C . THR B 1 285 ? -3.295 -17.75 -14.695 1 93.19 285 THR B C 1
ATOM 4796 O O . THR B 1 285 ? -3.945 -18.422 -13.891 1 93.19 285 THR B O 1
ATOM 4799 N N . GLU B 1 286 ? -2.014 -17.469 -14.5 1 92.56 286 GLU B N 1
ATOM 4800 C CA . GLU B 1 286 ? -1.3 -17.906 -13.297 1 92.56 286 GLU B CA 1
ATOM 4801 C C . GLU B 1 286 ? -1.902 -17.281 -12.039 1 92.56 286 GLU B C 1
ATOM 4803 O O . GLU B 1 286 ? -2.033 -17.953 -11.016 1 92.56 286 GLU B O 1
ATOM 4808 N N . THR B 1 287 ? -2.285 -16.016 -12.133 1 93.5 287 THR B N 1
ATOM 4809 C CA . THR B 1 287 ? -2.881 -15.305 -11.008 1 93.5 287 THR B CA 1
ATOM 4810 C C . THR B 1 287 ? -4.262 -15.867 -10.68 1 93.5 287 THR B C 1
ATOM 4812 O O . THR B 1 287 ? -4.609 -16.031 -9.516 1 93.5 287 THR B O 1
ATOM 4815 N N . ILE B 1 288 ? -4.988 -16.141 -11.742 1 94.81 288 ILE B N 1
ATOM 4816 C CA . ILE B 1 288 ? -6.348 -16.656 -11.602 1 94.81 288 ILE B CA 1
ATOM 4817 C C . ILE B 1 288 ? -6.316 -18.016 -10.898 1 94.81 288 ILE B C 1
ATOM 4819 O O . ILE B 1 288 ? -7.152 -18.297 -10.039 1 94.81 288 ILE B O 1
ATOM 4823 N N . MET B 1 289 ? -5.336 -18.797 -11.211 1 92.12 289 MET B N 1
ATOM 4824 C CA . MET B 1 289 ? -5.285 -20.172 -10.742 1 92.12 289 MET B CA 1
ATOM 4825 C C . MET B 1 289 ? -4.504 -20.281 -9.438 1 92.12 289 MET B C 1
ATOM 4827 O O . MET B 1 289 ? -4.516 -21.328 -8.781 1 92.12 289 MET B O 1
ATOM 4831 N N . ALA B 1 290 ? -3.836 -19.234 -9.047 1 92.62 290 ALA B N 1
ATOM 4832 C CA . ALA B 1 290 ? -2.965 -19.266 -7.879 1 92.62 290 ALA B CA 1
ATOM 4833 C C . ALA B 1 290 ? -3.777 -19.406 -6.594 1 92.62 290 ALA B C 1
ATOM 4835 O O . ALA B 1 290 ? -4.859 -18.828 -6.469 1 92.62 290 ALA B O 1
ATOM 4836 N N . THR B 1 291 ? -3.188 -20.172 -5.664 1 92.81 291 THR B N 1
ATOM 4837 C CA . THR B 1 291 ? -3.76 -20.219 -4.324 1 92.81 291 THR B CA 1
ATOM 4838 C C . THR B 1 291 ? -3.543 -18.906 -3.59 1 92.81 291 THR B C 1
ATOM 4840 O O . THR B 1 291 ? -2.41 -18.422 -3.48 1 92.81 291 THR B O 1
ATOM 4843 N N . PRO B 1 292 ? -4.555 -18.344 -3.15 1 93.44 292 PRO B N 1
ATOM 4844 C CA . PRO B 1 292 ? -4.402 -17.031 -2.5 1 93.44 292 PRO B CA 1
ATOM 4845 C C . PRO B 1 292 ? -3.623 -17.125 -1.188 1 93.44 292 PRO B C 1
ATOM 4847 O O . PRO B 1 292 ? -3.75 -18.094 -0.453 1 93.44 292 PRO B O 1
ATOM 4850 N N . ILE B 1 293 ? -2.842 -16.078 -0.865 1 94.5 293 ILE B N 1
ATOM 4851 C CA . ILE B 1 293 ? -2.197 -15.93 0.434 1 94.5 293 ILE B CA 1
ATOM 4852 C C . ILE B 1 293 ? -3.246 -15.594 1.493 1 94.5 293 ILE B C 1
ATOM 4854 O O . ILE B 1 293 ? -4.082 -14.711 1.29 1 94.5 293 ILE B O 1
ATOM 4858 N N . LYS B 1 294 ? -3.225 -16.312 2.578 1 93.12 294 LYS B N 1
ATOM 4859 C CA . LYS B 1 294 ? -4.207 -16.094 3.637 1 93.12 294 LYS B CA 1
ATOM 4860 C C . LYS B 1 294 ? -3.525 -15.781 4.965 1 93.12 294 LYS B C 1
ATOM 4862 O O . LYS B 1 294 ? -2.531 -16.406 5.324 1 93.12 294 LYS B O 1
ATOM 4867 N N . PRO B 1 295 ? -4.059 -14.688 5.621 1 91.5 295 PRO B N 1
ATOM 4868 C CA . PRO B 1 295 ? -3.566 -14.469 6.984 1 91.5 295 PRO B CA 1
ATOM 4869 C C . PRO B 1 295 ? -4.055 -15.539 7.965 1 91.5 295 PRO B C 1
ATOM 4871 O O . PRO B 1 295 ? -5.223 -15.93 7.926 1 91.5 295 PRO B O 1
ATOM 4874 N N . GLY B 1 296 ? -3.129 -16.109 8.664 1 77.56 296 GLY B N 1
ATOM 4875 C CA . GLY B 1 296 ? -3.426 -17.203 9.594 1 77.56 296 GLY B CA 1
ATOM 4876 C C . GLY B 1 296 ? -4.332 -16.766 10.734 1 77.56 296 GLY B C 1
ATOM 4877 O O . GLY B 1 296 ? -4.406 -15.586 11.062 1 77.56 296 GLY B O 1
ATOM 4878 N N . ASN B 1 297 ? -5.102 -17.688 11.484 1 61.41 297 ASN B N 1
ATOM 4879 C CA . ASN B 1 297 ? -5.926 -17.656 12.688 1 61.41 297 ASN B CA 1
ATOM 4880 C C . ASN B 1 297 ? -7.145 -16.75 12.508 1 61.41 297 ASN B C 1
ATOM 4882 O O . ASN B 1 297 ? -7.953 -16.609 13.422 1 61.41 297 ASN B O 1
ATOM 4886 N N . LYS B 1 298 ? -7.184 -15.938 11.602 1 54.06 298 LYS B N 1
ATOM 4887 C CA . LYS B 1 298 ? -8.172 -14.867 11.711 1 54.06 298 LYS B CA 1
ATOM 4888 C C . LYS B 1 298 ? -9.25 -15 10.633 1 54.06 298 LYS B C 1
ATOM 4890 O O . LYS B 1 298 ? -10.211 -14.234 10.617 1 54.06 298 LYS B O 1
ATOM 4895 N N . PHE B 1 299 ? -8.859 -15.547 9.5 1 50.34 299 PHE B N 1
ATOM 4896 C CA . PHE B 1 299 ? -9.859 -15.172 8.508 1 50.34 299 PHE B CA 1
ATOM 4897 C C . PHE B 1 299 ? -11.203 -15.836 8.805 1 50.34 299 PHE B C 1
ATOM 4899 O O . PHE B 1 299 ? -11.242 -17 9.211 1 50.34 299 PHE B O 1
ATOM 4906 N N . PRO B 1 300 ? -12.234 -15.109 8.906 1 45.94 300 PRO B N 1
ATOM 4907 C CA . PRO B 1 300 ? -13.57 -15.633 9.211 1 45.94 300 PRO B CA 1
ATOM 4908 C C . PRO B 1 300 ? -13.859 -16.953 8.5 1 45.94 300 PRO B C 1
ATOM 4910 O O . PRO B 1 300 ? -14.961 -17.5 8.633 1 45.94 300 PRO B O 1
ATOM 4913 N N . THR B 1 301 ? -13.039 -17.359 7.652 1 42 301 THR B N 1
ATOM 4914 C CA . THR B 1 301 ? -13.484 -18.453 6.797 1 42 301 THR B CA 1
ATOM 4915 C C . THR B 1 301 ? -13.625 -19.734 7.602 1 42 301 THR B C 1
ATOM 4917 O O . THR B 1 301 ? -14.258 -20.688 7.152 1 42 301 THR B O 1
ATOM 4920 N N . GLN B 1 302 ? -12.773 -19.969 8.609 1 39.22 302 GLN B N 1
ATOM 4921 C CA . GLN B 1 302 ? -12.883 -21.391 8.922 1 39.22 302 GLN B CA 1
ATOM 4922 C C . GLN B 1 302 ? -14.266 -21.734 9.484 1 39.22 302 GLN B C 1
ATOM 4924 O O . GLN B 1 302 ? -14.672 -22.891 9.484 1 39.22 302 GLN B O 1
ATOM 4929 N N . SER B 1 303 ? -14.758 -20.906 10.5 1 39.19 303 SER B N 1
ATOM 4930 C CA . SER B 1 303 ? -16.047 -21.375 11 1 39.19 303 SER B CA 1
ATOM 4931 C C . SER B 1 303 ? -17.172 -21.031 10.031 1 39.19 303 SER B C 1
ATOM 4933 O O . SER B 1 303 ? -17.375 -19.859 9.688 1 39.19 303 SER B O 1
ATOM 4935 N N . GLY B 1 304 ? -17.516 -21.828 9.109 1 38.66 304 GLY B N 1
ATOM 4936 C CA . GLY B 1 304 ? -18.719 -21.688 8.297 1 38.66 304 GLY B CA 1
ATOM 4937 C C . GLY B 1 304 ? -19.844 -20.969 9 1 38.66 304 GLY B C 1
ATOM 4938 O O . GLY B 1 304 ? -20 -21.094 10.219 1 38.66 304 GLY B O 1
ATOM 4939 N N . PRO B 1 305 ? -20.234 -19.812 8.516 1 38.66 305 PRO B N 1
ATOM 4940 C CA . PRO B 1 305 ? -21.344 -19.047 9.109 1 38.66 305 PRO B CA 1
ATOM 4941 C C . PRO B 1 305 ? -22.5 -19.953 9.539 1 38.66 305 PRO B C 1
ATOM 4943 O O . PRO B 1 305 ? -22.875 -20.875 8.812 1 38.66 305 PRO B O 1
ATOM 4946 N N . ILE B 1 306 ? -22.75 -20.125 10.812 1 36.66 306 ILE B N 1
ATOM 4947 C CA . ILE B 1 306 ? -24.031 -20.594 11.312 1 36.66 306 ILE B CA 1
ATOM 4948 C C . ILE B 1 306 ? -25.125 -19.625 10.906 1 36.66 306 ILE B C 1
ATOM 4950 O O . ILE B 1 306 ? -25.125 -18.453 11.32 1 36.66 306 ILE B O 1
ATOM 4954 N N . PHE B 1 307 ? -25.594 -19.625 9.641 1 36.72 307 PHE B N 1
ATOM 4955 C CA . PHE B 1 307 ? -26.844 -18.938 9.312 1 36.72 307 PHE B CA 1
ATOM 4956 C C . PHE B 1 307 ? -27.906 -19.234 10.352 1 36.72 307 PHE B C 1
ATOM 4958 O O . PHE B 1 307 ? -28.266 -20.391 10.57 1 36.72 307 PHE B O 1
ATOM 4965 N N . GLN B 1 308 ? -28.016 -18.609 11.516 1 31.28 308 GLN B N 1
ATOM 4966 C CA . GLN B 1 308 ? -29.25 -18.688 12.289 1 31.28 308 GLN B CA 1
ATOM 4967 C C . GLN B 1 308 ? -30.438 -18.188 11.477 1 31.28 308 GLN B C 1
ATOM 4969 O O . GLN B 1 308 ? -30.484 -17 11.125 1 31.28 308 GLN B O 1
ATOM 4974 N N . ALA B 1 309 ? -31.125 -18.938 10.68 1 28.12 309 ALA B N 1
ATOM 4975 C CA . ALA B 1 309 ? -32.5 -18.797 10.203 1 28.12 309 ALA B CA 1
ATOM 4976 C C . ALA B 1 309 ? -33.438 -18.422 11.336 1 28.12 309 ALA B C 1
ATOM 4978 O O . ALA B 1 309 ? -33.812 -19.266 12.148 1 28.12 309 ALA B O 1
ATOM 4979 N N . GLU B 1 310 ? -33.375 -17.484 12.211 1 27.86 310 GLU B N 1
ATOM 4980 C CA . GLU B 1 310 ? -34.594 -17.125 12.891 1 27.86 310 GLU B CA 1
ATOM 4981 C C . GLU B 1 310 ? -35.562 -16.422 11.945 1 27.86 310 GLU B C 1
ATOM 4983 O O . GLU B 1 310 ? -35.344 -15.273 11.555 1 27.86 310 GLU B O 1
ATOM 4988 N N . ILE B 1 311 ? -36.188 -17.016 10.938 1 22.06 311 ILE B N 1
ATOM 4989 C CA . ILE B 1 311 ? -37.5 -16.75 10.359 1 22.06 311 ILE B CA 1
ATOM 4990 C C . ILE B 1 311 ? -38.562 -16.656 11.469 1 22.06 311 ILE B C 1
ATOM 4992 O O . ILE B 1 311 ? -38.875 -17.672 12.102 1 22.06 311 ILE B O 1
ATOM 4996 N N . ARG B 1 312 ? -38.562 -15.719 12.461 1 18.48 312 ARG B N 1
ATOM 4997 C CA . ARG B 1 312 ? -39.906 -15.359 12.914 1 18.48 312 ARG B CA 1
ATOM 4998 C C . ARG B 1 312 ? -40.625 -14.516 11.875 1 18.48 312 ARG B C 1
ATOM 5000 O O . ARG B 1 312 ? -40 -13.711 11.18 1 18.48 312 ARG B O 1
#